Protein 6WBQ (pdb70)

Sequence (634 aa):
AASGSALIFDEEMSRYKLLWTDPECEIEVPERLTVSYEALRTHGLAQRCKAVPVRQATEQEILLAHSEEYLEAVKQQTPGMNVEELMAFSKKYNAVYFHQNIYHCAKLAAGATLQLVDSVMKREVRNGMALVRPPGHHSQRRSAANGFCVFNNVAFAALYAKKNYNLNRILIVDWDVHHGQGIQYCFEEDPSVLYFSWHRYEHQSFWPNLPESDYSSVGKGKGSGFNINLPWNKVGMTNSDYLAAFFHVLLPVAYEFDPELVIVSAGFDSAIGDPEGEMCALPEIFAHLTHLLMPLAAGKMCVVLEGGYNLTSLGQSVCQTVHSLLGDPTPRISGLGTACDSALESIQQNVRNVVQSSSYWSSFKHLAQDIVWPEPLKRMPASVRTVVVVPPPGVELTLPKNCQHSGDISESTAKEVQRIRDKHFLTDQNILRSLGNIISVLDRMMRSDEVCNGCVVVSDLSVSVQCALQHALTEPAERVLVVYVGDGELPVKTNDGKVFLVQICTKETEDKCVNRLTLCLREGESLTAGFMQALLGLILPVAYEFNPALVLGIVEETLMRVWGHMTCCLIQGLARGRMLTLLQGYDKDLLELTVSALSGASISPLGPRAPKPEDVEMMEKQRQRLQERWGLLRCTVSESW

B-factor: mean 42.14, std 14.77, range [18.13, 98.53]

Secondary structure (DSSP, 8-state):
----EEEE--GGGGS----S--TTGGG--THHHHHHHHHHHHTT-GGGSEE----PPPHHHHTTTS-HHHHHHHHTGGG--HHHHHHHHTTSBS----TTHHHHHHHHHHHHHHHHHHHHTTSSSEEEE--SS--TT-BTTB-BTTBSS-HHHHHHHHHHHHH--S-EEEEE-SSS--HHHHHHHTT-TTEEEEEEEE-TTTTSTT--GGGSTT---SGGGTTSEEEEEE-SS---HHHHHHHIIIIIHHHHHHH--SEEEEEE--TTBTT-TTT---B-TTHHHHHHHHHTTGGGG-EEEEE-----HHHHHHHHHHHHHHHTTPPPPP--S--PPPHHHHHHHHHHHHHHTTT-GGG---------PPPPP----SEEEEEEPSTT------TTEEE-----HHHHHHHHHHHHHH----HHHHHHHHHHHHHHHHHHS-SSEEEEEEEES-HHHHHHHHHHHHHTTT-S-EEEEEESSS--S---SSSSEEEEEEESS-----STTEEEEE--SSTTHHHHHHHHIIIIIHHHHHHH--SEEEEEE-----SSHHHHHHHHTTSGGG-EEEEEES--HHHHHHHHHHHTT---------PPPHHHHHHHHHHHHHHTTT-GGG--SPPPP-

Nearest PDB structures (foldseek):
  6wbq-assembly1_A  TM=1.002E+00  e=0.000E+00  Danio rerio
  6vnq-assembly1_A  TM=9.965E-01  e=0.000E+00  Danio rerio
  5g0i-assembly1_A  TM=8.706E-01  e=2.314E-61  Danio rerio
  5g0i-assembly2_B  TM=8.635E-01  e=1.373E-60  Danio rerio
  5g0j-assembly1_A  TM=8.833E-01  e=3.190E-58  Danio rerio

GO terms:
  GO:0047609 acetylputrescine deacetylase activity (F, EXP)
  GO:0008270 zinc ion binding (F, IDA)
  GO:0106047 polyamine deacetylation (P, IDA)
  GO:0106048 spermidine deacetylation (P, IDA)
  GO:0047611 acetylspermidine deacetylase activity (F, IDA)
  GO:0036269 swimming behavior (P, IGI)
  GO:0090043 regulation of tubulin deacetylation (P, IGI)

Structure (mmCIF, N/CA/C/O backbone):
data_6WBQ
#
_entry.id   6WBQ
#
_cell.length_a   80.630
_cell.length_b   80.630
_cell.length_c   246.811
_cell.angle_alpha   90.000
_cell.angle_beta   90.000
_cell.angle_gamma   120.000
#
_symmetry.space_group_name_H-M   'P 31 2 1'
#
loop_
_entity.id
_entity.type
_entity.pdbx_description
1 polymer 'Polyamine deacetylase HDAC10'
2 non-polymer 4-[(2-methyl-3,4-dihydro-1~{H}-pyrido[4,3-b]indol-5-yl)methyl]-~{N}-oxidanyl-benzamide
3 non-polymer 1,2-ETHANEDIOL
4 non-polymer 'POTASSIUM ION'
5 non-polymer 'PHOSPHATE ION'
6 non-polymer 'ZINC ION'
7 water water
#
loop_
_atom_site.group_PDB
_atom_site.id
_atom_site.type_symbol
_atom_site.label_atom_id
_atom_site.label_alt_id
_atom_site.label_comp_id
_atom_site.label_asym_id
_atom_site.label_entity_id
_atom_site.label_seq_id
_atom_site.pdbx_PDB_ins_code
_atom_site.Cartn_x
_atom_site.Cartn_y
_atom_site.Cartn_z
_atom_site.occupancy
_atom_site.B_iso_or_equiv
_atom_site.auth_seq_id
_atom_site.auth_comp_id
_atom_site.auth_asym_id
_atom_site.auth_atom_id
_atom_site.pdbx_PDB_model_num
ATOM 1 N N . ALA A 1 1 ? 16.27870 -40.42108 29.77696 1.000 61.74188 1 ALA A N 1
ATOM 2 C CA . ALA A 1 1 ? 14.91867 -39.90486 29.64618 1.000 60.53810 1 ALA A CA 1
ATOM 3 C C . ALA A 1 1 ? 13.96393 -41.05780 29.35838 1.000 54.87542 1 ALA A C 1
ATOM 4 O O . ALA A 1 1 ? 14.26387 -41.92439 28.53657 1.000 55.99478 1 ALA A O 1
ATOM 6 N N . ALA A 1 2 ? 12.81818 -41.06697 30.03778 1.000 51.16454 2 ALA A N 1
ATOM 7 C CA . ALA A 1 2 ? 11.92367 -42.21356 29.97613 1.000 48.14858 2 ALA A CA 1
ATOM 8 C C . ALA A 1 2 ? 11.36744 -42.41214 28.57090 1.000 46.16978 2 ALA A C 1
ATOM 9 O O . ALA A 1 2 ? 11.29925 -41.48735 27.75526 1.000 48.51316 2 ALA A O 1
ATOM 11 N N . SER A 1 3 ? 10.94975 -43.64602 28.30305 1.000 39.07976 3 SER A N 1
ATOM 12 C CA . SER A 1 3 ? 10.29229 -43.98440 27.05302 1.000 45.32030 3 SER A CA 1
ATOM 13 C C . SER A 1 3 ? 9.25666 -45.05869 27.34609 1.000 38.73010 3 SER A C 1
ATOM 14 O O . SER A 1 3 ? 9.25303 -45.66053 28.42272 1.000 41.41183 3 SER A O 1
ATOM 17 N N . GLY A 1 4 ? 8.36804 -45.28364 26.38526 1.000 36.80383 4 GLY A N 1
ATOM 18 C CA . GLY A 1 4 ? 7.30568 -46.25808 26.53062 1.000 33.48398 4 GLY A CA 1
ATOM 19 C C . GLY A 1 4 ? 6.03537 -45.66574 27.13607 1.000 31.13721 4 GLY A C 1
ATOM 20 O O . GLY A 1 4 ? 6.02957 -44.59119 27.72745 1.000 32.39116 4 GLY A O 1
ATOM 21 N N . SER A 1 5 ? 4.93849 -46.39898 26.96737 1.000 31.61521 5 SER A N 1
ATOM 22 C CA . SER A 1 5 ? 3.63801 -46.04716 27.52057 1.000 34.77630 5 SER A CA 1
ATOM 23 C C . SER A 1 5 ? 3.10152 -47.22408 28.31550 1.000 31.51378 5 SER A C 1
ATOM 24 O O . SER A 1 5 ? 3.07892 -48.35536 27.82242 1.000 34.96608 5 SER A O 1
ATOM 27 N N . ALA A 1 6 ? 2.66650 -46.95579 29.54118 1.000 28.16118 6 ALA A N 1
ATOM 28 C CA . ALA A 1 6 ? 2.08209 -47.99322 30.37073 1.000 30.76010 6 ALA A CA 1
ATOM 29 C C . ALA A 1 6 ? 0.62034 -48.20100 30.00853 1.000 37.83087 6 ALA A C 1
ATOM 30 O O . ALA A 1 6 ? -0.10032 -47.25500 29.66748 1.000 33.88203 6 ALA A O 1
ATOM 32 N N . LEU A 1 7 ? 0.18212 -49.44949 30.06462 1.000 30.23140 7 LEU A N 1
ATOM 33 C CA . LEU A 1 7 ? -1.22778 -49.77075 29.90947 1.000 30.60361 7 LEU A CA 1
ATOM 34 C C . LEU A 1 7 ? -1.61980 -50.64925 31.08051 1.000 39.62422 7 LEU A C 1
ATOM 35 O O . LEU A 1 7 ? -1.04056 -51.72322 31.28278 1.000 31.94204 7 LEU A O 1
ATOM 40 N N . ILE A 1 8 ? -2.55568 -50.17512 31.89104 1.000 31.96463 8 ILE A N 1
ATOM 41 C CA . ILE A 1 8 ? -2.89357 -50.86209 33.12136 1.000 28.77408 8 ILE A CA 1
ATOM 42 C C . ILE A 1 8 ? -4.33947 -51.29769 33.01722 1.000 33.78478 8 ILE A C 1
ATOM 43 O O . ILE A 1 8 ? -5.22251 -50.47977 32.72631 1.000 35.96318 8 ILE A O 1
ATOM 48 N N . PHE A 1 9 ? -4.56921 -52.59143 33.21710 1.000 29.04832 9 PHE A N 1
ATOM 49 C CA . PHE A 1 9 ? -5.86108 -53.20868 32.98336 1.000 32.08916 9 PHE A CA 1
ATOM 50 C C . PHE A 1 9 ? -5.88193 -54.55798 33.68770 1.000 35.36904 9 PHE A C 1
ATOM 51 O O . PHE A 1 9 ? -4.85454 -55.23299 33.78029 1.000 40.92229 9 PHE A O 1
ATOM 59 N N . ASP A 1 10 ? -7.05210 -54.93750 34.19329 1.000 30.09062 10 ASP A N 1
ATOM 60 C CA . ASP A 1 10 ? -7.23622 -56.27206 34.74736 1.000 33.07368 10 ASP A CA 1
ATOM 61 C C . ASP A 1 10 ? -8.68042 -56.68335 34.56053 1.000 35.22194 10 ASP A C 1
ATOM 62 O O . ASP A 1 10 ? -9.59554 -55.90378 34.84743 1.000 32.33549 10 ASP A O 1
ATOM 67 N N . GLU A 1 11 ? -8.87579 -57.91298 34.08398 1.000 28.97069 11 GLU A N 1
ATOM 68 C CA . GLU A 1 11 ? -10.21919 -58.41280 33.84185 1.000 26.47746 11 GLU A CA 1
ATOM 69 C C . GLU A 1 11 ? -11.04853 -58.45235 35.11502 1.000 25.45558 11 GLU A C 1
ATOM 70 O O . GLU A 1 11 ? -12.28041 -58.52585 35.03551 1.000 30.16071 11 GLU A O 1
ATOM 73 N N . GLU A 1 12 ? -10.40889 -58.42163 36.28740 1.000 27.34192 12 GLU A N 1
ATOM 74 C CA . GLU A 1 12 ? -11.18652 -58.49821 37.52045 1.000 30.11792 12 GLU A CA 1
ATOM 75 C C . GLU A 1 12 ? -12.16823 -57.32765 37.64254 1.000 29.59468 12 GLU A C 1
ATOM 76 O O . GLU A 1 12 ? -13.26501 -57.49880 38.18549 1.000 29.77977 12 GLU A O 1
ATOM 82 N N . MET A 1 13 ? -11.81863 -56.15875 37.09978 1.000 25.33229 13 MET A N 1
ATOM 83 C CA . MET A 1 13 ? -12.68511 -54.98431 37.21639 1.000 31.88298 13 MET A CA 1
ATOM 84 C C . MET A 1 13 ? -13.93064 -55.08574 36.34536 1.000 32.36160 13 MET A C 1
ATOM 85 O O . MET A 1 13 ? -14.82553 -54.24409 36.47769 1.000 32.22764 13 MET A O 1
ATOM 90 N N . SER A 1 14 ? -14.01710 -56.08517 35.46653 1.000 29.23813 14 SER A N 1
ATOM 91 C CA . SER A 1 14 ? -15.25575 -56.36420 34.75667 1.000 29.67826 14 SER A CA 1
ATOM 92 C C . SER A 1 14 ? -16.17162 -57.30466 35.53347 1.000 28.80110 14 SER A C 1
ATOM 93 O O . SER A 1 14 ? -17.25556 -57.63125 35.05014 1.000 34.37958 14 SER A O 1
ATOM 96 N N . ARG A 1 15 ? -15.79758 -57.69212 36.74641 1.000 25.30559 15 ARG A N 1
ATOM 97 C CA . ARG A 1 15 ? -16.51985 -58.71739 37.50045 1.000 30.57815 15 ARG A CA 1
ATOM 98 C C . ARG A 1 15 ? -17.39438 -58.10965 38.59923 1.000 31.87023 15 ARG A C 1
ATOM 99 O O . ARG A 1 15 ? -17.38851 -58.51591 39.76438 1.000 31.63834 15 ARG A O 1
ATOM 107 N N . TYR A 1 16 ? -18.16288 -57.09219 38.21742 1.000 29.70923 16 TYR A N 1
ATOM 108 C CA . TYR A 1 16 ? -19.29863 -56.60690 38.99319 1.000 28.90360 16 TYR A CA 1
ATOM 109 C C . TYR A 1 16 ? -20.20567 -55.91817 37.99824 1.000 29.61046 16 TYR A C 1
ATOM 110 O O . TYR A 1 16 ? -19.73882 -55.42722 36.96351 1.000 31.57687 16 TYR A O 1
ATOM 119 N N . LYS A 1 17 ? -21.49971 -55.89308 38.30843 1.000 31.08308 17 LYS A N 1
ATOM 120 C CA . LYS A 1 17 ? -22.48247 -55.35921 37.37655 1.000 33.67623 17 LYS A CA 1
ATOM 121 C C . LYS A 1 17 ? -23.74639 -55.00410 38.14590 1.000 36.52698 17 LYS A C 1
ATOM 122 O O . LYS A 1 17 ? -23.88620 -55.31714 39.32952 1.000 35.99078 17 LYS A O 1
ATOM 128 N N . LEU A 1 18 ? -24.67417 -54.35571 37.44481 1.000 36.85866 18 LEU A N 1
ATOM 129 C CA . LEU A 1 18 ? -25.97317 -54.01698 38.01884 1.000 36.46462 18 LEU A CA 1
ATOM 130 C C . LEU A 1 18 ? -26.81402 -55.27713 38.22156 1.000 38.96641 18 LEU A C 1
ATOM 131 O O . LEU A 1 18 ? -26.97223 -56.08178 37.30119 1.000 38.50648 18 LEU A O 1
ATOM 136 N N . LEU A 1 19 ? -27.36359 -55.44463 39.42623 1.000 34.10268 19 LEU A N 1
ATOM 137 C CA . LEU A 1 19 ? -28.07947 -56.65948 39.80365 1.000 34.49321 19 LEU A CA 1
ATOM 138 C C . LEU A 1 19 ? -29.59624 -56.50055 39.87539 1.000 41.27968 19 LEU A C 1
ATOM 139 O O . LEU A 1 19 ? -30.28221 -57.46102 40.24383 1.000 41.21536 19 LEU A O 1
ATOM 144 N N . TRP A 1 20 ? -30.14046 -55.32537 39.56748 1.000 36.67615 20 TRP A N 1
ATOM 145 C CA . TRP A 1 20 ? -31.58666 -55.11650 39.55888 1.000 36.89864 20 TRP A CA 1
ATOM 146 C C . TRP A 1 20 ? -31.93239 -54.18913 38.40453 1.000 38.84068 20 TRP A C 1
ATOM 147 O O . TRP A 1 20 ? -31.05847 -53.54240 37.82067 1.000 38.99431 20 TRP A O 1
ATOM 158 N N . THR A 1 21 ? -33.22300 -54.12326 38.08142 1.000 36.18013 21 THR A N 1
ATOM 159 C CA . THR A 1 21 ? -33.66814 -53.29814 36.97113 1.000 45.71152 21 THR A CA 1
ATOM 160 C C . THR A 1 21 ? -33.59999 -51.82703 37.35438 1.000 43.75750 21 THR A C 1
ATOM 161 O O . THR A 1 21 ? -34.06126 -51.42590 38.42643 1.000 45.38679 21 THR A O 1
ATOM 165 N N . ASP A 1 22 ? -33.01512 -51.03879 36.47685 1.000 41.86942 22 ASP A N 1
ATOM 166 C CA . ASP A 1 22 ? -32.86391 -49.60283 36.62114 1.000 41.59907 22 ASP A CA 1
ATOM 167 C C . ASP A 1 22 ? -32.36604 -49.09104 35.27840 1.000 45.02831 22 ASP A C 1
ATOM 168 O O . ASP A 1 22 ? -31.16489 -49.17959 34.98651 1.000 45.28157 22 ASP A O 1
ATOM 173 N N . PRO A 1 23 ? -33.26095 -48.58453 34.42709 1.000 44.99302 23 PRO A N 1
ATOM 174 C CA . PRO A 1 23 ? -32.82989 -48.12017 33.09924 1.000 47.58375 23 PRO A CA 1
ATOM 175 C C . PRO A 1 23 ? -31.75078 -47.05254 33.14104 1.000 45.90993 23 PRO A C 1
ATOM 176 O O . PRO A 1 23 ? -30.95374 -46.95848 32.20189 1.000 49.95418 23 PRO A O 1
ATOM 180 N N . GLU A 1 24 ? -31.68965 -46.25151 34.20375 1.000 49.55995 24 GLU A N 1
ATOM 181 C CA . GLU A 1 24 ? -30.69062 -45.19073 34.27049 1.000 48.91065 24 GLU A CA 1
ATOM 182 C C . GLU A 1 24 ? -29.27947 -45.76319 34.35695 1.000 50.85862 24 GLU A C 1
ATOM 183 O O . GLU A 1 24 ? -28.38520 -45.36144 33.59504 1.000 49.58659 24 GLU A O 1
ATOM 189 N N . CYS A 1 25 ? -29.05642 -46.69595 35.29371 1.000 43.48796 25 CYS A N 1
ATOM 190 C CA . CYS A 1 25 ? -27.72030 -47.22442 35.54307 1.000 42.83509 25 CYS A CA 1
ATOM 191 C C . CYS A 1 25 ? -27.31750 -48.35267 34.61224 1.000 43.71218 25 CYS A C 1
ATOM 192 O O . CYS A 1 25 ? -26.14832 -48.75019 34.63358 1.000 46.85170 25 CYS A O 1
ATOM 195 N N . GLU A 1 26 ? -28.23529 -48.88915 33.81090 1.000 42.75726 26 GLU A N 1
ATOM 196 C CA . GLU A 1 26 ? -27.88922 -50.10878 33.09127 1.000 42.29494 26 GLU A CA 1
ATOM 197 C C . GLU A 1 26 ? -26.89126 -49.88037 31.96617 1.000 43.90036 26 GLU A C 1
ATOM 198 O O . GLU A 1 26 ? -26.50556 -50.85204 31.31172 1.000 49.16838 26 GLU A O 1
ATOM 204 N N . ILE A 1 27 ? -26.45230 -48.64327 31.72495 1.000 44.45816 27 ILE A N 1
ATOM 205 C CA . ILE A 1 27 ? -25.44246 -48.40990 30.69731 1.000 38.45370 27 ILE A CA 1
ATOM 206 C C . ILE A 1 27 ? -24.03597 -48.67695 31.20634 1.000 35.29650 27 ILE A C 1
ATOM 207 O O . ILE A 1 27 ? -23.10574 -48.78198 30.39838 1.000 34.35464 27 IL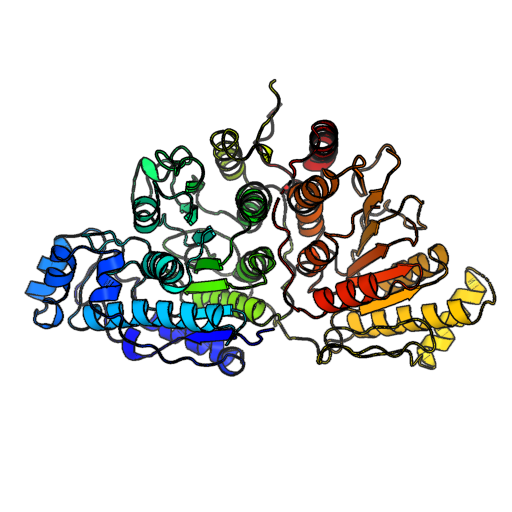E A O 1
ATOM 212 N N . GLU A 1 28 ? -23.84175 -48.76980 32.51921 1.000 33.53827 28 GLU A N 1
ATOM 213 C CA . GLU A 1 28 ? -22.50676 -48.97222 33.07464 1.000 36.83292 28 GLU A CA 1
ATOM 214 C C . GLU A 1 28 ? -22.28231 -50.47952 33.18108 1.000 39.52980 28 GLU A C 1
ATOM 215 O O . GLU A 1 28 ? -22.70723 -51.11428 34.15041 1.000 39.73095 28 GLU A O 1
ATOM 221 N N . VAL A 1 29 ? -21.60291 -51.05047 32.18609 1.000 35.49716 29 VAL A N 1
ATOM 222 C CA . VAL A 1 29 ? -21.53046 -52.50562 32.02429 1.000 34.25778 29 VAL A CA 1
ATOM 223 C C . VAL A 1 29 ? -20.08630 -52.99667 32.04716 1.000 32.80396 29 VAL A C 1
ATOM 224 O O . VAL A 1 29 ? -19.16695 -52.24772 31.67403 1.000 33.61743 29 VAL A O 1
ATOM 228 N N . PRO A 1 30 ? -19.84431 -54.24611 32.48183 1.000 29.58289 30 PRO A N 1
ATOM 229 C CA . PRO A 1 30 ? -18.49682 -54.82485 32.36078 1.000 33.74917 30 PRO A CA 1
ATOM 230 C C . PRO A 1 30 ? -17.92359 -54.71066 30.95963 1.000 34.99707 30 PRO A C 1
ATOM 231 O O . PRO A 1 30 ? -16.71867 -54.49323 30.80833 1.000 32.53218 30 PRO A O 1
ATOM 235 N N . GLU A 1 31 ? -18.76087 -54.84082 29.92380 1.000 33.65497 31 GLU A N 1
ATOM 236 C CA . GLU A 1 31 ? -18.24807 -54.88208 28.55797 1.000 34.61464 31 GLU A CA 1
ATOM 237 C C . GLU A 1 31 ? -17.53594 -53.59956 28.15768 1.000 33.55809 31 GLU A C 1
ATOM 238 O O . GLU A 1 31 ? -16.77946 -53.61819 27.18283 1.000 32.72742 31 GLU A O 1
ATOM 244 N N . ARG A 1 32 ? -17.75481 -52.48488 28.87395 1.000 33.06862 32 ARG A N 1
ATOM 245 C CA . ARG A 1 32 ? -17.00073 -51.26349 28.57395 1.000 30.13412 32 ARG A CA 1
ATOM 246 C C . ARG A 1 32 ? -15.50029 -51.51559 28.64788 1.000 32.72633 32 ARG A C 1
ATOM 247 O O . ARG A 1 32 ? -14.73027 -51.03921 27.80127 1.000 28.89156 32 ARG A O 1
ATOM 255 N N . LEU A 1 33 ? -15.06649 -52.25461 29.66653 1.000 31.83929 33 LEU A N 1
ATOM 256 C CA . LEU A 1 33 ? -13.64610 -52.53429 29.83191 1.000 34.26662 33 LEU A CA 1
ATOM 257 C C . LEU A 1 33 ? -13.17676 -53.56959 28.81372 1.000 33.06461 33 LEU A C 1
ATOM 258 O O . LEU A 1 33 ? -12.12766 -53.40964 28.17691 1.000 37.58786 33 LEU A O 1
ATOM 263 N N . THR A 1 34 ? -13.95451 -54.63611 28.63801 1.000 33.94434 34 THR A N 1
ATOM 264 C CA . THR A 1 34 ? -13.54423 -55.70419 27.72975 1.000 36.97559 34 THR A CA 1
ATOM 265 C C . THR A 1 34 ? -13.46324 -55.20462 26.28837 1.000 39.31175 34 THR A C 1
ATOM 266 O O . THR A 1 34 ? -12.48668 -55.48648 25.58275 1.000 32.91126 34 THR A O 1
ATOM 270 N N . VAL A 1 35 ? -14.44563 -54.40522 25.85112 1.000 33.95558 35 VAL A N 1
ATOM 271 C CA . VAL A 1 35 ? -14.42083 -53.87168 24.48843 1.000 31.40630 35 VAL A CA 1
ATOM 272 C C . VAL A 1 35 ? -13.22973 -52.93455 24.28580 1.000 35.52354 35 VAL A C 1
ATOM 273 O O . VAL A 1 35 ? -12.62269 -52.90587 23.20749 1.000 36.16635 35 VAL A O 1
ATOM 277 N N . SER A 1 36 ? -12.86505 -52.15249 25.31014 1.000 30.08150 36 SER A N 1
ATOM 278 C CA . SER A 1 36 ? -11.76781 -51.20177 25.12151 1.000 34.26756 36 SER A CA 1
ATOM 279 C C . SER A 1 36 ? -10.41778 -51.90850 25.03175 1.000 33.00660 36 SER A C 1
ATOM 280 O O . SER A 1 36 ? -9.56206 -51.54024 24.20924 1.000 28.16682 36 SER A O 1
ATOM 283 N N . TYR A 1 37 ? -10.19085 -52.89406 25.89470 1.000 33.56473 37 TYR A N 1
ATOM 284 C CA . TYR A 1 37 ? -8.92923 -53.61871 25.83602 1.000 34.96474 37 TYR A CA 1
ATOM 285 C C . TYR A 1 37 ? -8.83237 -54.42201 24.54396 1.000 31.87144 37 TYR A C 1
ATOM 286 O O . TYR A 1 37 ? -7.79402 -54.41148 23.87716 1.000 39.33315 37 TYR A O 1
ATOM 295 N N . GLU A 1 38 ? -9.91878 -55.10128 24.16688 1.000 33.18352 38 GLU A N 1
ATOM 296 C CA . GLU A 1 38 ? -9.93348 -55.86807 22.92703 1.000 34.82596 38 GLU A CA 1
ATOM 297 C C . GLU A 1 38 ? -9.73150 -54.97177 21.70593 1.000 41.66889 38 GLU A C 1
ATOM 298 O O . GLU A 1 38 ? -9.05773 -55.36729 20.74935 1.000 40.52376 38 GLU A O 1
ATOM 304 N N . ALA A 1 39 ? -10.27642 -53.74713 21.72255 1.000 37.11935 39 ALA A N 1
ATOM 305 C CA . ALA A 1 39 ? -10.00360 -52.82647 20.61950 1.000 32.94287 39 ALA A CA 1
ATOM 306 C C . ALA A 1 39 ? -8.53152 -52.45944 20.56795 1.000 32.57436 39 ALA A C 1
ATOM 307 O O . ALA A 1 39 ? -7.94746 -52.36754 19.48242 1.000 37.70574 39 ALA A O 1
ATOM 309 N N . LEU A 1 40 ? -7.92006 -52.21930 21.72951 1.000 29.06022 40 LEU A N 1
ATOM 310 C CA . LEU A 1 40 ? -6.48150 -51.96861 21.77353 1.000 33.01662 40 LEU A CA 1
ATOM 311 C C . LEU A 1 40 ? -5.68991 -53.17803 21.26965 1.000 33.38365 40 LEU A C 1
ATOM 312 O O . LEU A 1 40 ? -4.68395 -53.02136 20.56753 1.000 37.90432 40 LEU A O 1
ATOM 317 N N . ARG A 1 41 ? -6.11618 -54.38828 21.63634 1.000 35.50518 41 ARG A N 1
ATOM 318 C CA . ARG A 1 41 ? -5.42140 -55.58557 21.16470 1.000 44.00356 41 ARG A CA 1
ATOM 319 C C . ARG A 1 41 ? -5.58500 -55.75193 19.65641 1.000 42.64682 41 ARG A C 1
ATOM 320 O O . ARG A 1 41 ? -4.59907 -55.92287 18.93445 1.000 43.76864 41 ARG A O 1
ATOM 323 N N . THR A 1 42 ? -6.82468 -55.65997 19.16406 1.000 40.87156 42 THR A N 1
ATOM 324 C CA . THR A 1 42 ? -7.09335 -55.75625 17.73032 1.000 40.74521 42 THR A CA 1
ATOM 325 C C . THR A 1 42 ? -6.19539 -54.83570 16.91121 1.000 46.80685 42 THR A C 1
ATOM 326 O O . THR A 1 42 ? -5.70908 -55.22085 15.84123 1.000 49.45811 42 THR A O 1
ATOM 330 N N . HIS A 1 43 ? -5.94200 -53.62378 17.39759 1.000 39.41335 43 HIS A N 1
ATOM 331 C CA . HIS A 1 43 ? -5.15111 -52.66955 16.63546 1.000 41.20508 43 HIS A CA 1
ATOM 332 C C . HIS A 1 43 ? -3.66448 -52.71980 16.97057 1.000 36.91927 43 HIS A C 1
ATOM 333 O O . HIS A 1 43 ? -2.91431 -51.83868 16.54138 1.000 35.52540 43 HIS A O 1
ATOM 340 N N . GLY A 1 44 ? -3.22079 -53.72147 17.72225 1.000 36.41356 44 GLY A N 1
ATOM 341 C CA . GLY A 1 44 ? -1.80459 -53.85708 18.00933 1.000 35.26462 44 GLY A CA 1
ATOM 342 C C . GLY A 1 44 ? -1.25499 -52.87290 19.00882 1.000 38.79511 44 GLY A C 1
ATOM 343 O O . GLY A 1 44 ? -0.02666 -52.77543 19.14950 1.000 35.38037 44 GLY A O 1
ATOM 344 N N . LEU A 1 45 ? -2.12397 -52.12420 19.70021 1.000 36.08084 45 LEU A N 1
ATOM 345 C CA . LEU A 1 45 ? -1.66805 -51.06424 20.59526 1.000 31.25544 45 LEU A CA 1
ATOM 346 C C . LEU A 1 45 ? -1.30322 -51.61274 21.96528 1.000 26.34741 45 LEU A C 1
ATOM 347 O O . LEU A 1 45 ? -0.29431 -51.21057 22.54693 1.000 31.73838 45 LEU A O 1
ATOM 352 N N . ALA A 1 46 ? -2.13694 -52.50149 22.50656 1.000 30.68548 46 ALA A N 1
ATOM 353 C CA . ALA A 1 46 ? -1.85270 -53.08276 23.81401 1.000 36.27321 46 ALA A CA 1
ATOM 354 C C . ALA A 1 46 ? -0.49108 -53.76472 23.81530 1.000 34.78097 46 ALA A C 1
ATOM 355 O O . ALA A 1 46 ? 0.27032 -53.65300 24.78281 1.000 33.53359 46 ALA A O 1
ATOM 357 N N . GLN A 1 47 ? -0.15380 -54.43636 22.70966 1.000 37.04116 47 GLN A N 1
ATOM 358 C CA . GLN A 1 47 ? 1.12471 -55.12928 22.57199 1.000 37.22899 47 GLN A CA 1
ATOM 359 C C . GLN A 1 47 ? 2.32361 -54.18816 22.59466 1.000 39.02642 47 GLN A C 1
ATOM 360 O O . GLN A 1 47 ? 3.41741 -54.61937 22.96416 1.000 38.68669 47 GLN A O 1
ATOM 366 N N . ARG A 1 48 ? 2.15914 -52.92271 22.20205 1.000 37.34196 48 ARG A N 1
ATOM 367 C CA . ARG A 1 48 ? 3.26677 -51.97127 22.22009 1.000 32.73882 48 ARG A CA 1
ATOM 368 C C . ARG A 1 48 ? 3.36995 -51.21242 23.53624 1.000 33.32812 48 ARG A C 1
ATOM 369 O O . ARG A 1 48 ? 4.28898 -50.39776 23.69923 1.000 32.04719 48 ARG A O 1
ATOM 377 N N . CYS A 1 49 ? 2.47454 -51.48747 24.48296 1.000 33.67051 49 CYS A N 1
ATOM 378 C CA . CYS A 1 49 ? 2.47492 -50.84794 25.78807 1.000 37.15491 49 CYS A CA 1
ATOM 379 C C . CYS A 1 49 ? 3.13559 -51.74607 26.83167 1.000 38.52555 49 CYS A C 1
ATOM 380 O O . CYS A 1 49 ? 3.03631 -52.97547 26.77165 1.000 38.56497 49 CYS A O 1
ATOM 383 N N . LYS A 1 50 ? 3.79185 -51.12281 27.80478 1.000 33.46567 50 LYS A N 1
ATOM 384 C CA . LYS A 1 50 ? 4.26048 -51.85478 28.97646 1.000 35.52329 50 LYS A CA 1
ATOM 385 C C . LYS A 1 50 ? 3.07902 -52.19455 29.88028 1.000 37.85261 50 LYS A C 1
ATOM 386 O O . LYS A 1 50 ? 2.42689 -51.29898 30.43176 1.000 32.59845 50 LYS A O 1
ATOM 392 N N . ALA A 1 51 ? 2.79358 -53.48475 30.04871 1.000 31.59048 51 ALA A N 1
ATOM 393 C CA . ALA A 1 51 ? 1.73327 -53.88100 30.96183 1.000 35.97741 51 ALA A CA 1
ATOM 394 C C . ALA A 1 51 ? 2.26789 -53.75278 32.38295 1.000 42.56584 51 ALA A C 1
ATOM 395 O O . ALA A 1 51 ? 3.32444 -54.29800 32.71128 1.000 47.11924 51 ALA A O 1
ATOM 397 N N . VAL A 1 52 ? 1.57862 -52.97360 33.19666 1.000 35.02581 52 VAL A N 1
ATOM 398 C CA . VAL A 1 52 ? 1.88730 -52.81001 34.61178 1.000 36.22364 52 VAL A CA 1
ATOM 399 C C . VAL A 1 52 ? 0.72906 -53.41278 35.39185 1.000 33.26087 52 VAL A C 1
ATOM 400 O O . VAL A 1 52 ? -0.43049 -53.13795 35.06020 1.000 34.50204 52 VAL A O 1
ATOM 404 N N . PRO A 1 53 ? 0.98151 -54.27996 36.37079 1.000 33.02239 53 PRO A N 1
ATOM 405 C CA . PRO A 1 53 ? -0.13284 -54.93727 37.06470 1.000 33.77814 53 PRO A CA 1
ATOM 406 C C . PRO A 1 53 ? -0.90275 -53.94901 37.92320 1.000 34.39759 53 PRO A C 1
ATOM 407 O O . PRO A 1 53 ? -0.34262 -52.99701 38.46820 1.000 36.35436 53 PRO A O 1
ATOM 411 N N . VAL A 1 54 ? -2.20517 -54.20308 38.05019 1.000 28.83419 54 VAL A N 1
ATOM 412 C CA . VAL A 1 54 ? -3.00391 -53.49040 39.03689 1.000 31.38658 54 VAL A CA 1
ATOM 413 C C . VAL A 1 54 ? -2.63191 -53.96520 40.43377 1.000 39.59999 54 VAL A C 1
ATOM 414 O O . VAL A 1 54 ? -2.04335 -55.03404 40.62745 1.000 36.42376 54 VAL A O 1
ATOM 418 N N . ARG A 1 55 ? -3.01200 -53.16580 41.42332 1.000 33.00947 55 ARG A N 1
ATOM 419 C CA . ARG A 1 55 ? -2.87769 -53.53453 42.82195 1.000 30.75209 55 ARG A CA 1
ATOM 420 C C . ARG A 1 55 ? -4.05914 -52.92776 43.55793 1.000 33.58843 55 ARG A C 1
ATOM 421 O O . ARG A 1 55 ? -4.81499 -52.13322 42.99634 1.000 33.46608 55 ARG A O 1
ATOM 429 N N . GLN A 1 56 ? -4.23035 -53.31168 44.81752 1.000 29.21124 56 GLN A N 1
ATOM 430 C CA . GLN A 1 56 ? -5.25837 -52.67914 45.62874 1.000 28.10683 56 GLN A CA 1
ATOM 431 C C . GLN A 1 56 ? -4.69755 -51.38779 46.18961 1.000 32.89182 56 GLN A C 1
ATOM 432 O O . GLN A 1 56 ? -3.53749 -51.32893 46.60596 1.000 27.87102 56 GLN A O 1
ATOM 438 N N . ALA A 1 57 ? -5.50965 -50.33916 46.16136 1.000 30.30277 57 ALA A N 1
ATOM 439 C CA . ALA A 1 57 ? -5.23847 -49.20000 47.01626 1.000 28.76819 57 ALA A CA 1
ATOM 440 C C . ALA A 1 57 ? -5.31093 -49.64519 48.47032 1.000 29.08559 57 ALA A C 1
ATOM 441 O O . ALA A 1 57 ? -6.23066 -50.36312 48.86106 1.000 27.57340 57 ALA A O 1
ATOM 443 N N . THR A 1 58 ? -4.34232 -49.21190 49.27481 1.000 29.68528 58 THR A N 1
ATOM 444 C CA . THR A 1 58 ? -4.35436 -49.52669 50.69712 1.000 29.43648 58 THR A CA 1
ATOM 445 C C . THR A 1 58 ? -5.36675 -48.63917 51.42322 1.000 42.55495 58 THR A C 1
ATOM 446 O O . THR A 1 58 ? -5.83072 -47.62167 50.89399 1.000 31.68808 58 THR A O 1
ATOM 450 N N . GLU A 1 59 ? -5.72721 -49.05295 52.64313 1.000 32.08641 59 GLU A N 1
ATOM 451 C CA . GLU A 1 59 ? -6.59873 -48.23258 53.47941 1.000 34.31425 59 GLU A CA 1
ATOM 452 C C . GLU A 1 59 ? -6.02699 -46.83187 53.64673 1.000 34.68143 59 GLU A C 1
ATOM 453 O O . GLU A 1 59 ? -6.73727 -45.83186 53.48947 1.000 36.22727 59 GLU A O 1
ATOM 459 N N . GLN A 1 60 ? -4.73726 -46.74707 53.95946 1.000 34.47536 60 GLN A N 1
ATOM 460 C CA . GLN A 1 60 ? -4.09101 -45.45392 54.14191 1.000 40.73168 60 GLN A CA 1
ATOM 461 C C . GLN A 1 60 ? -4.23188 -44.58696 52.89627 1.000 44.79468 60 GLN A C 1
ATOM 462 O O . GLN A 1 60 ? -4.53295 -43.39023 52.99348 1.000 38.56537 60 GLN A O 1
ATOM 465 N N . GLU A 1 61 ? -4.05406 -45.18500 51.71377 1.000 38.61166 61 GLU A N 1
ATOM 466 C CA . GLU A 1 61 ? -4.17442 -44.43442 50.46771 1.000 37.86167 61 GLU A CA 1
ATOM 467 C C . GLU A 1 61 ? -5.60365 -43.95568 50.24357 1.000 41.57863 61 GLU A C 1
ATOM 468 O O . 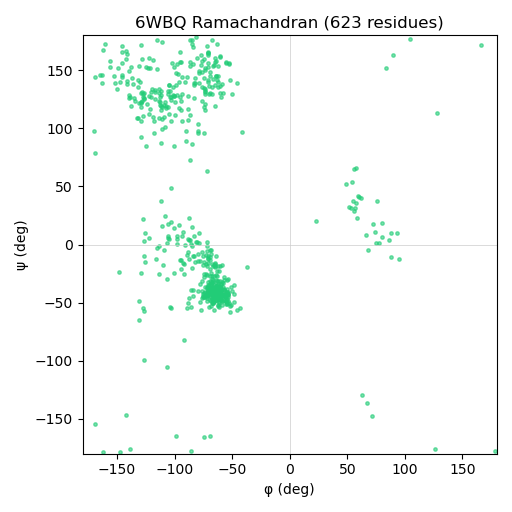GLU A 1 61 ? -5.82137 -42.81735 49.81476 1.000 40.70021 61 GLU A O 1
ATOM 474 N N . ILE A 1 62 ? -6.59003 -44.80420 50.53218 1.000 32.78392 62 ILE A N 1
ATOM 475 C CA . ILE A 1 62 ? -7.98058 -44.40268 50.37855 1.000 35.29507 62 ILE A CA 1
ATOM 476 C C . ILE A 1 62 ? -8.29366 -43.20581 51.27676 1.000 40.31532 62 ILE A C 1
ATOM 477 O O . ILE A 1 62 ? -8.99362 -42.27443 50.86417 1.000 36.08695 62 ILE A O 1
ATOM 482 N N . LEU A 1 63 ? -7.75181 -43.19236 52.50019 1.000 33.67179 63 LEU A N 1
ATOM 483 C CA . LEU A 1 63 ? -7.99504 -42.10614 53.44816 1.000 37.62825 63 LEU A CA 1
ATOM 484 C C . LEU A 1 63 ? -7.35925 -40.77865 53.03744 1.000 39.40954 63 LEU A C 1
ATOM 485 O O . LEU A 1 63 ? -7.56861 -39.78118 53.73400 1.000 40.71400 63 LEU A O 1
ATOM 490 N N . LEU A 1 64 ? -6.58742 -40.73013 51.95100 1.000 36.41183 64 LEU A N 1
ATOM 491 C CA . LEU A 1 64 ? -6.11046 -39.44507 51.45860 1.000 36.94742 64 LEU A CA 1
ATOM 492 C C . LEU A 1 64 ? -7.25750 -38.60920 50.91770 1.000 38.99893 64 LEU A C 1
ATOM 493 O O . LEU A 1 64 ? -7.18370 -37.37477 50.91374 1.000 35.58940 64 LEU A O 1
ATOM 498 N N . ALA A 1 65 ? -8.31900 -39.25765 50.45401 1.000 35.81711 65 ALA A N 1
ATOM 499 C CA . ALA A 1 65 ? -9.41227 -38.54542 49.82933 1.000 35.42979 65 ALA A CA 1
ATOM 500 C C . ALA A 1 65 ? -10.76064 -38.83441 50.44126 1.000 37.09603 65 ALA A C 1
ATOM 501 O O . ALA A 1 65 ? -11.70625 -38.09574 50.15066 1.000 37.17860 65 ALA A O 1
ATOM 503 N N . HIS A 1 66 ? -10.89877 -39.88295 51.25177 1.000 30.95070 66 HIS A N 1
ATOM 504 C CA . HIS A 1 66 ? -12.20781 -40.28376 51.73435 1.000 34.42485 66 HIS A CA 1
ATOM 505 C C . HIS A 1 66 ? -12.17383 -40.42451 53.25050 1.000 31.34825 66 HIS A C 1
ATOM 506 O O . HIS A 1 66 ? -11.10793 -40.54626 53.85300 1.000 33.59216 66 HIS A O 1
ATOM 513 N N . SER A 1 67 ? -13.35275 -40.37015 53.86125 1.000 33.32386 67 SER A N 1
ATOM 514 C CA . SER A 1 67 ? -13.44076 -40.36748 55.31377 1.000 36.60975 67 SER A CA 1
ATOM 515 C C . SER A 1 67 ? -13.45904 -41.79995 55.82370 1.000 38.26677 67 SER A C 1
ATOM 516 O O . SER A 1 67 ? -13.86122 -42.72700 55.11297 1.000 29.52635 67 SER A O 1
ATOM 519 N N . GLU A 1 68 ? -13.05470 -41.96613 57.08788 1.000 34.16401 68 GLU A N 1
ATOM 520 C CA . GLU A 1 68 ? -13.09841 -43.29303 57.69605 1.000 39.92262 68 GLU A CA 1
ATOM 521 C C . GLU A 1 68 ? -14.51292 -43.83490 57.71957 1.000 38.77353 68 GLU A C 1
ATOM 522 O O . GLU A 1 68 ? -14.73189 -45.02517 57.48197 1.000 34.58630 68 GLU A O 1
ATOM 528 N N . GLU A 1 69 ? -15.49461 -42.96758 57.96888 1.000 31.99428 69 GLU A N 1
ATOM 529 C CA . GLU A 1 69 ? -16.87970 -43.42053 58.05554 1.000 31.55535 69 GLU A CA 1
ATOM 530 C C . GLU A 1 69 ? -17.37223 -43.96180 56.72127 1.000 33.28510 69 GLU A C 1
ATOM 531 O O . GLU A 1 69 ? -18.08162 -44.97598 56.67061 1.000 31.01213 69 GLU A O 1
ATOM 537 N N . TYR A 1 70 ? -17.02843 -43.28294 55.62695 1.000 31.99735 70 TYR A N 1
ATOM 538 C CA . TYR A 1 70 ? -17.48857 -43.73244 54.31535 1.000 30.32513 70 TYR A CA 1
ATOM 539 C C . TYR A 1 70 ? -16.76750 -45.01477 53.89877 1.000 31.92447 70 TYR A C 1
ATOM 540 O O . TYR A 1 70 ? -17.38820 -45.94504 53.37823 1.000 31.32190 70 TYR A O 1
ATOM 549 N N . LEU A 1 71 ? -15.45760 -45.07569 54.12572 1.000 28.81377 71 LEU A N 1
ATOM 550 C CA . LEU A 1 71 ? -14.70702 -46.28892 53.80438 1.000 36.37578 71 LEU A CA 1
ATOM 551 C C . LEU A 1 71 ? -15.24965 -47.48380 54.57903 1.000 32.21484 71 LEU A C 1
ATOM 552 O O . LEU A 1 71 ? -15.51249 -48.54449 54.00134 1.000 33.98692 71 LEU A O 1
ATOM 557 N N . GLU A 1 72 ? -15.45931 -47.31386 55.88941 1.000 30.47828 72 GLU A N 1
ATOM 558 C CA . GLU A 1 72 ? -16.01463 -48.39201 56.70065 1.000 32.93012 72 GLU A CA 1
ATOM 559 C C . GLU A 1 72 ? -17.36670 -48.85632 56.17007 1.000 33.27319 72 GLU A C 1
ATOM 560 O O . GLU A 1 72 ? -17.66337 -50.05597 56.17639 1.000 36.00929 72 GLU A O 1
ATOM 563 N N . ALA A 1 73 ? -18.20999 -47.92819 55.70909 1.000 34.14968 73 ALA A N 1
ATOM 564 C CA . ALA A 1 73 ? -19.50990 -48.33127 55.17985 1.000 27.80219 73 ALA A CA 1
ATOM 565 C C . ALA A 1 73 ? -19.37150 -49.11864 53.87447 1.000 29.82098 73 ALA A C 1
ATOM 566 O O . ALA A 1 73 ? -20.09350 -50.09830 53.64863 1.000 30.41454 73 ALA A O 1
ATOM 568 N N . VAL A 1 74 ? -18.48946 -48.67772 52.98123 1.000 28.66054 74 VAL A N 1
ATOM 569 C CA . VAL A 1 74 ? -18.31101 -49.39181 51.71729 1.000 32.53207 74 VAL A CA 1
ATOM 570 C C . VAL A 1 74 ? -17.69701 -50.77089 51.96692 1.000 31.11700 74 VAL A C 1
ATOM 571 O O . VAL A 1 74 ? -18.07931 -51.76339 51.32959 1.000 32.26548 74 VAL A O 1
ATOM 575 N N . LYS A 1 75 ? -16.76890 -50.85517 52.92774 1.000 33.82895 75 LYS A N 1
ATOM 576 C CA . LYS A 1 75 ? -16.10421 -52.11166 53.28036 1.000 33.52012 75 LYS A CA 1
ATOM 577 C C . LYS A 1 75 ? -17.07948 -53.20201 53.71754 1.000 34.78920 75 LYS A C 1
ATOM 578 O O . LYS A 1 75 ? -16.71952 -54.39067 53.71149 1.000 34.36232 75 LYS A O 1
ATOM 584 N N . GLN A 1 76 ? -18.30826 -52.84100 54.07990 1.000 30.79505 76 GLN A N 1
ATOM 585 C CA A GLN A 1 76 ? -19.28664 -53.84569 54.45918 0.543 28.95935 76 GLN A CA 1
ATOM 586 C CA B GLN A 1 76 ? -19.33957 -53.79183 54.46795 0.457 29.00724 76 GLN A CA 1
ATOM 587 C C . GLN A 1 76 ? -20.10923 -54.35043 53.28345 1.000 29.29713 76 GLN A C 1
ATOM 588 O O . GLN A 1 76 ? -20.85409 -55.33027 53.44780 1.000 27.01615 76 GLN A O 1
ATOM 599 N N . THR A 1 77 ? -19.97933 -53.73692 52.10529 1.000 24.96780 77 THR A N 1
ATOM 600 C CA . THR A 1 77 ? -20.83545 -54.15025 51.00738 1.000 27.16087 77 THR A CA 1
ATOM 601 C C . THR A 1 77 ? -20.50025 -55.54993 50.48224 1.000 27.60655 77 THR A C 1
ATOM 602 O O . THR A 1 77 ? -21.40514 -56.21438 49.95943 1.000 26.39927 77 THR A O 1
ATOM 606 N N . PRO A 1 78 ? -19.26537 -56.06084 50.58591 1.000 26.71106 78 PRO A N 1
ATOM 607 C CA . PRO A 1 78 ? -19.05651 -57.42999 50.06575 1.000 31.09797 78 PRO A CA 1
ATOM 608 C C . PRO A 1 78 ? -19.87188 -58.47217 50.81184 1.000 31.74785 78 PRO A C 1
ATOM 609 O O . PRO A 1 78 ? -20.24675 -59.49028 50.21496 1.000 32.80573 78 PRO A O 1
ATOM 613 N N . GLY A 1 79 ? -20.20684 -58.22553 52.08455 1.000 27.17874 79 GLY A N 1
ATOM 614 C CA . GLY A 1 79 ? -21.05962 -59.12293 52.84144 1.000 26.40848 79 GLY A CA 1
ATOM 615 C C . GLY A 1 79 ? -22.55357 -58.98835 52.61193 1.000 34.70337 79 GLY A C 1
ATOM 616 O O . GLY A 1 79 ? -23.32835 -59.71557 53.24076 1.000 32.55962 79 GLY A O 1
ATOM 617 N N . MET A 1 80 ? -22.98769 -58.09748 51.71673 1.000 31.42231 80 MET A N 1
ATOM 618 C CA . MET A 1 80 ? -24.40200 -57.78213 51.55209 1.000 34.37995 80 MET A CA 1
ATOM 619 C C . MET A 1 80 ? -25.04597 -58.63468 50.46655 1.000 32.84505 80 MET A C 1
ATOM 620 O O . MET A 1 80 ? -24.42001 -58.94894 49.45282 1.000 34.69020 80 MET A O 1
ATOM 625 N N . ASN A 1 81 ? -26.30444 -59.00711 50.68209 1.000 36.44612 81 ASN A N 1
ATOM 626 C CA . ASN A 1 81 ? -27.07402 -59.65727 49.63453 1.000 39.19386 81 ASN A CA 1
ATOM 627 C C . ASN A 1 81 ? -27.71021 -58.59182 48.73865 1.000 38.52419 81 ASN A C 1
ATOM 628 O O . ASN A 1 81 ? -27.51798 -57.39132 48.92843 1.000 34.04918 81 ASN A O 1
ATOM 633 N N . VAL A 1 82 ? -28.49339 -59.03465 47.75769 1.000 37.38300 82 VAL A N 1
ATOM 634 C CA . VAL A 1 82 ? -29.00157 -58.10927 46.74980 1.000 40.90509 82 VAL A CA 1
ATOM 635 C C . VAL A 1 82 ? -29.94149 -57.08263 47.38130 1.000 42.29478 82 VAL A C 1
ATOM 636 O O . VAL A 1 82 ? -29.84421 -55.88179 47.10245 1.000 42.49397 82 VAL A O 1
ATOM 640 N N . GLU A 1 83 ? -30.85652 -57.54106 48.24175 1.000 36.98705 83 GLU A N 1
ATOM 641 C CA . GLU A 1 83 ? -31.73985 -56.63303 48.96902 1.000 40.58921 83 GLU A CA 1
ATOM 642 C C . GLU A 1 83 ? -30.93651 -55.59241 49.73551 1.000 42.64279 83 GLU A C 1
ATOM 643 O O . GLU A 1 83 ? -31.19690 -54.38869 49.63402 1.000 37.39197 83 GLU A O 1
ATOM 649 N N . GLU A 1 84 ? -29.92585 -56.03738 50.48550 1.000 35.19322 84 GLU A N 1
ATOM 650 C CA . GLU A 1 84 ? -29.12393 -55.09769 51.25343 1.000 34.43296 84 GLU A CA 1
ATOM 651 C C . GLU A 1 84 ? -28.29456 -54.19657 50.35007 1.000 37.41677 84 GLU A C 1
ATOM 652 O O . GLU A 1 84 ? -28.07556 -53.03398 50.68710 1.000 36.77962 84 GLU A O 1
ATOM 658 N N . LEU A 1 85 ? -27.84294 -54.70513 49.19884 1.000 36.12751 85 LEU A N 1
ATOM 659 C CA . LEU A 1 85 ? -27.05517 -53.89111 48.27807 1.000 34.92083 85 LEU A CA 1
ATOM 660 C C . LEU A 1 85 ? -27.91053 -52.79342 47.63885 1.000 36.58822 85 LEU A C 1
ATOM 661 O O . LEU A 1 85 ? -27.43772 -51.66967 47.42354 1.000 30.00501 85 LEU A O 1
ATOM 666 N N . MET A 1 86 ? -29.15913 -53.11146 47.30032 1.000 31.26265 86 MET A N 1
ATOM 667 C CA . MET A 1 86 ? -30.04589 -52.09737 46.74197 1.000 37.95420 86 MET A CA 1
ATOM 668 C C . MET A 1 86 ? -30.34780 -51.01202 47.76773 1.000 39.46174 86 MET A C 1
ATOM 669 O O . MET A 1 86 ? -30.27030 -49.81911 47.45402 1.000 38.54261 86 MET A O 1
ATOM 674 N N . ALA A 1 87 ? -30.67731 -51.40572 49.00709 1.000 37.59701 87 ALA A N 1
ATOM 675 C CA . ALA A 1 87 ? -30.91815 -50.41267 50.05593 1.000 39.49805 87 ALA A CA 1
ATOM 676 C C . ALA A 1 87 ? -29.68876 -49.53983 50.29207 1.000 42.10595 87 ALA A C 1
ATOM 677 O O . ALA A 1 87 ? -29.81311 -48.32671 50.49567 1.000 34.13348 87 ALA A O 1
ATOM 679 N N . PHE A 1 88 ? -28.48565 -50.13221 50.26632 1.000 34.53190 88 PHE A N 1
ATOM 680 C CA . PHE A 1 88 ? -27.28333 -49.31873 50.43781 1.000 32.45529 88 PHE A CA 1
ATOM 681 C C . PHE A 1 88 ? -27.07122 -48.38896 49.24991 1.000 33.94662 88 PHE A C 1
ATOM 682 O O . PHE A 1 88 ? -26.59230 -47.26265 49.41700 1.000 36.18038 88 PHE A O 1
ATOM 690 N N . SER A 1 89 ? -27.39710 -48.84958 48.04162 1.000 28.38430 89 SER A N 1
ATOM 691 C CA . SER A 1 89 ? -27.20626 -48.01130 46.86047 1.000 34.06567 89 SER A CA 1
ATOM 692 C C . SER A 1 89 ? -28.09977 -46.77089 46.91671 1.000 37.73431 89 SER A C 1
ATOM 693 O O . SER A 1 89 ? -27.66563 -45.66479 46.57611 1.000 30.49383 89 SER A O 1
ATOM 696 N N . LYS A 1 90 ? -29.34639 -46.94419 47.35848 1.000 36.82500 90 LYS A N 1
ATOM 697 C CA . LYS A 1 90 ? -30.33395 -45.87088 47.40785 1.000 38.31618 90 LYS A CA 1
ATOM 698 C C . LYS A 1 90 ? -30.02136 -44.79871 48.44588 1.000 38.13725 90 LYS A C 1
ATOM 699 O O . LYS A 1 90 ? -30.70807 -43.77109 48.45531 1.000 43.74795 90 LYS A O 1
ATOM 705 N N . LYS A 1 91 ? -29.01591 -44.99682 49.30730 1.000 36.49028 91 LYS A N 1
ATOM 706 C CA . LYS A 1 91 ? -28.50282 -43.90774 50.13324 1.000 35.71576 91 LYS A CA 1
ATOM 707 C C . LYS A 1 91 ? -27.73518 -42.87583 49.32473 1.000 37.47652 91 LYS A C 1
ATOM 708 O O . LYS A 1 91 ? -27.38257 -41.81551 49.85462 1.000 34.55533 91 LYS A O 1
ATOM 714 N N . TYR A 1 92 ? -27.44176 -43.16449 48.06833 1.000 34.84103 92 TYR A N 1
ATOM 715 C CA . TYR A 1 92 ? -26.62284 -42.28401 47.26122 1.000 34.36510 92 TYR A CA 1
ATOM 716 C C . TYR A 1 92 ? -27.34350 -42.02671 45.95229 1.000 26.77717 92 TYR A C 1
ATOM 717 O O . TYR A 1 92 ? -28.36054 -42.64954 45.64999 1.000 32.52196 92 TYR A O 1
ATOM 726 N N . ASN A 1 93 ? -26.79938 -41.10730 45.16731 1.000 29.08970 93 ASN A N 1
ATOM 727 C CA . ASN A 1 93 ? -27.39348 -40.72918 43.89399 1.000 31.63415 93 ASN A CA 1
ATOM 728 C C . ASN A 1 93 ? -26.65676 -41.38740 42.72564 1.000 26.45362 93 ASN A C 1
ATOM 729 O O . ASN A 1 93 ? -25.42723 -41.30835 42.63905 1.000 30.18578 93 ASN A O 1
ATOM 734 N N . ALA A 1 94 ? -27.41802 -42.04511 41.84436 1.000 23.90655 94 ALA A N 1
ATOM 735 C CA . ALA A 1 94 ? -26.94093 -42.52193 40.53930 1.000 37.78938 94 ALA A CA 1
ATOM 736 C C . ALA A 1 94 ? -25.76691 -43.50228 40.66595 1.000 31.45091 94 ALA A C 1
ATOM 737 O O . ALA A 1 94 ? -24.79643 -43.44936 39.90881 1.000 31.22534 94 ALA A O 1
ATOM 739 N N . VAL A 1 95 ? -25.84379 -44.40380 41.63365 1.000 35.89906 95 VAL A N 1
ATOM 740 C CA . VAL A 1 95 ? -24.76935 -45.37168 41.82997 1.000 30.28213 95 VAL A CA 1
ATOM 741 C C . VAL A 1 95 ? -25.38835 -46.67619 42.31104 1.000 35.48998 95 VAL A C 1
ATOM 742 O O . VAL A 1 95 ? -26.38274 -46.67253 43.04174 1.000 28.30837 95 VAL A O 1
ATOM 746 N N . TYR A 1 96 ? -24.81767 -47.79945 41.86684 1.000 29.72071 96 TYR A N 1
ATOM 747 C CA . TYR A 1 96 ? -25.25905 -49.11369 42.30158 1.000 30.39901 96 TYR A CA 1
ATOM 748 C C . TYR A 1 96 ? -24.07389 -49.88342 42.87970 1.000 34.37303 96 TYR A C 1
ATOM 749 O O . TYR A 1 96 ? -22.91417 -49.64506 42.51737 1.000 30.45903 96 TYR A O 1
ATOM 758 N N . PHE A 1 97 ? -24.37479 -50.80601 43.78213 1.000 33.84051 97 PHE A N 1
ATOM 759 C CA . PHE A 1 97 ? -23.34625 -51.57052 44.46499 1.000 31.38249 97 PHE A CA 1
ATOM 760 C C . PHE A 1 97 ? -23.51850 -53.05097 44.14816 1.000 29.33811 97 PHE A C 1
ATOM 761 O O . PHE A 1 97 ? -24.58810 -53.50324 43.73106 1.000 30.78561 97 PHE A O 1
ATOM 769 N N . HIS A 1 98 ? -22.42510 -53.78857 44.32199 1.000 33.07125 98 HIS A N 1
ATOM 770 C CA . HIS A 1 98 ? -22.34296 -55.20185 43.98139 1.000 29.65887 98 HIS A CA 1
ATOM 771 C C . HIS A 1 98 ? -21.35811 -55.83156 44.96401 1.000 29.15860 98 HIS A C 1
ATOM 772 O O . HIS A 1 98 ? -20.47890 -55.14333 45.48821 1.000 27.20195 98 HIS A O 1
ATOM 779 N N . GLN A 1 99 ? -21.53385 -57.13621 45.23798 1.000 29.43782 99 GLN A N 1
ATOM 780 C CA . GLN A 1 99 ? -20.65340 -57.85463 46.17623 1.000 30.11538 99 GLN A CA 1
ATOM 781 C C . GLN A 1 99 ? -19.17685 -57.61798 45.88923 1.000 23.86264 99 GLN A C 1
ATOM 782 O O . GLN A 1 99 ? -18.35228 -57.56590 46.81172 1.000 29.24768 99 GLN A O 1
ATOM 788 N N . ASN A 1 100 ? -18.82010 -57.48323 44.61890 1.000 23.04690 100 ASN A N 1
ATOM 789 C CA . ASN A 1 100 ? -17.44028 -57.33755 44.20241 1.000 27.94686 100 ASN A CA 1
ATOM 790 C C . ASN A 1 100 ? -17.01025 -55.88892 43.95427 1.000 29.72416 100 ASN A C 1
ATOM 791 O O . ASN A 1 100 ? -15.84814 -55.65933 43.60733 1.000 27.37595 100 ASN A O 1
ATOM 796 N N . ILE A 1 101 ? -17.89022 -54.89736 44.14211 1.000 28.86064 101 ILE A N 1
ATOM 797 C CA . ILE A 1 101 ? -17.52379 -53.56420 43.66028 1.000 24.09406 101 ILE A CA 1
ATOM 798 C C . ILE A 1 101 ? -16.51336 -52.88485 44.58633 1.000 19.96406 101 ILE A C 1
ATOM 799 O O . ILE A 1 101 ? -15.67098 -52.11265 44.11719 1.000 25.00834 101 ILE A O 1
ATOM 804 N N . TYR A 1 102 ? -16.54874 -53.16323 45.89571 1.000 25.48599 102 TYR A N 1
ATOM 805 C CA . TYR A 1 102 ? -15.53842 -52.60750 46.79432 1.000 23.53207 102 TYR A CA 1
ATOM 806 C C . TYR A 1 102 ? -14.14148 -53.07520 46.38914 1.000 28.47635 102 TYR A C 1
ATOM 807 O O . TYR A 1 102 ? -13.18674 -52.27986 46.30940 1.000 24.13209 102 TYR A O 1
ATOM 816 N N . HIS A 1 103 ? -14.01533 -54.37957 46.12436 1.000 28.03014 103 HIS A N 1
ATOM 817 C CA . HIS A 1 103 ? -12.77841 -54.95695 45.60159 1.000 28.59195 103 HIS A CA 1
ATOM 818 C C . HIS A 1 103 ? -12.34507 -54.24555 44.32188 1.000 21.60498 103 HIS A C 1
ATOM 819 O O . HIS A 1 103 ? -11.20596 -53.78239 44.19993 1.000 25.25841 103 HIS A O 1
ATOM 826 N N . CYS A 1 104 ? -13.26161 -54.11649 43.36449 1.000 24.22643 104 CYS A N 1
ATOM 827 C CA . CYS A 1 104 ? -12.90194 -53.49314 42.09264 1.000 23.59519 104 CYS A CA 1
ATOM 828 C C . CYS A 1 104 ? -12.55060 -52.02221 42.24996 1.000 28.01721 104 CYS A C 1
ATOM 829 O O . CYS A 1 104 ? -11.61777 -51.53635 41.58542 1.000 26.09812 104 CYS A O 1
ATOM 832 N N . ALA A 1 105 ? -13.21363 -51.31839 43.18693 1.000 27.85850 105 ALA A N 1
ATOM 833 C CA . ALA A 1 105 ? -12.87951 -49.91222 43.42068 1.000 29.14302 105 ALA A CA 1
ATOM 834 C C . ALA A 1 105 ? -11.46418 -49.76574 43.97221 1.000 25.81903 105 ALA A C 1
ATOM 835 O O . ALA A 1 105 ? -10.72768 -48.82890 43.61794 1.000 25.06556 105 ALA A O 1
ATOM 837 N N . LYS A 1 106 ? -11.05333 -50.68003 44.84816 1.000 27.67048 106 LYS A N 1
ATOM 838 C CA . LYS A 1 106 ? -9.67077 -50.63271 45.30165 1.000 23.28744 106 LYS A CA 1
ATOM 839 C C . LYS A 1 106 ? -8.71303 -50.95296 44.16712 1.000 18.12675 106 LYS A C 1
ATOM 840 O O . LYS A 1 106 ? -7.58622 -50.46009 44.15982 1.000 24.93044 106 LYS A O 1
ATOM 846 N N . LEU A 1 107 ? -9.14004 -51.78334 43.20555 1.000 24.03129 107 LEU A N 1
ATOM 847 C CA . LEU A 1 107 ? -8.28527 -52.08475 42.05493 1.000 27.20444 107 LEU A CA 1
ATOM 848 C C . LEU A 1 107 ? -8.18230 -50.89218 41.11631 1.000 29.70518 107 LEU A C 1
ATOM 849 O O . LEU A 1 107 ? -7.08369 -50.55188 40.64853 1.000 24.14406 107 LEU A O 1
ATOM 854 N N . ALA A 1 108 ? -9.33034 -50.26319 40.81888 1.000 29.35133 108 ALA A N 1
ATOM 855 C CA . ALA A 1 108 ? -9.35701 -49.06799 39.97944 1.000 28.28850 108 ALA A CA 1
ATOM 856 C C . ALA A 1 108 ? -8.45987 -47.99044 40.55561 1.000 26.58935 108 ALA A C 1
ATOM 857 O O . ALA A 1 108 ? -7.65362 -47.38555 39.84313 1.000 27.30885 108 ALA A O 1
ATOM 859 N N . ALA A 1 109 ? -8.55507 -47.76927 41.86859 1.000 30.86850 109 ALA A N 1
ATOM 860 C CA . ALA A 1 109 ? -7.70985 -46.77002 42.50781 1.000 26.05935 109 ALA A CA 1
ATOM 861 C C . ALA A 1 109 ? -6.25281 -47.21758 42.55181 1.000 28.30261 109 ALA A C 1
ATOM 862 O O . ALA A 1 109 ? -5.34169 -46.41625 42.31207 1.000 24.13569 109 ALA A O 1
ATOM 864 N N . GLY A 1 110 ? -5.99490 -48.48983 42.85867 1.000 30.48950 110 GLY A N 1
ATOM 865 C CA . GLY A 1 110 ? -4.61184 -48.94350 42.85621 1.000 25.84455 110 GLY A CA 1
ATOM 866 C C . GLY A 1 110 ? -3.99645 -48.90096 41.47143 1.000 21.49414 110 GLY A C 1
ATOM 867 O O . GLY A 1 110 ? -2.83117 -48.52564 41.30642 1.000 26.72074 110 GLY A O 1
ATOM 868 N N . ALA A 1 111 ? -4.77041 -49.29696 40.45638 1.000 26.97855 111 ALA A N 1
ATOM 869 C CA . ALA A 1 111 ? -4.30368 -49.17994 39.07733 1.000 26.68226 111 ALA A CA 1
ATOM 870 C C . ALA A 1 111 ? -3.85738 -47.76198 38.77482 1.000 32.30786 111 ALA A C 1
ATOM 871 O O . ALA A 1 111 ? -2.79151 -47.54184 38.17353 1.000 24.89278 111 ALA A O 1
ATOM 873 N N . THR A 1 112 ? -4.65825 -46.77552 39.19869 1.000 25.47928 112 THR A N 1
ATOM 874 C CA . THR A 1 112 ? -4.26949 -45.38916 38.96411 1.000 26.74842 112 THR A CA 1
ATOM 875 C C . THR A 1 112 ? -2.95914 -45.07225 39.66712 1.000 25.53016 112 THR A C 1
ATOM 876 O O . THR A 1 112 ? -2.07051 -44.42419 39.09731 1.000 27.89522 112 THR A O 1
ATOM 880 N N . LEU A 1 113 ? -2.83518 -45.50226 40.92974 1.000 24.47532 113 LEU A N 1
ATOM 881 C CA . LEU A 1 113 ? -1.61140 -45.24321 41.67781 1.000 29.31236 113 LEU A CA 1
ATOM 882 C C . LEU A 1 113 ? -0.39967 -45.90122 41.00948 1.000 28.80416 113 LEU A C 1
ATOM 883 O O . LEU A 1 113 ? 0.70145 -45.32768 40.99125 1.000 28.13778 113 LEU A O 1
ATOM 888 N N . GLN A 1 114 ? -0.58386 -47.10883 40.46075 1.000 30.26861 114 GLN A N 1
ATOM 889 C CA . GLN A 1 114 ? 0.49434 -47.76037 39.70982 1.000 32.84186 114 GLN A CA 1
ATOM 890 C C . GLN A 1 114 ? 0.90300 -46.92750 38.50385 1.000 34.01065 114 GLN A C 1
ATOM 891 O O . GLN A 1 114 ? 2.09017 -46.84471 38.16280 1.000 30.01616 114 GLN A O 1
ATOM 897 N N . LEU A 1 115 ? -0.07957 -46.33622 37.81534 1.000 33.76830 115 LEU A N 1
ATOM 898 C CA . LEU A 1 115 ? 0.22741 -45.48193 36.67117 1.000 28.20118 115 LEU A CA 1
ATOM 899 C C . LEU A 1 115 ? 1.02793 -44.26585 37.11324 1.000 29.77263 115 LEU A C 1
ATOM 900 O O . LEU A 1 115 ? 2.03488 -43.90841 36.49009 1.000 31.37333 115 LEU A O 1
ATOM 905 N N . VAL A 1 116 ? 0.60894 -43.63196 38.21314 1.000 32.40205 116 VAL A N 1
ATOM 906 C CA . VAL A 1 116 ? 1.34531 -42.47943 38.73125 1.000 30.22040 116 VAL A CA 1
ATOM 907 C C . VAL A 1 116 ? 2.78593 -42.86313 39.05744 1.000 31.66153 116 VAL A C 1
ATOM 908 O O . VAL A 1 116 ? 3.73252 -42.13753 38.71950 1.000 32.78341 116 VAL A O 1
ATOM 912 N N . ASP A 1 117 ? 2.97871 -44.01124 39.71667 1.000 32.79550 117 ASP A N 1
ATOM 913 C CA . ASP A 1 117 ? 4.34639 -44.40718 40.06918 1.000 30.30032 117 ASP A CA 1
ATOM 914 C C . ASP A 1 117 ? 5.17979 -44.71200 38.82539 1.000 24.71803 117 ASP A C 1
ATOM 915 O O . ASP A 1 117 ? 6.33175 -44.28752 38.73090 1.000 33.99006 117 ASP A O 1
ATOM 920 N N . SER A 1 118 ? 4.60785 -45.40788 37.84259 1.000 32.30980 118 SER A N 1
ATOM 921 C CA . SER A 1 118 ? 5.37451 -45.72622 36.63932 1.000 31.55726 118 SER A CA 1
ATOM 922 C C . SER A 1 118 ? 5.84754 -44.46466 35.93130 1.000 36.93419 118 SER A C 1
ATOM 923 O O . SER A 1 118 ? 6.97393 -44.41519 35.41264 1.000 34.87341 118 SER A O 1
ATOM 926 N N . VAL A 1 119 ? 4.99690 -43.43425 35.88335 1.000 33.68687 119 VAL A N 1
ATOM 927 C CA . VAL A 1 119 ? 5.36399 -42.21202 35.17286 1.000 27.15712 119 VAL A CA 1
ATOM 928 C C . VAL A 1 119 ? 6.34758 -41.37807 35.98723 1.000 30.39192 119 VAL A C 1
ATOM 929 O O . VAL A 1 119 ? 7.35983 -40.89219 35.46236 1.000 31.18601 119 VAL A O 1
ATOM 933 N N . MET A 1 120 ? 6.07105 -41.19360 37.28150 1.000 29.32103 120 MET A N 1
ATOM 934 C CA . MET A 1 120 ? 6.92468 -40.33685 38.10396 1.000 29.13444 120 MET A CA 1
ATOM 935 C C . MET A 1 120 ? 8.28753 -40.97772 38.38786 1.000 34.73649 120 MET A C 1
ATOM 936 O O . MET A 1 120 ? 9.26879 -40.26282 38.63404 1.000 34.45275 120 MET A O 1
ATOM 941 N N . LYS A 1 121 ? 8.37313 -42.30637 38.36899 1.000 34.61550 121 LYS A N 1
ATOM 942 C CA . LYS A 1 121 ? 9.66545 -42.97877 38.49143 1.000 38.43217 121 LYS A CA 1
ATOM 943 C C . LYS A 1 121 ? 10.41134 -43.06476 37.16195 1.000 41.15511 121 LYS A C 1
ATOM 944 O O . LYS A 1 121 ? 11.44590 -43.73262 37.09831 1.000 39.04082 121 LYS A O 1
ATOM 950 N N . ARG A 1 122 ? 9.90280 -42.40911 36.11180 1.000 37.67908 122 ARG A N 1
ATOM 951 C CA . ARG A 1 122 ? 10.49560 -42.41106 34.76903 1.000 37.61430 122 ARG A CA 1
ATOM 952 C C . ARG A 1 122 ? 10.61652 -43.82078 34.19436 1.000 37.16987 122 ARG A C 1
ATOM 953 O O . ARG A 1 122 ? 11.45456 -44.06695 33.32071 1.000 34.32412 122 ARG A O 1
ATOM 961 N N . GLU A 1 123 ? 9.81073 -44.76451 34.68377 1.000 34.84983 123 GLU A N 1
ATOM 962 C CA . GLU A 1 123 ? 9.81065 -46.09392 34.08551 1.000 37.46250 123 GLU A CA 1
ATOM 963 C C . GLU A 1 123 ? 9.09815 -46.09668 32.74274 1.000 43.40774 123 GLU A C 1
ATOM 964 O O . GLU A 1 123 ? 9.40002 -46.94317 31.89545 1.000 33.66017 123 GLU A O 1
ATOM 970 N N . VAL A 1 124 ? 8.17137 -45.15424 32.53076 1.000 38.52249 124 VAL A N 1
ATOM 971 C CA . VAL A 1 124 ? 7.54465 -44.92194 31.23716 1.000 34.31318 124 VAL A CA 1
ATOM 972 C C . VAL A 1 124 ? 7.38063 -43.41908 31.05883 1.000 34.65334 124 VAL A C 1
ATOM 973 O O . VAL A 1 124 ? 7.46751 -42.64162 32.01064 1.000 34.40991 124 VAL A O 1
ATOM 977 N N . ARG A 1 125 ? 7.13724 -43.00870 29.81667 1.000 30.46013 125 ARG A N 1
ATOM 978 C CA . ARG A 1 125 ? 6.85536 -41.59385 29.58143 1.000 35.64267 125 ARG A CA 1
ATOM 979 C C . ARG A 1 125 ? 5.46026 -41.22132 30.07599 1.000 23.77470 125 ARG A C 1
ATOM 980 O O . ARG A 1 125 ? 5.27574 -40.17201 30.70027 1.000 37.83948 125 ARG A O 1
ATOM 988 N N . ASN A 1 126 ? 4.48042 -42.08223 29.84431 1.000 27.42926 126 ASN A N 1
ATOM 989 C CA . ASN A 1 126 ? 3.07517 -41.74472 30.03295 1.000 29.85429 126 ASN A CA 1
ATOM 990 C C . ASN A 1 126 ? 2.31641 -43.05934 30.10534 1.000 32.21874 126 ASN A C 1
ATOM 991 O O . ASN A 1 126 ? 2.91736 -44.13355 30.02776 1.000 31.19227 126 ASN A O 1
ATOM 996 N N . GLY A 1 127 ? 0.99470 -42.98737 30.23840 1.000 28.83739 127 GLY A N 1
ATOM 997 C CA . GLY A 1 127 ? 0.24058 -44.22514 30.15284 1.000 28.26497 127 GLY A CA 1
ATOM 998 C C . GLY A 1 127 ? -1.24359 -44.02961 30.35186 1.000 30.36231 127 GLY A C 1
ATOM 999 O O . GLY A 1 127 ? -1.73650 -42.91011 30.53873 1.000 29.00246 127 GLY A O 1
ATOM 1000 N N . MET A 1 128 ? -1.95133 -45.15697 30.31772 1.000 24.76454 128 MET A N 1
ATOM 1001 C CA . MET A 1 128 ? -3.40169 -45.18798 30.45482 1.000 27.80750 128 MET A CA 1
ATOM 1002 C C . MET A 1 128 ? -3.82096 -46.31870 31.38193 1.000 33.07103 128 MET A C 1
ATOM 1003 O O . MET A 1 128 ? -3.29218 -47.43502 31.29979 1.000 32.05012 128 MET A O 1
ATOM 1008 N N . ALA A 1 129 ? -4.78358 -46.03946 32.25296 1.000 30.32798 129 ALA A N 1
ATOM 1009 C CA . ALA A 1 129 ? -5.40737 -47.06202 33.08192 1.000 25.06688 129 ALA A CA 1
ATOM 1010 C C . ALA A 1 129 ? -6.85760 -47.23833 32.66260 1.000 32.18912 129 ALA A C 1
ATOM 1011 O O . ALA A 1 129 ? -7.64189 -46.27700 32.70765 1.000 31.42565 129 ALA A O 1
ATOM 1013 N N . LEU A 1 130 ? -7.21382 -48.45952 32.23638 1.000 21.57083 130 LEU A N 1
ATOM 1014 C CA . LEU A 1 130 ? -8.59295 -48.80422 31.90384 1.000 28.51375 130 LEU A CA 1
ATOM 1015 C C . LEU A 1 130 ? -9.18459 -49.40534 33.16256 1.000 36.17061 130 LEU A C 1
ATOM 1016 O O . LEU A 1 130 ? -8.85303 -50.53513 33.53506 1.000 31.37665 130 LEU A O 1
ATOM 1021 N N . VAL A 1 131 ? -10.04503 -48.64638 33.83680 1.000 28.50663 131 VAL A N 1
ATOM 1022 C CA . VAL A 1 131 ? -10.52445 -49.02373 35.15606 1.000 27.74069 131 VAL A CA 1
ATOM 1023 C C . VAL A 1 131 ? -12.03783 -48.90045 35.19588 1.000 34.13462 131 VAL A C 1
ATOM 1024 O O . VAL A 1 131 ? -12.64107 -48.11732 34.44891 1.000 31.56697 131 VAL A O 1
ATOM 1028 N N . ARG A 1 132 ? -12.64334 -49.69705 36.08311 1.000 30.61743 132 ARG A N 1
ATOM 1029 C CA . ARG A 1 132 ? -14.04373 -49.65414 36.54408 1.000 26.95641 132 ARG A CA 1
ATOM 1030 C C . ARG A 1 132 ? -13.94835 -49.96962 38.02932 1.000 32.88783 132 ARG A C 1
ATOM 1031 O O . ARG A 1 132 ? -13.21150 -50.89698 38.41119 1.000 32.76826 132 ARG A O 1
ATOM 1039 N N . PRO A 1 133 ? -14.70200 -49.27185 38.88914 1.000 32.32324 133 PRO A N 1
ATOM 1040 C CA . PRO A 1 133 ? -15.65355 -48.20366 38.54517 1.000 32.00920 133 PRO A CA 1
ATOM 1041 C C . PRO A 1 133 ? -14.94351 -46.87617 38.30391 1.000 31.56474 133 PRO A C 1
ATOM 1042 O O . PRO A 1 133 ? -13.78996 -46.71970 38.72107 1.000 28.90466 133 PRO A O 1
ATOM 1046 N N . PRO A 1 134 ? -15.61991 -45.93375 37.60866 1.000 26.34425 134 PRO A N 1
ATOM 1047 C CA . PRO A 1 134 ? -15.02786 -44.61167 37.39363 1.000 26.27633 134 PRO A CA 1
ATOM 1048 C C . PRO A 1 134 ? -14.91872 -43.85150 38.71104 1.000 27.32502 134 PRO A C 1
ATOM 1049 O O . PRO A 1 134 ? -15.35028 -44.35196 39.75138 1.000 26.99718 134 PRO A O 1
ATOM 1053 N N . GLY A 1 135 ? -14.32775 -42.66097 38.70226 1.000 26.37387 135 GLY A N 1
ATOM 1054 C CA . GLY A 1 135 ? -14.04590 -42.03589 39.97417 1.000 28.05455 135 GLY A CA 1
ATOM 1055 C C . GLY A 1 135 ? -14.50083 -40.59719 40.17818 1.000 33.05432 135 GLY A C 1
ATOM 1056 O O . GLY A 1 135 ? -14.70067 -40.20022 41.32882 1.000 27.67050 135 GLY A O 1
ATOM 1057 N N . HIS A 1 136 ? -14.68087 -39.80792 39.10446 1.000 25.70583 136 HIS A N 1
ATOM 1058 C CA . HIS A 1 136 ? -14.59803 -38.35820 39.29638 1.000 27.93707 136 HIS A CA 1
ATOM 1059 C C . HIS A 1 136 ? -15.81953 -37.75025 39.99592 1.000 24.06944 136 HIS A C 1
ATOM 1060 O O . HIS A 1 136 ? -15.70543 -36.62886 40.51810 1.000 26.62070 136 HIS A O 1
ATOM 1067 N N . HIS A 1 137 ? -16.93426 -38.46992 40.09750 1.000 23.40370 137 HIS A N 1
ATOM 1068 C CA . HIS A 1 137 ? -18.08292 -38.00741 40.88003 1.000 27.16644 137 HIS A CA 1
ATOM 1069 C C . HIS A 1 137 ? -18.01144 -38.34282 42.36617 1.000 30.29437 137 HIS A C 1
ATOM 1070 O O . HIS A 1 137 ? -18.73382 -37.71735 43.15055 1.000 27.59413 137 HIS A O 1
ATOM 1077 N N . SER A 1 138 ? -17.19766 -39.31940 42.78837 1.000 28.67510 138 SER A N 1
ATOM 1078 C CA . SER A 1 138 ? -17.22318 -39.68890 44.20047 1.000 25.75772 138 SER A CA 1
ATOM 1079 C C . SER A 1 138 ? -16.60429 -38.58770 45.05963 1.000 24.73537 138 SER A C 1
ATOM 1080 O O . SER A 1 138 ? -15.74895 -37.81079 44.61658 1.000 29.64123 138 SER A O 1
ATOM 1083 N N . GLN A 1 139 ? -17.05413 -38.52654 46.30768 1.000 27.81827 139 GLN A N 1
ATOM 1084 C CA . GLN A 1 139 ? -16.72305 -37.44014 47.21283 1.000 31.73939 139 GLN A CA 1
ATOM 1085 C C . GLN A 1 139 ? -16.18561 -38.01393 48.51310 1.000 31.20382 139 GLN A C 1
ATOM 1086 O O . GLN A 1 139 ? -16.17986 -39.23642 48.70877 1.000 28.90521 139 GLN A O 1
ATOM 1092 N N A ARG A 1 140 ? -15.74620 -37.11922 49.40974 0.445 29.82737 140 ARG A N 1
ATOM 1093 N N B ARG A 1 140 ? -15.71598 -37.11402 49.39200 0.555 29.81328 140 ARG A N 1
ATOM 1094 C CA A ARG A 1 140 ? -15.09103 -37.55207 50.64436 0.445 31.16929 140 ARG A CA 1
ATOM 1095 C CA B ARG A 1 140 ? -15.11786 -37.51141 50.66754 0.555 31.15612 140 ARG A CA 1
ATOM 1096 C C A ARG A 1 140 ? -15.91574 -38.59785 51.39432 0.445 33.00849 140 ARG A C 1
ATOM 1097 C C B ARG A 1 140 ? -15.92329 -38.60538 51.36093 0.555 33.01612 140 ARG A C 1
ATOM 1098 O O A ARG A 1 140 ? -15.36157 -39.57899 51.90650 0.445 31.94911 140 ARG A O 1
ATOM 1099 O O B ARG A 1 140 ? -15.36795 -39.62207 51.79365 0.555 31.91468 140 ARG A O 1
ATOM 1114 N N . SER A 1 141 ? -17.24624 -38.43414 51.43581 1.000 28.12912 141 SER A N 1
ATOM 1115 C CA . SER A 1 141 ? -18.10460 -39.37669 52.14402 1.000 29.58177 141 SER A CA 1
ATOM 1116 C C . SER A 1 141 ? -19.31778 -39.79268 51.33060 1.000 32.77046 141 SER A C 1
ATOM 1117 O O . SER A 1 141 ? -20.36771 -40.09271 51.90755 1.000 36.33726 141 SER A O 1
ATOM 1120 N N . ALA A 1 142 ? -19.19934 -39.87393 49.99979 1.000 33.10607 142 ALA A N 1
ATOM 1121 C CA . ALA A 1 142 ? -20.33879 -40.35695 49.22757 1.000 30.93383 142 ALA A CA 1
ATOM 1122 C C . ALA A 1 142 ? -19.90688 -41.02901 47.92710 1.000 30.77189 142 ALA A C 1
ATOM 1123 O O . ALA A 1 142 ? -19.01329 -40.54799 47.22353 1.000 32.21259 142 ALA A O 1
ATOM 1125 N N . ALA A 1 143 ? -20.57477 -42.13220 47.60325 1.000 31.85389 143 ALA A N 1
ATOM 1126 C CA . ALA A 1 143 ? -20.55977 -42.63941 46.24109 1.000 28.42138 143 ALA A CA 1
ATOM 1127 C C . ALA A 1 143 ? -21.52305 -41.81760 45.40028 1.000 33.13619 143 ALA A C 1
ATOM 1128 O O . ALA A 1 143 ? -22.54640 -41.33942 45.89477 1.000 29.63726 143 ALA A O 1
ATOM 1130 N N . ASN A 1 144 ? -21.21076 -41.67793 44.11705 1.000 25.37433 144 ASN A N 1
ATOM 1131 C CA . ASN A 1 144 ? -22.04280 -40.83735 43.26543 1.000 32.06444 144 ASN A CA 1
ATOM 1132 C C . ASN A 1 144 ? -21.75755 -41.16736 41.80979 1.000 27.47277 144 ASN A C 1
ATOM 1133 O O . ASN A 1 144 ? -20.59363 -41.32856 41.42568 1.000 28.62569 144 ASN A O 1
ATOM 1138 N N . GLY A 1 145 ? -22.81508 -41.22640 41.00349 1.000 28.00242 145 GLY A N 1
ATOM 1139 C CA . GLY A 1 145 ? -22.66166 -41.31194 39.55917 1.000 28.76409 145 GLY A CA 1
ATOM 1140 C C . GLY A 1 145 ? -21.76306 -42.45953 39.10079 1.000 30.34658 145 GLY A C 1
ATOM 1141 O O . GLY A 1 145 ? -20.78910 -42.22306 38.38169 1.000 30.00249 145 GLY A O 1
ATOM 1142 N N . PHE A 1 146 ? -22.06299 -43.68989 39.53220 1.000 26.64619 146 PHE A N 1
ATOM 1143 C CA . PHE A 1 146 ? -21.28842 -44.90970 39.26230 1.000 29.13324 146 PHE A CA 1
ATOM 1144 C C . PHE A 1 146 ? -19.92070 -44.93292 39.93881 1.000 32.87618 146 PHE A C 1
ATOM 1145 O O . PHE A 1 146 ? -19.22534 -45.95273 39.83076 1.000 32.53314 146 PHE A O 1
ATOM 1153 N N . CYS A 1 147 ? -19.49812 -43.86043 40.61897 1.000 27.79466 147 CYS A N 1
ATOM 1154 C CA . CYS A 1 147 ? -18.18050 -43.79699 41.23715 1.000 27.26432 147 CYS A CA 1
ATOM 1155 C C . CYS A 1 147 ? -18.22692 -44.11519 42.73082 1.000 31.97079 147 CYS A C 1
ATOM 1156 O O . CYS A 1 147 ? -19.09014 -43.61331 43.46515 1.000 25.87526 147 CYS A O 1
ATOM 1159 N N . VAL A 1 148 ? -17.25509 -44.91644 43.17768 1.000 29.88797 148 VAL A N 1
ATOM 1160 C CA . VAL A 1 148 ? -17.09661 -45.28329 44.59079 1.000 26.88427 148 VAL A CA 1
ATOM 1161 C C . VAL A 1 148 ? -15.95678 -44.52053 45.25218 1.000 25.29453 148 VAL A C 1
ATOM 1162 O O . VAL A 1 148 ? -16.13118 -43.91806 46.31111 1.000 27.45817 148 VAL A O 1
ATOM 1166 N N . PHE A 1 149 ? -14.76117 -44.57476 44.68218 1.000 26.20340 149 PHE A N 1
ATOM 1167 C CA . PHE A 1 149 ? -13.62640 -43.80585 45.17197 1.000 24.52081 149 PHE A CA 1
ATOM 1168 C C . PHE A 1 149 ? -13.11150 -42.93866 44.03968 1.000 26.80432 149 PHE A C 1
ATOM 1169 O O . PHE A 1 149 ? -13.25792 -43.29050 42.86685 1.000 29.77652 149 PHE A O 1
ATOM 1177 N N . ASN A 1 150 ? -12.50475 -41.79872 44.38308 1.000 26.12830 150 ASN A N 1
ATOM 1178 C CA . ASN A 1 150 ? -12.12457 -40.82375 43.35486 1.000 29.20508 150 ASN A CA 1
ATOM 1179 C C . ASN A 1 150 ? -10.71618 -41.10536 42.85373 1.000 27.24400 150 ASN A C 1
ATOM 1180 O O . ASN A 1 150 ? -9.73277 -40.53178 43.32507 1.000 30.18418 150 ASN A O 1
ATOM 1185 N N . ASN A 1 151 ? -10.64680 -41.95612 41.82584 1.000 31.98517 151 ASN A N 1
ATOM 1186 C CA . ASN A 1 151 ? -9.37596 -42.43276 41.28852 1.000 29.57477 151 ASN A CA 1
ATOM 1187 C C . ASN A 1 151 ? -8.44384 -41.28429 40.94599 1.000 28.41138 151 ASN A C 1
ATOM 1188 O O . ASN A 1 151 ? -7.27678 -41.27553 41.34751 1.000 27.48459 151 ASN A O 1
ATOM 1193 N N . VAL A 1 152 ? -8.94319 -40.29523 40.20053 1.000 27.05264 152 VAL A N 1
ATOM 1194 C CA . VAL A 1 152 ? -8.06786 -39.21699 39.75685 1.000 25.25905 152 VAL A CA 1
ATOM 1195 C C . VAL A 1 152 ? -7.68705 -38.31246 40.92201 1.000 26.74242 152 VAL A C 1
ATOM 1196 O O . VAL A 1 152 ? -6.54548 -37.84618 41.00608 1.000 24.97347 152 VAL A O 1
ATOM 1200 N N . ALA A 1 153 ? -8.61542 -38.05501 41.84842 1.000 28.91298 153 ALA A N 1
ATOM 1201 C CA . ALA A 1 153 ? -8.25235 -37.23792 43.01002 1.000 31.03143 153 ALA A CA 1
ATOM 1202 C C . ALA A 1 153 ? -7.19347 -37.93557 43.85603 1.000 31.24746 153 ALA A C 1
ATOM 1203 O O . ALA A 1 153 ? -6.22159 -37.29834 44.28839 1.000 29.42659 153 ALA A O 1
ATOM 1205 N N . PHE A 1 154 ? -7.34987 -39.25120 44.07351 1.000 31.71150 154 PHE A N 1
ATOM 1206 C CA . PHE A 1 154 ? -6.28146 -40.07093 44.65409 1.000 33.99886 154 PHE A CA 1
ATOM 1207 C C . PHE A 1 154 ? -4.95143 -39.78689 43.99475 1.000 31.66164 154 PHE A C 1
ATOM 1208 O O . PHE A 1 154 ? -3.95510 -39.47998 44.66314 1.000 33.44159 154 PHE A O 1
ATOM 1216 N N . ALA A 1 155 ? -4.91835 -39.93902 42.66777 1.000 33.25802 155 ALA A N 1
ATOM 1217 C CA . ALA A 1 155 ? -3.67383 -39.80863 41.91825 1.000 30.12930 155 ALA A CA 1
ATOM 1218 C C . ALA A 1 155 ? -2.97625 -38.49071 42.20373 1.000 38.08470 155 ALA A C 1
ATOM 1219 O O . ALA A 1 155 ? -1.74940 -38.45037 42.33742 1.000 32.57202 155 ALA A O 1
ATOM 1221 N N . ALA A 1 156 ? -3.73521 -37.39070 42.29461 1.000 29.67377 156 ALA A N 1
ATOM 1222 C CA . ALA A 1 156 ? -3.07355 -36.10397 42.51161 1.000 27.10571 156 ALA A CA 1
ATOM 1223 C C . ALA A 1 156 ? -2.62029 -35.95159 43.96324 1.000 23.31332 156 ALA A C 1
ATOM 1224 O O . ALA A 1 156 ? -1.52520 -35.45467 44.22097 1.000 30.99820 156 ALA A O 1
ATOM 1226 N N . LEU A 1 157 ? -3.43619 -36.38763 44.91955 1.000 25.22439 157 LEU A N 1
ATOM 1227 C CA . LEU A 1 157 ? -3.01970 -36.33693 46.31753 1.000 32.58902 157 LEU A CA 1
ATOM 1228 C C . LEU A 1 157 ? -1.79453 -37.21551 46.55940 1.000 34.10647 157 LEU A C 1
ATOM 1229 O O . LEU A 1 157 ? -0.84989 -36.80467 47.24623 1.000 36.45051 157 LEU A O 1
ATOM 1234 N N . TYR A 1 158 ? -1.78581 -38.41318 45.96128 1.000 32.83621 158 TYR A N 1
ATOM 1235 C CA . TYR A 1 158 ? -0.66141 -39.35117 46.06417 1.000 33.24095 158 TYR A CA 1
ATOM 1236 C C . TYR A 1 158 ? 0.60343 -38.79646 45.41582 1.000 35.50204 158 TYR A C 1
ATOM 1237 O O . TYR A 1 158 ? 1.69327 -38.88025 45.99940 1.000 34.85140 158 TYR A O 1
ATOM 1246 N N . ALA A 1 159 ? 0.48419 -38.21064 44.21687 1.000 31.13426 159 ALA A N 1
ATOM 1247 C CA . ALA A 1 159 ? 1.64097 -37.58093 43.58287 1.000 33.64524 159 ALA A CA 1
ATOM 1248 C C . ALA A 1 159 ? 2.17190 -36.41937 44.41374 1.000 33.28326 159 ALA A C 1
ATOM 1249 O O . ALA A 1 159 ? 3.38810 -36.24245 44.52524 1.000 35.07579 159 ALA A O 1
ATOM 1251 N N . LYS A 1 160 ? 1.27689 -35.60879 44.99248 1.000 33.11733 160 LYS A N 1
ATOM 1252 C CA . LYS A 1 160 ? 1.70585 -34.53409 45.88837 1.000 37.58364 160 LYS A CA 1
ATOM 1253 C C . LYS A 1 160 ? 2.49571 -35.09071 47.06375 1.000 38.50090 160 LYS A C 1
ATOM 1254 O O . LYS A 1 160 ? 3.59520 -34.62034 47.37661 1.000 42.57901 160 LYS A O 1
ATOM 1260 N N . LYS A 1 161 ? 1.92708 -36.08174 47.74339 1.000 37.32849 161 LYS A N 1
ATOM 1261 C CA . LYS A 1 161 ? 2.51786 -36.56675 48.97835 1.000 37.05453 161 LYS A CA 1
ATOM 1262 C C . LYS A 1 161 ? 3.84647 -37.26112 48.71626 1.000 41.05400 161 LYS A C 1
ATOM 1263 O O . LYS A 1 161 ? 4.84346 -36.98052 49.38590 1.000 42.07530 161 LYS A O 1
ATOM 1269 N N . ASN A 1 162 ? 3.89221 -38.14079 47.72062 1.000 37.44768 162 ASN A N 1
ATOM 1270 C CA . ASN A 1 162 ? 5.04924 -39.00670 47.54849 1.000 38.11048 162 ASN A CA 1
ATOM 1271 C C . ASN A 1 162 ? 6.12017 -38.44450 46.62978 1.000 39.11474 162 ASN A C 1
ATOM 1272 O O . ASN A 1 162 ? 7.24979 -38.94083 46.65607 1.000 37.35017 162 ASN A O 1
ATOM 1277 N N . TYR A 1 163 ? 5.80842 -37.44013 45.81568 1.000 38.75811 163 TYR A N 1
ATOM 1278 C CA . TYR A 1 163 ? 6.80497 -36.83962 44.94265 1.000 33.69274 163 TYR A CA 1
ATOM 1279 C C . TYR A 1 163 ? 6.96125 -35.35057 45.18658 1.000 36.01834 163 TYR A C 1
ATOM 1280 O O . TYR A 1 163 ? 7.74386 -34.69712 44.48292 1.000 39.00219 163 TYR A O 1
ATOM 1289 N N . ASN A 1 164 ? 6.28113 -34.81336 46.19770 1.000 39.05355 164 ASN A N 1
ATOM 1290 C CA . ASN A 1 164 ? 6.41029 -33.41372 46.59575 1.000 46.05035 164 ASN A CA 1
ATOM 1291 C C . ASN A 1 164 ? 6.15812 -32.47188 45.42387 1.000 40.19437 164 ASN A C 1
ATOM 1292 O O . ASN A 1 164 ? 6.81979 -31.44061 45.28219 1.000 41.69773 164 ASN A O 1
ATOM 1297 N N . LEU A 1 165 ? 5.19702 -32.83589 44.57541 1.000 38.07929 165 LEU A N 1
ATOM 1298 C CA . LEU A 1 165 ? 4.84899 -31.99277 43.43715 1.000 43.60250 165 LEU A CA 1
ATOM 1299 C C . LEU A 1 165 ? 4.13957 -30.73409 43.91809 1.000 39.35835 165 LEU A C 1
ATOM 1300 O O . LEU A 1 165 ? 3.34342 -30.76859 44.85953 1.000 39.51846 165 LEU A O 1
ATOM 1305 N N . ASN A 1 166 ? 4.43934 -29.61851 43.26813 1.000 35.86281 166 ASN A N 1
ATOM 1306 C CA . ASN A 1 166 ? 3.80205 -28.34799 43.57833 1.000 38.52907 166 ASN A CA 1
ATOM 1307 C C . ASN A 1 166 ? 2.68857 -27.97835 42.60737 1.000 37.80423 166 ASN A C 1
ATOM 1308 O O . ASN A 1 166 ? 1.80191 -27.20560 42.97334 1.000 38.38341 166 ASN A O 1
ATOM 1313 N N . ARG A 1 167 ? 2.71668 -28.48900 41.37921 1.000 36.68280 167 ARG A N 1
ATOM 1314 C CA . ARG A 1 167 ? 1.73031 -28.11253 40.36770 1.000 35.14856 167 ARG A CA 1
ATOM 1315 C C . ARG A 1 167 ? 1.29541 -29.35257 39.60419 1.000 29.60426 167 ARG A C 1
ATOM 1316 O O . ARG A 1 167 ? 2.11546 -30.02371 38.96296 1.000 30.14061 167 ARG A O 1
ATOM 1324 N N . ILE A 1 168 ? 0.00673 -29.65631 39.68475 1.000 29.04656 168 ILE A N 1
ATOM 1325 C CA . ILE A 1 168 ? -0.59774 -30.78151 38.98834 1.000 29.36654 168 ILE A CA 1
ATOM 1326 C C . ILE A 1 168 ? -1.80100 -30.26861 38.19851 1.000 31.69023 168 ILE A C 1
ATOM 1327 O O . ILE A 1 168 ? -2.67373 -29.60540 38.76477 1.000 31.85576 168 ILE A O 1
ATOM 1332 N N . LEU A 1 169 ? -1.86530 -30.60431 36.90709 1.000 29.59967 169 LEU A N 1
ATOM 1333 C CA . LEU A 1 169 ? -3.02165 -30.29193 36.07015 1.000 27.81594 169 LEU A CA 1
ATOM 1334 C C . LEU A 1 169 ? -3.90824 -31.51823 35.91733 1.000 29.90027 169 LEU A C 1
ATOM 1335 O O . LEU A 1 169 ? -3.42765 -32.59695 35.54883 1.000 28.82674 169 LEU A O 1
ATOM 1340 N N . ILE A 1 170 ? -5.19685 -31.35827 36.19940 1.000 25.01051 170 ILE A N 1
ATOM 1341 C CA . ILE A 1 170 ? -6.19532 -32.39478 35.94428 1.000 24.72452 170 ILE A CA 1
ATOM 1342 C C . ILE A 1 170 ? -7.11706 -31.91380 34.83114 1.000 31.19753 170 ILE A C 1
ATOM 1343 O O . ILE A 1 170 ? -7.80706 -30.90029 34.99143 1.000 26.64208 170 ILE A O 1
ATOM 1348 N N . VAL A 1 171 ? -7.14888 -32.64841 33.71698 1.000 27.48796 171 VAL A N 1
ATOM 1349 C CA . VAL A 1 171 ? -8.01053 -32.34299 32.57184 1.000 27.29954 171 VAL A CA 1
ATOM 1350 C C . VAL A 1 171 ? -9.12461 -33.37713 32.54331 1.000 29.02002 171 VAL A C 1
ATOM 1351 O O . VAL A 1 171 ? -8.85868 -34.57788 32.37553 1.000 26.05248 171 VAL A O 1
ATOM 1355 N N . ASP A 1 172 ? -10.37866 -32.92132 32.69964 1.000 23.54838 172 ASP A N 1
ATOM 1356 C CA . ASP A 1 172 ? -11.55373 -33.80112 32.78141 1.000 22.09643 172 ASP A CA 1
ATOM 1357 C C . ASP A 1 172 ? -12.37038 -33.58352 31.51582 1.000 33.79267 172 ASP A C 1
ATOM 1358 O O . ASP A 1 172 ? -13.11971 -32.60361 31.40348 1.000 27.21335 172 ASP A O 1
ATOM 1363 N N . TRP A 1 173 ? -12.21504 -34.48419 30.54749 1.000 29.47057 173 TRP A N 1
ATOM 1364 C CA . TRP A 1 173 ? -12.90511 -34.31038 29.28136 1.000 26.06170 173 TRP A CA 1
ATOM 1365 C C . TRP A 1 173 ? -14.07214 -35.26886 29.15877 1.000 24.49722 173 TRP A C 1
ATOM 1366 O O . TRP A 1 173 ? -14.71152 -35.33830 28.10377 1.000 27.77385 173 TRP A O 1
ATOM 1377 N N . ASP A 1 174 ? -14.38840 -35.98751 30.23978 1.000 23.27205 174 ASP A N 1
ATOM 1378 C CA . ASP A 1 174 ? -15.64831 -36.70167 30.36934 1.000 30.03254 174 ASP A CA 1
ATOM 1379 C C . ASP A 1 174 ? -16.75523 -35.69443 30.09632 1.000 27.72579 174 ASP A C 1
ATOM 1380 O O . ASP A 1 174 ? -16.53583 -34.48332 30.25027 1.000 24.08832 174 ASP A O 1
ATOM 1385 N N . VAL A 1 175 ? -17.93650 -36.16869 29.68675 1.000 27.85043 175 VAL A N 1
ATOM 1386 C CA . VAL A 1 175 ? -19.01112 -35.23231 29.35589 1.000 29.48808 175 VAL A CA 1
ATOM 1387 C C . VAL A 1 175 ? -19.78280 -34.77922 30.58590 1.000 30.47520 175 VAL A C 1
ATOM 1388 O O . VAL A 1 175 ? -20.59712 -33.84897 30.49016 1.000 30.50873 175 VAL A O 1
ATOM 1392 N N . HIS A 1 176 ? -19.54865 -35.40460 31.73539 1.000 27.17609 176 HIS A N 1
ATOM 1393 C CA . HIS A 1 176 ? -20.15615 -35.01123 33.00214 1.000 28.39689 176 HIS A CA 1
ATOM 1394 C C . HIS A 1 176 ? -19.17105 -34.19810 33.82432 1.000 26.49597 176 HIS A C 1
ATOM 1395 O O . HIS A 1 176 ? -17.95110 -34.34821 33.68581 1.000 27.00415 176 HIS A O 1
ATOM 1402 N N . HIS A 1 177 ? -19.70848 -33.32163 34.68095 1.000 26.81538 177 HIS A N 1
ATOM 1403 C CA . HIS A 1 177 ? -18.86784 -32.53880 35.58246 1.000 26.75259 177 HIS A CA 1
ATOM 1404 C C . HIS A 1 177 ? -18.32518 -33.41887 36.70566 1.000 28.21303 177 HIS A C 1
ATOM 1405 O O . HIS A 1 177 ? -19.09642 -34.07521 37.40911 1.000 26.64148 177 HIS A O 1
ATOM 1412 N N . GLY A 1 178 ? -17.01654 -33.37364 36.92739 1.000 27.21886 178 GLY A N 1
ATOM 1413 C CA . GLY A 1 178 ? -16.44928 -34.13813 38.02224 1.000 28.83483 178 GLY A CA 1
ATOM 1414 C C . GLY A 1 178 ? -16.47434 -33.38153 39.32936 1.000 20.71065 178 GLY A C 1
ATOM 1415 O O . GLY A 1 178 ? -15.42707 -32.90707 39.77936 1.000 26.40818 178 GLY A O 1
ATOM 1416 N N . GLN A 1 179 ? -17.66978 -33.23732 39.92318 1.000 27.12252 179 GLN A N 1
ATOM 1417 C CA . GLN A 1 179 ? -17.81320 -32.38441 41.09742 1.000 30.01368 179 GLN A CA 1
ATOM 1418 C C . GLN A 1 179 ? -16.96377 -32.90013 42.25058 1.000 29.84625 179 GLN A C 1
ATOM 1419 O O . GLN A 1 179 ? -16.41557 -32.10481 43.02624 1.000 27.29800 179 GLN A O 1
ATOM 1425 N N . GLY A 1 180 ? -16.77355 -34.22154 42.33388 1.000 30.23514 180 GLY A N 1
ATOM 1426 C CA . GLY A 1 180 ? -15.93462 -34.76133 43.39515 1.000 26.23616 180 GLY A CA 1
ATOM 1427 C C . GLY A 1 180 ? -14.50402 -34.26991 43.32166 1.000 23.65821 180 GLY A C 1
ATOM 1428 O O . GLY A 1 180 ? -13.86611 -34.02856 44.34771 1.000 30.24965 180 GLY A O 1
ATOM 1429 N N . ILE A 1 181 ? -13.97099 -34.12246 42.10753 1.000 23.53279 181 ILE A N 1
ATOM 1430 C CA . ILE A 1 181 ? -12.62797 -33.57423 41.96954 1.000 24.94186 181 ILE A CA 1
ATOM 1431 C C . ILE A 1 181 ? -12.62664 -32.08596 42.30222 1.000 29.44031 181 ILE A C 1
ATOM 1432 O O . ILE A 1 181 ? -11.72747 -31.58643 42.99083 1.000 26.88744 181 ILE A O 1
ATOM 1437 N N . GLN A 1 182 ? -13.61785 -31.34885 41.79366 1.000 27.77863 182 GLN A N 1
ATOM 1438 C CA . GLN A 1 182 ? -13.70647 -29.92287 42.09813 1.000 29.96423 182 GLN A CA 1
ATOM 1439 C C . GLN A 1 182 ? -13.70757 -29.68528 43.60889 1.000 21.99074 182 GLN A C 1
ATOM 1440 O O . GLN A 1 182 ? -12.92250 -28.88067 44.12038 1.000 27.16158 182 GLN A O 1
ATOM 1446 N N . TYR A 1 183 ? -14.58483 -30.38175 44.33414 1.000 27.13269 183 TYR A N 1
ATOM 1447 C CA . TYR A 1 183 ? -14.66552 -30.18967 45.78216 1.000 31.24254 183 TYR A CA 1
ATOM 1448 C C . TYR A 1 183 ? -13.35081 -30.54141 46.45024 1.000 35.23887 183 TYR A C 1
ATOM 1449 O O . TYR A 1 183 ? -12.93559 -29.88717 47.41673 1.000 30.26854 183 TYR A O 1
ATOM 1458 N N . CYS A 1 184 ? -12.67187 -31.57487 45.94387 1.000 33.01996 184 CYS A N 1
ATOM 1459 C CA . CYS A 1 184 ? -11.45435 -32.02275 46.60735 1.000 27.68573 184 CYS A CA 1
ATOM 1460 C C . CYS A 1 184 ? -10.39770 -30.92880 46.57552 1.000 28.45181 184 CYS A C 1
ATOM 1461 O O . CYS A 1 184 ? -9.75014 -30.64509 47.58577 1.000 30.80155 184 CYS A O 1
ATOM 1464 N N . PHE A 1 185 ? -10.26241 -30.24043 45.44464 1.000 30.58308 185 PHE A N 1
ATOM 1465 C CA . PHE A 1 185 ? -9.16570 -29.29826 45.27484 1.000 26.72314 185 PHE A CA 1
ATOM 1466 C C . PHE A 1 185 ? -9.60990 -27.83540 45.22913 1.000 28.53684 185 PHE A C 1
ATOM 1467 O O . PHE A 1 185 ? -8.80988 -26.97682 44.86568 1.000 27.45101 185 PHE A O 1
ATOM 1475 N N . GLU A 1 186 ? -10.83560 -27.51584 45.65387 1.000 27.95248 186 GLU A N 1
ATOM 1476 C CA . GLU A 1 186 ? -11.33597 -26.17059 45.35703 1.000 33.74785 186 GLU A CA 1
ATOM 1477 C C . GLU A 1 186 ? -10.54511 -25.08074 46.07525 1.000 37.21990 186 GLU A C 1
ATOM 1478 O O . GLU A 1 186 ? -10.43426 -23.96186 45.55532 1.000 34.21102 186 GLU A O 1
ATOM 1484 N N . GLU A 1 187 ? -9.93496 -25.38871 47.22304 1.000 31.40227 187 GLU A N 1
ATOM 1485 C CA . GLU A 1 187 ? -9.10589 -24.42128 47.93333 1.000 35.18361 187 GLU A CA 1
ATOM 1486 C C . GLU A 1 187 ? -7.62709 -24.59432 47.65794 1.000 38.20201 187 GLU A C 1
ATOM 1487 O O . GLU A 1 187 ? -6.80719 -23.93050 48.29861 1.000 37.97853 187 GLU A O 1
ATOM 1493 N N . ASP A 1 188 ? -7.26552 -25.46473 46.72965 1.000 34.78393 188 ASP A N 1
ATOM 1494 C CA . ASP A 1 188 ? -5.88167 -25.88431 46.57683 1.000 33.86859 188 ASP A CA 1
ATOM 1495 C C . ASP A 1 188 ? -5.29603 -25.30244 45.29813 1.000 32.22237 188 ASP A C 1
ATOM 1496 O O . ASP A 1 188 ? -5.68050 -25.72814 44.19589 1.000 35.76785 188 ASP A O 1
ATOM 1501 N N . PRO A 1 189 ? -4.36976 -24.34385 45.38321 1.000 32.57230 189 PRO A N 1
ATOM 1502 C CA . PRO A 1 189 ? -3.74429 -23.80995 44.16878 1.000 32.45309 189 PRO A CA 1
ATOM 1503 C C . PRO A 1 189 ? -2.70916 -24.73772 43.54795 1.000 35.46750 189 PRO A C 1
ATOM 1504 O O . PRO A 1 189 ? -2.23518 -24.45363 42.43959 1.000 33.22663 189 PRO A O 1
ATOM 1508 N N . SER A 1 190 ? -2.31796 -25.81632 44.22389 1.000 34.41695 190 SER A N 1
ATOM 1509 C CA . SER A 1 190 ? -1.33689 -26.72185 43.63729 1.000 32.84237 190 SER A CA 1
ATOM 1510 C C . SER A 1 190 ? -1.95239 -27.67266 42.61572 1.000 33.50238 190 SER A C 1
ATOM 1511 O O . SER A 1 190 ? -1.21437 -28.30175 41.84999 1.000 33.22273 190 SER A O 1
ATOM 1514 N N . VAL A 1 191 ? -3.27580 -27.79330 42.56852 1.000 29.91629 191 VAL A N 1
ATOM 1515 C CA . VAL A 1 191 ? -3.93682 -28.66814 41.60663 1.000 31.59085 191 VAL A CA 1
ATOM 1516 C C . VAL A 1 191 ? -4.88394 -27.81493 40.76484 1.000 34.60118 191 VAL A C 1
ATOM 1517 O O . VAL A 1 191 ? -5.83135 -27.23875 41.29317 1.000 34.20207 191 VAL A O 1
ATOM 1521 N N . LEU A 1 192 ? -4.63092 -27.72259 39.46990 1.000 32.94436 192 LEU A N 1
ATOM 1522 C CA . LEU A 1 192 ? -5.51660 -26.98780 38.57336 1.000 30.79954 192 LEU A CA 1
ATOM 1523 C C . LEU A 1 192 ? -6.48518 -27.97049 37.91421 1.000 31.59129 192 LEU A C 1
ATOM 1524 O O . LEU A 1 192 ? -6.05570 -28.88865 37.21083 1.000 28.67068 192 LEU A O 1
ATOM 1529 N N . TYR A 1 193 ? -7.78278 -27.79779 38.17019 1.000 25.73788 193 TYR A N 1
ATOM 1530 C CA . TYR A 1 193 ? -8.82679 -28.64118 37.59379 1.000 27.43017 193 TYR A CA 1
ATOM 1531 C C . TYR A 1 193 ? -9.54206 -27.90639 36.46080 1.000 34.25506 193 TYR A C 1
ATOM 1532 O O . TYR A 1 193 ? -10.02844 -26.78139 36.64800 1.000 32.90613 193 TYR A O 1
ATOM 1541 N N . PHE A 1 194 ? -9.61480 -28.55058 35.29459 1.000 29.96395 194 PHE A N 1
ATOM 1542 C CA . PHE A 1 194 ? -10.40994 -28.08264 34.16363 1.000 28.04687 194 PHE A CA 1
ATOM 1543 C C . PHE A 1 194 ? -11.44784 -29.14298 33.82247 1.000 28.97489 194 PHE A C 1
ATOM 1544 O O . PHE A 1 194 ? -11.11502 -30.33311 33.72673 1.000 27.18292 194 PHE A O 1
ATOM 1552 N N . SER A 1 195 ? -12.70123 -28.72213 33.62454 1.000 25.16523 195 SER A N 1
ATOM 1553 C CA . SER A 1 195 ? -13.76514 -29.64142 33.22118 1.000 21.24230 195 SER A CA 1
ATOM 1554 C C . SER A 1 195 ? -14.64569 -28.96954 32.18660 1.000 29.83216 195 SER A C 1
ATOM 1555 O O . SER A 1 195 ? -15.12911 -27.85940 32.42326 1.000 31.43853 195 SER A O 1
ATOM 1558 N N . TRP A 1 196 ? -14.88237 -29.63368 31.06402 1.000 29.11964 196 TRP A N 1
ATOM 1559 C CA . TRP A 1 196 ? -16.04733 -29.27077 30.27252 1.000 27.59420 196 TRP A CA 1
ATOM 1560 C C . TRP A 1 196 ? -17.12895 -30.30397 30.52936 1.000 29.26066 196 TRP A C 1
ATOM 1561 O O . TRP A 1 196 ? -16.85130 -31.42092 30.98796 1.000 23.64751 196 TRP A O 1
ATOM 1572 N N . HIS A 1 197 ? -18.38019 -29.90839 30.31181 1.000 21.27928 197 HIS A N 1
ATOM 1573 C CA . HIS A 1 197 ? -19.42596 -30.84788 30.67010 1.000 22.43230 197 HIS A CA 1
ATOM 1574 C C . HIS A 1 197 ? -20.75735 -30.38312 30.12694 1.000 26.60100 197 HIS A C 1
ATOM 1575 O O . HIS A 1 197 ? -21.04376 -29.18503 30.12940 1.000 28.85912 197 HIS A O 1
ATOM 1582 N N . ARG A 1 198 ? -21.58084 -31.34497 29.71947 1.000 26.32414 198 ARG A N 1
ATOM 1583 C CA . ARG A 1 198 ? -22.96917 -31.05361 29.40844 1.000 32.17202 198 ARG A CA 1
ATOM 1584 C C . ARG A 1 198 ? -23.65160 -30.49441 30.65450 1.000 35.07083 198 ARG A C 1
ATOM 1585 O O . ARG A 1 198 ? -23.59366 -31.09983 31.73209 1.000 22.62738 198 ARG A O 1
ATOM 1593 N N . TYR A 1 199 ? -24.28381 -29.32493 30.49708 1.000 29.66722 199 TYR A N 1
ATOM 1594 C CA . TYR A 1 199 ? -24.85120 -28.54407 31.59449 1.000 27.24974 199 TYR A CA 1
ATOM 1595 C C . TYR A 1 199 ? -26.28489 -28.13260 31.27704 1.000 28.75811 199 TYR A C 1
ATOM 1596 O O . TYR A 1 199 ? -27.19490 -28.36707 32.08091 1.000 28.42977 199 TYR A O 1
ATOM 1605 N N . GLU A 1 200 ? -26.49552 -27.58459 30.07784 1.000 27.43733 200 GLU A N 1
ATOM 1606 C CA . GLU A 1 200 ? -27.81079 -27.14693 29.62339 1.000 30.91551 200 GLU A CA 1
ATOM 1607 C C . GLU A 1 200 ? -28.49217 -26.29251 30.69662 1.000 28.46612 200 GLU A C 1
ATOM 1608 O O . GLU A 1 200 ? -29.61084 -26.57254 31.14640 1.000 27.64550 200 GLU A O 1
ATOM 1614 N N . HIS A 1 201 ? -27.75871 -25.27733 31.14459 1.000 24.68912 201 HIS A N 1
ATOM 1615 C CA . HIS A 1 201 ? -28.27973 -24.25999 32.06130 1.000 36.81092 201 HIS A CA 1
ATOM 1616 C C . HIS A 1 201 ? -28.73405 -24.89436 33.36799 1.000 34.83450 201 HIS A C 1
ATOM 1617 O O . HIS A 1 201 ? -29.77929 -24.54872 33.92189 1.000 32.01860 201 HIS A O 1
ATOM 1624 N N . GLN A 1 202 ? -27.93688 -25.85231 33.85064 1.000 32.98516 202 GLN A N 1
ATOM 1625 C CA . GLN A 1 202 ? -28.14765 -26.61523 35.07302 1.000 28.32457 202 GLN A CA 1
ATOM 1626 C C . GLN A 1 202 ? -29.23679 -27.66908 34.92752 1.000 24.25957 202 GLN A C 1
ATOM 1627 O O . GLN A 1 202 ? -29.48982 -28.40527 35.89049 1.000 30.78657 202 GLN A O 1
ATOM 1633 N N . SER A 1 203 ? -29.85505 -27.82555 33.76403 1.000 30.40664 203 SER A N 1
ATOM 1634 C CA . SER A 1 203 ? -30.85829 -28.87828 33.68536 1.000 27.99521 203 SER A CA 1
ATOM 1635 C C . SER A 1 203 ? -30.26025 -30.27532 33.49350 1.000 28.72531 203 SER A C 1
ATOM 1636 O O . SER A 1 203 ? -30.99940 -31.25785 33.58626 1.000 32.57583 203 SER A O 1
ATOM 1639 N N . PHE A 1 204 ? -28.96177 -30.41226 33.25378 1.000 30.76892 204 PHE A N 1
ATOM 1640 C CA . PHE A 1 204 ? -28.39848 -31.74849 33.06074 1.000 31.19038 204 PHE A CA 1
ATOM 1641 C C . PHE A 1 204 ? -27.68967 -32.21666 34.32538 1.000 25.53872 204 PHE A C 1
ATOM 1642 O O . PHE A 1 204 ? -26.97287 -31.44555 34.97363 1.000 27.07988 204 PHE A O 1
ATOM 1650 N N . TRP A 1 205 ? -27.93359 -33.47667 34.68672 1.000 31.47333 205 TRP A N 1
ATOM 1651 C CA . TRP A 1 205 ? -27.28258 -34.09609 35.83432 1.000 29.78820 205 TRP A CA 1
ATOM 1652 C C . TRP A 1 205 ? -25.78337 -33.80296 35.82055 1.000 23.72513 205 TRP A C 1
ATOM 1653 O O . TRP A 1 205 ? -25.15482 -33.83911 34.75304 1.000 29.05338 205 TRP A O 1
ATOM 1664 N N . PRO A 1 206 ? -25.16509 -33.50653 36.98085 1.000 22.30605 206 PRO A N 1
ATOM 1665 C CA . PRO A 1 206 ? -25.73685 -33.53294 38.33250 1.000 29.28888 206 PRO A CA 1
ATOM 1666 C C . PRO A 1 206 ? -26.49376 -32.25916 38.79294 1.000 29.22418 206 PRO A C 1
ATOM 1667 O O . PRO A 1 206 ? -26.71153 -32.11489 39.99222 1.000 27.90920 206 PRO A O 1
ATOM 1671 N N . ASN A 1 207 ? -26.85711 -31.35581 37.88255 1.000 29.25998 207 ASN A N 1
ATOM 1672 C CA . ASN A 1 207 ? -27.79561 -30.27146 38.20538 1.000 28.45574 207 ASN A CA 1
ATOM 1673 C C . ASN A 1 207 ? -27.26297 -29.33223 39.28964 1.000 25.44377 207 ASN A C 1
ATOM 1674 O O . ASN A 1 207 ? -28.00546 -28.91469 40.17605 1.000 28.92387 207 ASN A O 1
ATOM 1679 N N . LEU A 1 208 ? -25.97603 -29.00713 39.24959 1.000 25.24586 208 LEU A N 1
ATOM 1680 C CA . LEU A 1 208 ? -25.38159 -28.24971 40.34471 1.000 27.26213 208 LEU A CA 1
ATOM 1681 C C . LEU A 1 208 ? -25.13400 -26.81691 39.92177 1.000 31.08442 208 LEU A C 1
ATOM 1682 O O . LEU A 1 208 ? -24.51308 -26.59810 38.87347 1.000 28.70908 208 LEU A O 1
ATOM 1687 N N . PRO A 1 209 ? -25.52601 -25.82268 40.72354 1.000 27.02518 209 PRO A N 1
ATOM 1688 C CA . PRO A 1 209 ? -25.10910 -24.44411 40.39875 1.000 31.62621 209 PRO A CA 1
ATOM 1689 C C . PRO A 1 209 ? -23.59825 -24.27738 40.32595 1.000 31.93972 209 PRO A C 1
ATOM 1690 O O . PRO A 1 209 ? -23.11126 -23.47727 39.51643 1.000 27.68626 209 PRO A O 1
ATOM 1694 N N . GLU A 1 210 ? -22.82760 -25.00702 41.13806 1.000 27.33210 210 GLU A N 1
ATOM 1695 C CA . GLU A 1 210 ? -21.37958 -24.81584 41.14955 1.000 31.42279 210 GLU A CA 1
ATOM 1696 C C . GLU A 1 210 ? -20.65386 -25.53525 39.99847 1.000 26.48002 210 GLU A C 1
ATOM 1697 O O . GLU A 1 210 ? -19.42723 -25.43747 39.91548 1.000 29.05033 210 GLU A O 1
ATOM 1703 N N . SER A 1 211 ? -21.35997 -26.21807 39.09177 1.000 25.57072 211 SER A N 1
ATOM 1704 C CA . SER A 1 211 ? -20.73349 -26.64614 37.83509 1.000 26.37712 211 SER A CA 1
ATOM 1705 C C . SER A 1 211 ? -20.63073 -25.52908 36.79719 1.000 30.35165 211 SER A C 1
ATOM 1706 O O . SER A 1 211 ? -20.13282 -25.78045 35.69283 1.000 25.16897 211 SER A O 1
ATOM 1709 N N . ASP A 1 212 ? -21.07747 -24.30800 37.11182 1.000 26.73363 212 ASP A N 1
ATOM 1710 C CA . ASP A 1 212 ? -21.11375 -23.24389 36.11660 1.000 25.62200 212 ASP A CA 1
ATOM 1711 C C . ASP A 1 212 ? -19.74656 -22.57298 36.02222 1.000 32.43004 212 ASP A C 1
ATOM 1712 O O . ASP A 1 212 ? -18.85073 -22.79443 36.84828 1.000 25.62814 212 ASP A O 1
ATOM 1717 N N . TYR A 1 213 ? -19.59353 -21.71783 35.00476 1.000 28.93496 213 TYR A N 1
ATOM 1718 C CA . TYR A 1 213 ? -18.30302 -21.08211 34.77720 1.000 28.89205 213 TYR A CA 1
ATOM 1719 C C . TYR A 1 213 ? -17.91336 -20.16523 35.92664 1.000 28.16172 213 TYR A C 1
ATOM 1720 O O . TYR A 1 213 ? -16.73923 -19.80249 36.04369 1.000 26.95792 213 TYR A O 1
ATOM 1729 N N . SER A 1 214 ? -18.86698 -19.77989 36.78319 1.000 27.12931 214 SER A N 1
ATOM 1730 C CA . SER A 1 214 ? -18.54575 -18.82476 37.83792 1.000 34.80543 214 SER A CA 1
ATOM 1731 C C . SER A 1 214 ? -17.80609 -19.45420 39.01598 1.000 38.09686 214 SER A C 1
ATOM 1732 O O . SER A 1 214 ? -17.24735 -18.71368 39.83955 1.000 29.66984 214 SER A O 1
ATOM 1735 N N . SER A 1 215 ? -17.77414 -20.78658 39.11930 1.000 33.00676 215 SER A N 1
ATOM 1736 C CA . SER A 1 215 ? -16.98355 -21.45426 40.15874 1.000 30.03369 215 SER A CA 1
ATOM 1737 C C . SER A 1 215 ? -15.53130 -21.49677 39.71574 1.000 29.35873 215 SER A C 1
ATOM 1738 O O . SER A 1 215 ? -15.14961 -22.31368 38.86889 1.000 29.66101 215 SER A O 1
ATOM 1741 N N . VAL A 1 216 ? -14.71391 -20.62378 40.30360 1.000 29.63738 216 VAL A N 1
ATOM 1742 C CA . VAL A 1 216 ? -13.30931 -20.47340 39.95280 1.000 29.53878 216 VAL A CA 1
ATOM 1743 C C . VAL A 1 216 ? -12.38058 -21.06137 41.00409 1.000 31.33292 216 VAL A C 1
ATOM 1744 O O . VAL A 1 216 ? -11.15865 -20.90524 40.88983 1.000 31.55100 216 VAL A O 1
ATOM 1748 N N . GLY A 1 217 ? -12.91232 -21.71380 42.02206 1.000 29.99995 217 GLY A N 1
ATOM 1749 C CA . GLY A 1 217 ? -12.14677 -22.09114 43.19361 1.000 33.54932 217 GLY A CA 1
ATOM 1750 C C . GLY A 1 217 ? -12.48239 -21.17268 44.35683 1.000 37.72739 217 GLY A C 1
ATOM 1751 O O . GLY A 1 217 ? -13.24257 -20.21029 44.22589 1.000 39.78517 217 GLY A O 1
ATOM 1752 N N . LYS A 1 218 ? -11.88043 -21.48267 45.50788 1.000 36.95746 218 LYS A N 1
ATOM 1753 C CA . LYS A 1 218 ? -12.13440 -20.76073 46.74804 1.000 40.15464 218 LYS A CA 1
ATOM 1754 C C . LYS A 1 218 ? -10.82520 -20.37716 47.42608 1.000 41.93619 218 LYS A C 1
ATOM 1755 O O . LYS A 1 218 ? -9.86262 -21.15065 47.41651 1.000 38.21095 218 LYS A O 1
ATOM 1761 N N . GLY A 1 219 ? -10.79575 -19.17249 48.00832 1.000 38.77628 219 GLY A N 1
ATOM 1762 C CA . GLY A 1 219 ? -9.68319 -18.78035 48.86405 1.000 34.49821 219 GLY A CA 1
ATOM 1763 C C . GLY A 1 219 ? -8.37727 -18.74717 48.09647 1.000 42.04149 219 GLY A C 1
ATOM 1764 O O . GLY A 1 219 ? -8.27928 -18.16051 47.01126 1.000 40.07291 219 GLY A O 1
ATOM 1765 N N . LYS A 1 220 ? -7.35358 -19.40758 48.64182 1.000 41.39423 220 LYS A N 1
ATOM 1766 C CA . LYS A 1 220 ? -6.08720 -19.49501 47.91904 1.000 40.87532 220 LYS A CA 1
ATOM 1767 C C . LYS A 1 220 ? -6.22302 -20.28787 46.62447 1.000 34.24715 220 LYS A C 1
ATOM 1768 O O . LYS A 1 220 ? -5.34990 -20.18981 45.75894 1.000 38.02233 220 LYS A O 1
ATOM 1772 N N . GLY A 1 221 ? -7.29813 -21.05425 46.46123 1.000 33.21862 221 GLY A N 1
ATOM 1773 C CA . GLY A 1 221 ? -7.50294 -21.77396 45.22049 1.000 36.27843 221 GLY A CA 1
ATOM 1774 C C . GLY A 1 221 ? -8.19998 -21.01218 44.10688 1.000 37.88023 221 GLY A C 1
ATOM 1775 O O . GLY A 1 221 ? -8.41522 -21.57926 43.02860 1.000 30.18537 221 GLY A O 1
ATOM 1776 N N . SER A 1 222 ? -8.56853 -19.74401 44.32752 1.000 36.16955 222 SER A N 1
ATOM 1777 C CA . SER A 1 222 ? -9.30229 -18.98302 43.32291 1.000 35.12622 222 SER A CA 1
ATOM 1778 C C . SER A 1 222 ? -8.50824 -18.92954 42.02380 1.000 31.48131 222 SER A C 1
ATOM 1779 O O . SER A 1 222 ? -7.31245 -18.62980 42.02981 1.000 33.88313 222 SER A O 1
ATOM 1782 N N . GLY A 1 223 ? -9.16570 -19.25175 40.91393 1.000 30.45477 223 GLY A N 1
ATOM 1783 C CA . GLY A 1 223 ? -8.50210 -19.30421 39.62972 1.000 30.60265 223 GLY A CA 1
ATOM 1784 C C . GLY A 1 223 ? -8.00496 -20.68310 39.21958 1.000 34.06192 223 GLY A C 1
ATOM 1785 O O . GLY A 1 223 ? -7.67250 -20.87960 38.04463 1.000 28.84778 223 GLY A O 1
ATOM 1786 N N . PHE A 1 224 ? -7.97522 -21.65476 40.13344 1.000 28.52195 224 PHE A N 1
ATOM 1787 C CA . PHE A 1 224 ? -7.44224 -22.98065 39.81540 1.000 31.68541 224 PHE A CA 1
ATOM 1788 C C . PHE A 1 224 ? -8.54721 -24.01046 39.65312 1.000 29.66706 224 PHE A C 1
ATOM 1789 O O . PHE A 1 224 ? -8.30067 -25.22021 39.70166 1.000 31.48116 224 PHE A O 1
ATOM 1797 N N . ASN A 1 225 ? -9.76854 -23.54101 39.46027 1.000 29.04130 225 ASN A N 1
ATOM 1798 C CA . ASN A 1 225 ? -10.88323 -24.38242 39.07288 1.000 30.44660 225 ASN A CA 1
ATOM 1799 C C . ASN A 1 225 ? -11.53643 -23.72306 37.87088 1.000 34.72253 225 ASN A C 1
ATOM 1800 O O . ASN A 1 225 ? -11.91750 -22.54979 37.94854 1.000 30.59067 225 ASN A O 1
ATOM 1805 N N . ILE A 1 226 ? -11.63274 -24.45592 36.75968 1.000 32.63261 226 ILE A N 1
ATOM 1806 C CA . ILE A 1 226 ? -12.12624 -23.90648 35.49450 1.000 27.36693 226 ILE A CA 1
ATOM 1807 C C . ILE A 1 226 ? -13.24269 -24.80224 34.97679 1.000 28.81933 226 ILE A C 1
ATOM 1808 O O . ILE A 1 226 ? -12.99259 -25.94459 34.57350 1.000 27.37815 226 ILE A O 1
ATOM 1813 N N . ASN A 1 227 ? -14.47333 -24.29830 34.99272 1.000 24.82013 227 ASN A N 1
ATOM 1814 C CA . ASN A 1 227 ? -15.62162 -25.03799 34.47875 1.000 22.16949 227 ASN A CA 1
ATOM 1815 C C . ASN A 1 227 ? -16.04170 -24.43634 33.15064 1.000 31.41751 227 ASN A C 1
ATOM 1816 O O . ASN A 1 227 ? -16.24172 -23.21541 33.05984 1.000 30.99590 227 ASN A O 1
ATOM 1821 N N . LEU A 1 228 ? -16.20496 -25.28815 32.13769 1.000 26.41249 228 LEU A N 1
ATOM 1822 C CA . LEU A 1 228 ? -16.74292 -24.87056 30.83781 1.000 28.46800 228 LEU A CA 1
ATOM 1823 C C . LEU A 1 228 ? -18.04211 -25.61465 30.57336 1.000 32.03059 228 LEU A C 1
ATOM 1824 O O . LEU A 1 228 ? -18.02488 -26.76957 30.10259 1.000 30.41985 228 LEU A O 1
ATOM 1829 N N . PRO A 1 229 ? -19.18835 -25.00630 30.87208 1.000 29.11855 229 PRO A N 1
ATOM 1830 C CA . PRO A 1 229 ? -20.46682 -25.68750 30.66635 1.000 25.31820 229 PRO A CA 1
ATOM 1831 C C . PRO A 1 229 ? -20.83943 -25.69572 29.19534 1.000 26.35409 229 PRO A C 1
ATOM 1832 O O . PRO A 1 229 ? -20.69820 -24.69247 28.49957 1.000 30.20339 229 PRO A O 1
ATOM 1836 N N . TRP A 1 230 ? -21.30157 -26.84617 28.70963 1.000 25.93895 230 TRP A N 1
ATOM 1837 C CA . TRP A 1 230 ? -21.91772 -26.90347 27.38965 1.000 27.14039 230 TRP A CA 1
ATOM 1838 C C . TRP A 1 230 ? 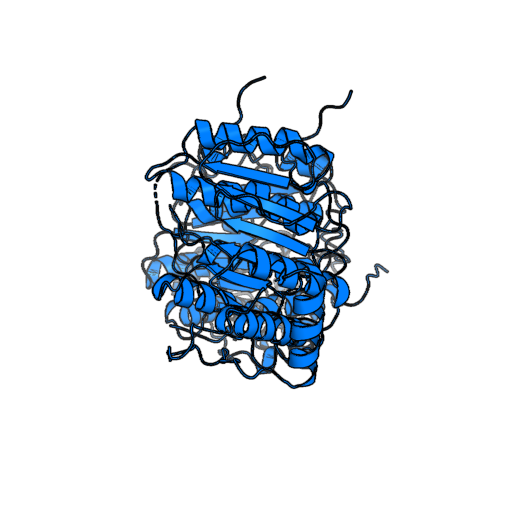-23.42396 -26.76156 27.57641 1.000 30.43015 230 TRP A C 1
ATOM 1839 O O . TRP A 1 230 ? -24.07132 -27.62378 28.19248 1.000 26.69132 230 TRP A O 1
ATOM 1850 N N . ASN A 1 231 ? -23.99169 -25.68610 27.04522 1.000 27.49374 231 ASN A N 1
ATOM 1851 C CA . ASN A 1 231 ? -25.39784 -25.42863 27.30476 1.000 28.42316 231 ASN A CA 1
ATOM 1852 C C . ASN A 1 231 ? -26.30151 -25.88718 26.18187 1.000 27.32337 231 ASN A C 1
ATOM 1853 O O . ASN A 1 231 ? -27.50951 -25.66997 26.25624 1.000 30.59476 231 ASN A O 1
ATOM 1858 N N . LYS A 1 232 ? -25.74217 -26.54512 25.16620 1.000 27.87617 232 LYS A N 1
ATOM 1859 C CA . LYS A 1 232 ? -26.48630 -27.28966 24.16430 1.000 29.50397 232 LYS A CA 1
ATOM 1860 C C . LYS A 1 232 ? -25.76701 -28.60849 23.89520 1.000 32.03795 232 LYS A C 1
ATOM 1861 O O . LYS A 1 232 ? -24.55410 -28.70598 24.07356 1.000 28.43284 232 LYS A O 1
ATOM 1867 N N . VAL A 1 233 ? -26.51838 -29.61984 23.46935 1.000 30.89519 233 VAL A N 1
ATOM 1868 C CA . VAL A 1 233 ? -25.89825 -30.87108 23.02679 1.000 32.00342 233 VAL A CA 1
ATOM 1869 C C . VAL A 1 233 ? -25.43066 -30.67286 21.59397 1.000 34.45215 233 VAL A C 1
ATOM 1870 O O . VAL A 1 233 ? -25.59870 -29.58632 21.02415 1.000 26.90211 233 VAL A O 1
ATOM 1874 N N . GLY A 1 234 ? -24.80807 -31.70211 21.01934 1.000 31.06811 234 GLY A N 1
ATOM 1875 C CA . GLY A 1 234 ? -24.31585 -31.63257 19.65348 1.000 28.73827 234 GLY A CA 1
ATOM 1876 C C . GLY A 1 234 ? -22.99370 -30.92316 19.45905 1.000 32.69646 234 GLY A C 1
ATOM 1877 O O . GLY A 1 234 ? -22.68797 -30.52426 18.33331 1.000 31.74294 234 GLY A O 1
ATOM 1878 N N . MET A 1 235 ? -22.19120 -30.74634 20.50901 1.000 27.71945 235 MET A N 1
ATOM 1879 C CA . MET A 1 235 ? -20.91190 -30.05885 20.33956 1.000 27.46986 235 MET A CA 1
ATOM 1880 C C . MET A 1 235 ? -19.97590 -30.85974 19.42305 1.000 29.06920 235 MET A C 1
ATOM 1881 O O . MET A 1 235 ? -19.98992 -32.09213 19.41032 1.000 28.48488 235 MET A O 1
ATOM 1886 N N . THR A 1 236 ? -19.17030 -30.15012 18.63203 1.000 29.03833 236 THR A N 1
ATOM 1887 C CA . THR A 1 236 ? -18.39717 -30.76040 17.54661 1.000 34.22715 236 THR A CA 1
ATOM 1888 C C . THR A 1 236 ? -16.90222 -30.64856 17.82353 1.000 30.33863 236 THR A C 1
ATOM 1889 O O . THR A 1 236 ? -16.47623 -30.01476 18.78643 1.000 30.38972 236 THR A O 1
ATOM 1893 N N . ASN A 1 237 ? -16.10442 -31.24921 16.93040 1.000 30.23091 237 ASN A N 1
ATOM 1894 C CA . ASN A 1 237 ? -14.65389 -31.09089 17.01225 1.000 28.87232 237 ASN A CA 1
ATOM 1895 C C . ASN A 1 237 ? -14.26348 -29.63547 17.17644 1.000 29.00777 237 ASN A C 1
ATOM 1896 O O . ASN A 1 237 ? -13.36939 -29.31012 17.96962 1.000 29.71825 237 ASN A O 1
ATOM 1901 N N . SER A 1 238 ? -14.91137 -28.73725 16.42499 1.000 28.24963 238 SER A N 1
ATOM 1902 C CA . SER A 1 238 ? -14.54369 -27.32215 16.48226 1.000 24.87392 238 SER A CA 1
ATOM 1903 C C . SER A 1 238 ? -14.78726 -26.72742 17.87209 1.000 23.11180 238 SER A C 1
ATOM 1904 O O . SER A 1 238 ? -13.94822 -25.98304 18.39627 1.000 31.32758 238 SER A O 1
ATOM 1907 N N . ASP A 1 239 ? -15.94774 -27.00807 18.46641 1.000 25.30980 239 ASP A N 1
ATOM 1908 C CA . ASP A 1 239 ? -16.20453 -26.57880 19.84145 1.000 27.85128 239 ASP A CA 1
ATOM 1909 C C . ASP A 1 239 ? -15.11486 -27.06534 20.79469 1.000 23.49917 239 ASP A C 1
ATOM 1910 O O . ASP A 1 239 ? -14.57729 -26.28787 21.59639 1.000 26.53252 239 ASP A O 1
ATOM 1915 N N . TYR A 1 240 ? -14.79930 -28.36725 20.73550 1.000 30.18845 240 TYR A N 1
ATOM 1916 C CA . TYR A 1 240 ? -13.78357 -28.93224 21.62688 1.000 26.35767 240 TYR A CA 1
ATOM 1917 C C . TYR A 1 240 ? -12.43875 -28.26829 21.41032 1.000 23.06287 240 TYR A C 1
ATOM 1918 O O . TYR A 1 240 ? -11.75987 -27.90526 22.37220 1.000 27.26867 240 TYR A O 1
ATOM 1927 N N . LEU A 1 241 ? -12.02962 -28.08270 20.15194 1.000 23.66199 241 LEU A N 1
ATOM 1928 C CA . LEU A 1 241 ? -10.73235 -27.45682 19.91555 1.000 27.14035 241 LEU A CA 1
ATOM 1929 C C . LEU A 1 241 ? -10.75552 -25.97150 20.28421 1.000 30.66647 241 LEU A C 1
ATOM 1930 O O . LEU A 1 241 ? -9.75858 -25.43912 20.79261 1.000 27.71775 241 LEU A O 1
ATOM 1935 N N . ALA A 1 242 ? -11.88876 -25.28822 20.07111 1.000 25.67067 242 ALA A N 1
ATOM 1936 C CA . ALA A 1 242 ? -12.00104 -23.90840 20.55592 1.000 25.31307 242 ALA A CA 1
ATOM 1937 C C . ALA A 1 242 ? -11.79858 -23.84155 22.07001 1.000 22.89368 242 ALA A C 1
ATOM 1938 O O . ALA A 1 242 ? -11.08102 -22.96614 22.56799 1.000 27.03007 242 ALA A O 1
ATOM 1940 N N . ALA A 1 243 ? -12.40184 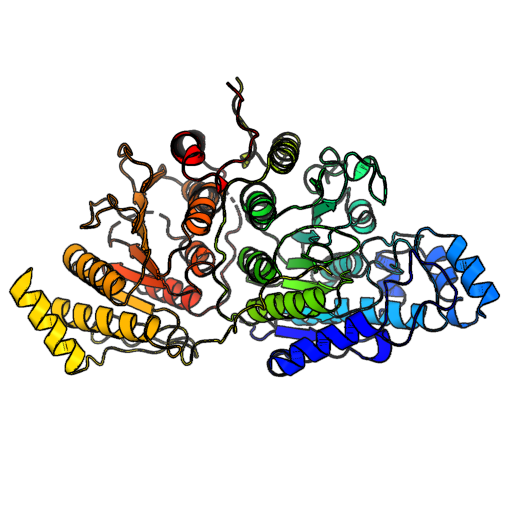-24.77727 22.81194 1.000 22.32981 243 ALA A N 1
ATOM 1941 C CA . ALA A 1 243 ? -12.17923 -24.86401 24.25754 1.000 27.34707 243 ALA A CA 1
ATOM 1942 C C . ALA A 1 243 ? -10.69479 -25.00231 24.60144 1.000 32.33400 243 ALA A C 1
ATOM 1943 O O . ALA A 1 243 ? -10.19566 -24.34767 25.52397 1.000 28.58438 243 ALA A O 1
ATOM 1945 N N . PHE A 1 244 ? -9.97495 -25.87284 23.88441 1.000 28.06079 244 PHE A N 1
ATOM 1946 C CA . PHE A 1 244 ? -8.55679 -26.07321 24.17591 1.000 26.25698 244 PHE A CA 1
ATOM 1947 C C . PHE A 1 244 ? -7.71070 -24.85210 23.81241 1.000 28.41130 244 PHE A C 1
ATOM 1948 O O . PHE A 1 244 ? -6.86969 -24.40945 24.60710 1.000 23.49959 244 PHE A O 1
ATOM 1956 N N . PHE A 1 245 ? -7.89663 -24.29930 22.60665 1.000 29.83994 245 PHE A N 1
ATOM 1957 C CA . PHE A 1 245 ? -7.03832 -23.19596 22.17442 1.000 28.48440 245 PHE A CA 1
ATOM 1958 C C . PHE A 1 245 ? -7.29310 -21.92616 22.97763 1.000 28.61879 245 PHE A C 1
ATOM 1959 O O . PHE A 1 245 ? -6.37091 -21.13456 23.20646 1.000 28.69098 245 PHE A O 1
ATOM 1967 N N . HIS A 1 246 ? -8.54495 -21.68232 23.37293 1.000 25.48487 246 HIS A N 1
ATOM 1968 C CA . HIS A 1 246 ? -8.89540 -20.38883 23.93346 1.000 24.73935 246 HIS A CA 1
ATOM 1969 C C . HIS A 1 246 ? -9.17917 -20.42494 25.42571 1.000 28.37360 246 HIS A C 1
ATOM 1970 O O . HIS A 1 246 ? -9.36817 -19.35975 26.02668 1.000 34.29015 246 HIS A O 1
ATOM 1977 N N . VAL A 1 247 ? -9.18397 -21.60365 26.05294 1.000 27.91712 247 VAL A N 1
ATOM 1978 C CA . VAL A 1 247 ? -9.35460 -21.66678 27.50025 1.000 28.29912 247 VAL A CA 1
ATOM 1979 C C . VAL A 1 247 ? -8.27630 -22.55510 28.12615 1.000 29.11057 247 VAL A C 1
ATOM 1980 O O . VAL A 1 247 ? -7.43930 -22.05694 28.87896 1.000 29.69306 247 VAL A O 1
ATOM 1984 N N . LEU A 1 248 ? -8.27590 -23.86113 27.81206 1.000 27.22892 248 LEU A N 1
ATOM 1985 C CA . LEU A 1 248 ? -7.47246 -24.81143 28.59258 1.000 29.35344 248 LEU A CA 1
ATOM 1986 C C . LEU A 1 248 ? -5.97223 -24.62520 28.34665 1.000 26.41392 248 LEU A C 1
ATOM 1987 O O . LEU A 1 248 ? -5.20231 -24.42971 29.29421 1.000 31.24230 248 LEU A O 1
ATOM 1992 N N . LEU A 1 249 ? -5.53470 -24.65646 27.08614 1.000 26.71651 249 LEU A N 1
ATOM 1993 C CA . LEU A 1 249 ? -4.09650 -24.58549 26.81656 1.000 25.91694 249 LEU A CA 1
ATOM 1994 C C . LEU A 1 249 ? -3.42914 -23.29111 27.26577 1.000 31.22526 249 LEU A C 1
ATOM 1995 O O . LEU A 1 249 ? -2.32585 -23.37085 27.83320 1.000 30.41812 249 LEU A O 1
ATOM 2000 N N . PRO A 1 250 ? -3.99025 -22.09244 27.03503 1.000 33.53537 250 PRO A N 1
ATOM 2001 C CA . PRO A 1 250 ? -3.33928 -20.88195 27.56326 1.000 30.98816 250 PRO A CA 1
ATOM 2002 C C . PRO A 1 250 ? -3.09392 -20.94889 29.05501 1.000 33.50389 250 PRO A C 1
ATOM 2003 O O . PRO A 1 250 ? -2.04746 -20.50152 29.53638 1.000 37.46804 250 PRO A O 1
ATOM 2007 N N . VAL A 1 251 ? -4.06420 -21.46545 29.80685 1.000 28.46518 251 VAL A N 1
ATOM 2008 C CA . VAL A 1 251 ? -3.91194 -21.57777 31.25212 1.000 29.80889 251 VAL A CA 1
ATOM 2009 C C . VAL A 1 251 ? -2.91928 -22.69281 31.59170 1.000 34.80034 251 VAL A C 1
ATOM 2010 O O . VAL A 1 251 ? -2.04438 -22.53197 32.45303 1.000 29.85394 251 VAL A O 1
ATOM 2014 N N . ALA A 1 252 ? -3.03171 -23.83172 30.90869 1.000 28.96418 252 ALA A N 1
ATOM 2015 C CA . ALA A 1 252 ? -2.16362 -24.96854 31.21103 1.000 33.82722 252 ALA A CA 1
ATOM 2016 C C . ALA A 1 252 ? -0.69474 -24.63615 30.97220 1.000 33.28037 252 ALA A C 1
ATOM 2017 O O . ALA A 1 252 ? 0.16287 -25.00732 31.78161 1.000 35.87745 252 ALA A O 1
ATOM 2019 N N . TYR A 1 253 ? -0.37245 -23.92765 29.87739 1.000 30.85629 253 TYR A N 1
ATOM 2020 C CA . TYR A 1 253 ? 1.04204 -23.64409 29.62277 1.000 26.38044 253 TYR A CA 1
ATOM 2021 C C . TYR A 1 253 ? 1.58139 -22.57484 30.56072 1.000 36.23383 253 TYR A C 1
ATOM 2022 O O . TYR A 1 253 ? 2.77158 -22.59835 30.88860 1.000 32.06611 253 TYR A O 1
ATOM 2031 N N . GLU A 1 254 ? 0.73066 -21.66518 31.05064 1.000 32.34927 254 GLU A N 1
ATOM 2032 C CA . GLU A 1 254 ? 1.21093 -20.71465 32.05136 1.000 34.02065 254 GLU A CA 1
ATOM 2033 C C . GLU A 1 254 ? 1.37302 -21.37285 33.41575 1.000 31.22217 254 GLU A C 1
ATOM 2034 O O . GLU A 1 254 ? 2.34980 -21.10332 34.12660 1.000 35.12619 254 GLU A O 1
ATOM 2040 N N . PHE A 1 255 ? 0.40402 -22.19874 33.81033 1.000 28.23460 255 PHE A N 1
ATOM 2041 C CA . PHE A 1 255 ? 0.51661 -22.99377 35.03321 1.000 28.87686 255 PHE A CA 1
ATOM 2042 C C . PHE A 1 255 ? 1.79753 -23.82927 35.04631 1.000 31.73473 255 PHE A C 1
ATOM 2043 O O . PHE A 1 255 ? 2.44507 -23.96939 36.08770 1.000 34.16672 255 PHE A O 1
ATOM 2051 N N . ASP A 1 256 ? 2.16171 -24.41837 33.90112 1.000 32.61608 256 ASP A N 1
ATOM 2052 C CA . ASP A 1 256 ? 3.36586 -25.24787 33.79153 1.000 35.44605 256 ASP A CA 1
ATOM 2053 C C . ASP A 1 256 ? 3.32402 -26.40718 34.78636 1.000 34.18256 256 ASP A C 1
ATOM 2054 O O . ASP A 1 256 ? 4.13646 -26.45063 35.72042 1.000 33.39990 256 ASP A O 1
ATOM 2059 N N . PRO A 1 257 ? 2.39113 -27.34987 34.63138 1.000 30.40988 257 PRO A N 1
ATOM 2060 C CA . PRO A 1 257 ? 2.27704 -28.44662 35.59940 1.000 28.72700 257 PRO A CA 1
ATOM 2061 C C . PRO A 1 257 ? 3.52877 -29.31186 35.59509 1.000 34.06841 257 PRO A C 1
ATOM 2062 O O . PRO A 1 257 ? 4.28723 -29.34434 34.62478 1.000 32.97406 257 PRO A O 1
ATOM 2066 N N . GLU A 1 258 ? 3.72835 -30.02726 36.70625 1.000 34.09234 258 GLU A N 1
ATOM 2067 C CA . GLU A 1 258 ? 4.78472 -31.03148 36.81445 1.000 33.67580 258 GLU A CA 1
ATOM 2068 C C . GLU A 1 258 ? 4.27659 -32.42866 36.50528 1.000 37.12699 258 GLU A C 1
ATOM 2069 O O . GLU A 1 258 ? 5.08139 -33.34452 36.29055 1.000 33.12637 258 GLU A O 1
ATOM 2075 N N . LEU A 1 259 ? 2.96101 -32.59833 36.46617 1.000 29.71227 259 LEU A N 1
ATOM 2076 C CA . LEU A 1 259 ? 2.31817 -33.83951 36.07607 1.000 32.40208 259 LEU A CA 1
ATOM 2077 C C . LEU A 1 259 ? 0.95276 -33.47091 35.51778 1.000 29.90550 259 LEU A C 1
ATOM 2078 O O . LEU A 1 259 ? 0.30954 -32.53896 36.00502 1.000 31.54971 259 LEU A O 1
ATOM 2083 N N . VAL A 1 260 ? 0.50562 -34.20925 34.51166 1.000 31.84119 260 VAL A N 1
ATOM 2084 C CA . VAL A 1 260 ? -0.83397 -34.04618 33.96303 1.000 29.15508 260 VAL A CA 1
ATOM 2085 C C . VAL A 1 260 ? -1.60016 -35.34186 34.17802 1.000 32.50820 260 VAL A C 1
ATOM 2086 O O . VAL A 1 260 ? -1.10636 -36.42700 33.84180 1.000 27.91668 260 VAL A O 1
ATOM 2090 N N . ILE A 1 261 ? -2.81482 -35.23277 34.71355 1.000 23.94106 261 ILE A N 1
ATOM 2091 C CA . ILE A 1 261 ? -3.70527 -36.37557 34.87115 1.000 23.88103 261 ILE A CA 1
ATOM 2092 C C . ILE A 1 261 ? -4.96935 -36.07220 34.08499 1.000 32.17576 261 ILE A C 1
ATOM 2093 O O . ILE A 1 261 ? -5.51818 -34.96875 34.20023 1.000 27.76654 261 ILE A O 1
ATOM 2098 N N . VAL A 1 262 ? -5.41377 -37.02837 33.26679 1.000 26.81385 262 VAL A N 1
ATOM 2099 C CA . VAL A 1 262 ? -6.61346 -36.87071 32.45019 1.000 26.39436 262 VAL A CA 1
ATOM 2100 C C . VAL A 1 262 ? -7.69287 -37.76658 33.03108 1.000 30.39450 262 VAL A C 1
ATOM 2101 O O . VAL A 1 262 ? -7.50500 -38.98627 33.15669 1.000 27.34662 262 VAL A O 1
ATOM 2105 N N . SER A 1 263 ? -8.79817 -37.15218 33.44258 1.000 24.07641 263 SER A N 1
ATOM 2106 C CA . SER A 1 263 ? -10.05337 -37.85637 33.65911 1.000 23.39858 263 SER A CA 1
ATOM 2107 C C . SER A 1 263 ? -10.65656 -38.02492 32.28409 1.000 28.55010 263 SER A C 1
ATOM 2108 O O . SER A 1 263 ? -11.29602 -37.10221 31.76113 1.000 28.63322 263 SER A O 1
ATOM 2111 N N . ALA A 1 264 ? -10.42752 -39.19488 31.68208 1.000 25.35401 264 ALA A N 1
ATOM 2112 C CA . ALA A 1 264 ? -10.71959 -39.43247 30.27298 1.000 26.88720 264 ALA A CA 1
ATOM 2113 C C . ALA A 1 264 ? -12.03131 -40.20073 30.17765 1.000 30.76760 264 ALA A C 1
ATOM 2114 O O . ALA A 1 264 ? -12.05053 -41.43266 30.09084 1.000 29.84900 264 ALA A O 1
ATOM 2116 N N . GLY A 1 265 ? -13.13849 -39.47161 30.19397 1.000 31.36809 265 GLY A N 1
ATOM 2117 C CA . GLY A 1 265 ? -14.42494 -40.05402 29.86738 1.000 24.17933 265 GLY A CA 1
ATOM 2118 C C . GLY A 1 265 ? -14.68247 -39.83711 28.39211 1.000 27.20367 265 GLY A C 1
ATOM 2119 O O . GLY A 1 265 ? -14.51362 -38.72580 27.88053 1.000 29.72627 265 GLY A O 1
ATOM 2120 N N . PHE A 1 266 ? -15.04575 -40.91016 27.69722 1.000 26.49895 266 PHE A N 1
ATOM 2121 C CA . PHE A 1 266 ? -15.32757 -40.81514 26.27444 1.000 28.04517 266 PHE A CA 1
ATOM 2122 C C . PHE A 1 266 ? -16.81989 -40.75420 26.00738 1.000 30.08367 266 PHE A C 1
ATOM 2123 O O . PHE A 1 266 ? -17.26057 -40.93183 24.86282 1.000 27.77846 266 PHE A O 1
ATOM 2131 N N . ASP A 1 267 ? -17.61288 -40.50922 27.04744 1.000 29.90950 267 ASP A N 1
ATOM 2132 C CA . ASP A 1 267 ? -19.00278 -40.18278 26.78943 1.000 27.84698 267 ASP A CA 1
ATOM 2133 C C . ASP A 1 267 ? -19.16274 -38.79270 26.18602 1.000 25.98891 267 ASP A C 1
ATOM 2134 O O . ASP A 1 267 ? -20.29223 -38.37246 25.93407 1.000 26.64129 267 ASP A O 1
ATOM 2139 N N . SER A 1 268 ? -18.06583 -38.08773 25.93397 1.000 26.74329 268 SER A N 1
ATOM 2140 C CA . SER A 1 268 ? -18.08424 -36.85096 25.17305 1.000 25.36701 268 SER A CA 1
ATOM 2141 C C . SER A 1 268 ? -17.97405 -37.10082 23.67671 1.000 30.26452 268 SER A C 1
ATOM 2142 O O . SER A 1 268 ? -17.87572 -36.14317 22.91130 1.000 30.37987 268 SER A O 1
ATOM 2145 N N . ALA A 1 269 ? -17.96606 -38.36609 23.25085 1.000 25.83379 269 ALA A N 1
ATOM 2146 C CA . ALA A 1 269 ? -17.80011 -38.72665 21.84889 1.000 28.68891 269 ALA A CA 1
ATOM 2147 C C . ALA A 1 269 ? -19.15311 -38.90456 21.18603 1.000 26.92366 269 ALA A C 1
ATOM 2148 O O . ALA A 1 269 ? -20.14605 -39.22301 21.83978 1.000 23.99785 269 ALA A O 1
ATOM 2150 N N . ILE A 1 270 ? -19.15124 -38.76790 19.85697 1.000 27.14801 270 ILE A N 1
ATOM 2151 C CA . ILE A 1 270 ? -20.34230 -39.00361 19.05406 1.000 27.87068 270 ILE A CA 1
ATOM 2152 C C . ILE A 1 270 ? -20.92557 -40.35912 19.38009 1.000 35.51081 270 ILE A C 1
ATOM 2153 O O . ILE A 1 270 ? -20.19846 -41.32370 19.63214 1.000 35.23594 270 ILE A O 1
ATOM 2158 N N . GLY A 1 271 ? -22.26217 -40.42765 19.40470 1.000 31.08575 271 GLY A N 1
ATOM 2159 C CA . GLY A 1 271 ? -22.97141 -41.66302 19.63892 1.000 36.69473 271 GLY A CA 1
ATOM 2160 C C . GLY A 1 271 ? -23.24169 -41.99277 21.09022 1.000 35.88798 271 GLY A C 1
ATOM 2161 O O . GLY A 1 271 ? -24.00530 -42.92593 21.36337 1.000 34.75394 271 GLY A O 1
ATOM 2162 N N . ASP A 1 272 ? -22.64688 -41.27189 22.03039 1.000 29.47500 272 ASP A N 1
ATOM 2163 C CA . ASP A 1 272 ? -22.84116 -41.64340 23.42026 1.000 30.10340 272 ASP A CA 1
ATOM 2164 C C . ASP A 1 272 ? -24.24302 -41.26217 23.87219 1.000 34.46663 272 ASP A C 1
ATOM 2165 O O . ASP A 1 272 ? -24.67298 -40.12751 23.63598 1.000 33.12319 272 ASP A O 1
ATOM 2170 N N . PRO A 1 273 ? -24.97809 -42.17159 24.51989 1.000 35.62236 273 PRO A N 1
ATOM 2171 C CA . PRO A 1 273 ? -26.35541 -41.84829 24.91622 1.000 35.27250 273 PRO A CA 1
ATOM 2172 C C . PRO A 1 273 ? -26.42996 -40.88160 26.07373 1.000 37.03954 273 PRO A C 1
ATOM 2173 O O . PRO A 1 273 ? -27.49552 -40.30138 26.29082 1.000 33.40708 273 PRO A O 1
ATOM 2177 N N . GLU A 1 274 ? -25.34475 -40.68285 26.82383 1.000 33.58155 274 GLU A N 1
ATOM 2178 C CA . GLU A 1 274 ? -25.36601 -39.67910 27.88320 1.000 33.84000 274 GLU A CA 1
ATOM 2179 C C . GLU A 1 274 ? -24.97579 -38.29171 27.37852 1.000 36.94932 274 GLU A C 1
ATOM 2180 O O . GLU A 1 274 ? -25.63771 -37.30079 27.70182 1.000 37.37861 274 GLU A O 1
ATOM 2186 N N . GLY A 1 275 ? -23.90906 -38.19764 26.59400 1.000 28.30513 275 GLY A N 1
ATOM 2187 C CA . GLY A 1 275 ? -23.40818 -36.90007 26.19849 1.000 28.95304 275 GLY A CA 1
ATOM 2188 C C . GLY A 1 275 ? -24.17945 -36.26971 25.05585 1.000 28.52724 275 GLY A C 1
ATOM 2189 O O . GLY A 1 275 ? -24.41515 -35.06107 25.05647 1.000 30.17555 275 GLY A O 1
ATOM 2190 N N . GLU A 1 276 ? -24.55720 -37.07989 24.07116 1.000 31.60152 276 GLU A N 1
ATOM 2191 C CA . GLU A 1 276 ? -25.23765 -36.61647 22.86563 1.000 35.78451 276 GLU A CA 1
ATOM 2192 C C . GLU A 1 276 ? -24.42684 -35.54151 22.15541 1.000 33.94774 276 GLU A C 1
ATOM 2193 O O . GLU A 1 276 ? -24.97686 -34.65440 21.48455 1.000 33.39489 276 GLU A O 1
ATOM 2199 N N . MET A 1 277 ? -23.10951 -35.60099 22.30682 1.000 31.01305 277 MET A N 1
ATOM 2200 C CA . MET A 1 277 ? -22.23950 -34.72380 21.55467 1.000 26.81011 277 MET A CA 1
ATOM 2201 C C . MET A 1 277 ? -21.91692 -35.36562 20.19788 1.000 28.50768 277 MET A C 1
ATOM 2202 O O . MET A 1 277 ? -22.31690 -36.49835 19.90733 1.000 34.86393 277 MET A O 1
ATOM 2207 N N . CYS A 1 278 ? -21.17949 -34.61599 19.36680 1.000 28.11594 278 CYS A N 1
ATOM 2208 C CA . CYS A 1 278 ? -20.92348 -34.94631 17.96831 1.000 34.32733 278 CYS A CA 1
ATOM 2209 C C . CYS A 1 278 ? -19.43321 -34.97577 17.63688 1.000 30.34996 278 CYS A C 1
ATOM 2210 O O . CYS A 1 278 ? -19.07004 -35.04868 16.45679 1.000 29.84534 278 CYS A O 1
ATOM 2213 N N . ALA A 1 279 ? -18.55363 -34.90644 18.62705 1.000 26.71878 279 ALA A N 1
ATOM 2214 C CA . ALA A 1 279 ? -17.12947 -34.93290 18.30663 1.000 34.64013 279 ALA A CA 1
ATOM 2215 C C . ALA A 1 279 ? -16.70030 -36.34622 17.91972 1.000 27.35567 279 ALA A C 1
ATOM 2216 O O . ALA A 1 279 ? -17.19525 -37.32917 18.46771 1.000 29.16970 279 ALA A O 1
ATOM 2218 N N . LEU A 1 280 ? -15.77843 -36.44068 16.95329 1.000 29.69627 280 LEU A N 1
ATOM 2219 C CA . LEU A 1 280 ? -15.37637 -37.73598 16.42697 1.000 32.41115 280 LEU A CA 1
ATOM 2220 C C . LEU A 1 280 ? -14.30412 -38.35710 17.31279 1.000 33.43431 280 LEU A C 1
ATOM 2221 O O . LEU A 1 280 ? -13.57028 -37.64321 17.99914 1.000 28.86351 280 LEU A O 1
ATOM 2226 N N . PRO A 1 281 ? -14.17860 -39.69223 17.30703 1.000 31.92620 281 PRO A N 1
ATOM 2227 C CA . PRO A 1 281 ? -13.12127 -40.31673 18.11292 1.000 28.86320 281 PRO A CA 1
ATOM 2228 C C . PRO A 1 281 ? -11.74444 -39.76760 17.82933 1.000 27.88578 281 PRO A C 1
ATOM 2229 O O . PRO A 1 281 ? -10.89695 -39.74538 18.73116 1.000 30.53726 281 PRO A O 1
ATOM 2233 N N . GLU A 1 282 ? -11.49716 -39.30891 16.60068 1.000 27.90462 282 GLU A N 1
ATOM 2234 C CA . GLU A 1 282 ? -10.19263 -38.76861 16.24509 1.000 32.94625 282 GLU A CA 1
ATOM 2235 C C . GLU A 1 282 ? -9.83492 -37.51750 17.03943 1.000 30.43700 282 GLU A C 1
ATOM 2236 O O . GLU A 1 282 ? -8.64745 -37.19071 17.15876 1.000 27.49600 282 GLU A O 1
ATOM 2242 N N . ILE A 1 283 ? -10.82470 -36.80343 17.57890 1.000 28.04762 283 ILE A N 1
ATOM 2243 C CA . ILE A 1 283 ? -10.51285 -35.59410 18.33196 1.000 28.56090 283 ILE A CA 1
ATOM 2244 C C . ILE A 1 283 ? -9.68472 -35.93407 19.56854 1.000 25.06537 283 ILE A C 1
ATOM 2245 O O . ILE A 1 283 ? -8.83816 -35.14166 19.99294 1.000 27.99267 283 ILE A O 1
ATOM 2250 N N . PHE A 1 284 ? -9.88232 -37.12029 20.14410 1.000 25.78614 284 PHE A N 1
ATOM 2251 C CA . PHE A 1 284 ? -9.11905 -37.46847 21.34246 1.000 25.41695 284 PHE A CA 1
ATOM 2252 C C . PHE A 1 284 ? -7.64788 -37.69332 21.04404 1.000 27.40292 284 PHE A C 1
ATOM 2253 O O . PHE A 1 284 ? -6.81473 -37.54120 21.94235 1.000 29.80727 284 PHE A O 1
ATOM 2261 N N . ALA A 1 285 ? -7.30143 -37.98757 19.79054 1.000 28.82477 285 ALA A N 1
ATOM 2262 C CA . ALA A 1 285 ? -5.89466 -38.01013 19.40568 1.000 28.97067 285 ALA A CA 1
ATOM 2263 C C . ALA A 1 285 ? -5.26172 -36.63721 19.56498 1.000 30.37657 285 ALA A C 1
ATOM 2264 O O . ALA A 1 285 ? -4.09672 -36.52249 19.96325 1.000 27.64644 285 ALA A O 1
ATOM 2266 N N . HIS A 1 286 ? -6.01770 -35.57763 19.26608 1.000 26.16615 286 HIS A N 1
ATOM 2267 C CA . HIS A 1 286 ? -5.47516 -34.23244 19.33870 1.000 28.68417 286 HIS A CA 1
ATOM 2268 C C . HIS A 1 286 ? -5.56500 -33.64071 20.73680 1.000 23.38081 286 HIS A C 1
ATOM 2269 O O . HIS A 1 286 ? -4.62698 -32.97027 21.17024 1.000 30.29619 286 HIS A O 1
ATOM 2276 N N . LEU A 1 287 ? -6.66029 -33.88627 21.45990 1.000 27.59154 287 LEU A N 1
ATOM 2277 C CA . LEU A 1 287 ? -6.69649 -33.51298 22.87571 1.000 26.39581 287 LEU A CA 1
ATOM 2278 C C . LEU A 1 287 ? -5.49966 -34.10202 23.62358 1.000 31.75326 287 LEU A C 1
ATOM 2279 O O . LEU A 1 287 ? -4.85483 -33.41667 24.42094 1.000 25.78389 287 LEU A O 1
ATOM 2284 N N . THR A 1 288 ? -5.16930 -35.36969 23.35527 1.000 30.34653 288 THR A N 1
ATOM 2285 C CA . THR A 1 288 ? -3.98519 -35.96179 23.97638 1.000 26.78809 288 THR A CA 1
ATOM 2286 C C . THR A 1 288 ? -2.71743 -35.27050 23.49186 1.000 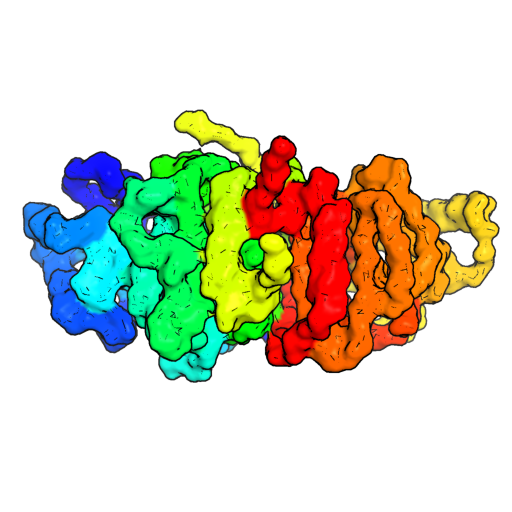28.57922 288 THR A C 1
ATOM 2287 O O . THR A 1 288 ? -1.87767 -34.84586 24.29277 1.000 28.90357 288 THR A O 1
ATOM 2291 N N . HIS A 1 289 ? -2.58316 -35.10519 22.17554 1.000 31.54060 289 HIS A N 1
ATOM 2292 C CA . HIS A 1 289 ? -1.34145 -34.57278 21.61714 1.000 29.87556 289 HIS A CA 1
ATOM 2293 C C . HIS A 1 289 ? -1.07227 -33.13676 22.06165 1.000 34.10128 289 HIS A C 1
ATOM 2294 O O . HIS A 1 289 ? 0.08599 -32.74979 22.28499 1.000 26.46351 289 HIS A O 1
ATOM 2301 N N . LEU A 1 290 ? -2.12461 -32.32062 22.16888 1.000 29.50129 290 LEU A N 1
ATOM 2302 C CA . LEU A 1 290 ? -1.94962 -30.92087 22.53875 1.000 29.29829 290 LEU A CA 1
ATOM 2303 C C . LEU A 1 290 ? -1.48988 -30.74814 23.97941 1.000 24.43721 290 LEU A C 1
ATOM 2304 O O . LEU A 1 290 ? -0.92162 -29.70520 24.31090 1.000 28.52621 290 LEU A O 1
ATOM 2309 N N . LEU A 1 291 ? -1.77217 -31.71587 24.84649 1.000 26.23031 291 LEU A N 1
ATOM 2310 C CA . LEU A 1 291 ? -1.28767 -31.70535 26.22482 1.000 30.45764 291 LEU A CA 1
ATOM 2311 C C . LEU A 1 291 ? 0.07667 -32.38318 26.40275 1.000 36.22489 291 LEU A C 1
ATOM 2312 O O . LEU A 1 291 ? 0.67999 -32.27673 27.47909 1.000 31.53269 291 LEU A O 1
ATOM 2317 N N . MET A 1 292 ? 0.58774 -33.05913 25.39193 1.000 33.75248 292 MET A N 1
ATOM 2318 C CA . MET A 1 292 ? 1.78760 -33.86460 25.63015 1.000 34.15180 292 MET A CA 1
ATOM 2319 C C . MET A 1 292 ? 3.08262 -33.06729 25.82145 1.000 37.80657 292 MET A C 1
ATOM 2320 O O . MET A 1 292 ? 3.99707 -33.55662 26.50092 1.000 36.04173 292 MET A O 1
ATOM 2325 N N . PRO A 1 293 ? 3.22269 -31.84644 25.29567 1.000 35.17537 293 PRO A N 1
ATOM 2326 C CA . PRO A 1 293 ? 4.40853 -31.04976 25.65799 1.000 36.14470 293 PRO A CA 1
ATOM 2327 C C . PRO A 1 293 ? 4.43541 -30.57393 27.10597 1.000 38.56050 293 PRO A C 1
ATOM 2328 O O . PRO A 1 293 ? 5.47750 -30.06741 27.53516 1.000 46.70048 293 PRO A O 1
ATOM 2332 N N . LEU A 1 294 ? 3.35079 -30.69677 27.87152 1.000 34.77264 294 LEU A N 1
ATOM 2333 C CA . LEU A 1 294 ? 3.38966 -30.26681 29.26512 1.000 33.04686 294 LEU A CA 1
ATOM 2334 C C . LEU A 1 294 ? 4.09014 -31.30980 30.13033 1.000 37.04303 294 LEU A C 1
ATOM 2335 O O . LEU A 1 294 ? 4.00816 -32.51472 29.86788 1.000 33.15564 294 LEU A O 1
ATOM 2340 N N . ALA A 1 295 ? 4.78123 -30.82967 31.16888 1.000 33.16615 295 ALA A N 1
ATOM 2341 C CA . ALA A 1 295 ? 5.38201 -31.69352 32.19202 1.000 33.98939 295 ALA A CA 1
ATOM 2342 C C . ALA A 1 295 ? 6.35698 -32.69962 31.58496 1.000 33.90010 295 ALA A C 1
ATOM 2343 O O . ALA A 1 295 ? 6.46099 -33.84124 32.04788 1.000 34.76805 295 ALA A O 1
ATOM 2345 N N . ALA A 1 296 ? 7.07182 -32.27266 30.54008 1.000 34.78018 296 ALA A N 1
ATOM 2346 C CA . ALA A 1 296 ? 7.98000 -33.15153 29.79308 1.000 41.40865 296 ALA A CA 1
ATOM 2347 C C . ALA A 1 296 ? 7.28567 -34.44115 29.36528 1.000 38.64178 296 ALA A C 1
ATOM 2348 O O . ALA A 1 296 ? 7.90999 -35.49869 29.28551 1.000 36.94528 296 ALA A O 1
ATOM 2350 N N . GLY A 1 297 ? 5.98082 -34.36827 29.09348 1.000 34.95859 297 GLY A N 1
ATOM 2351 C CA . GLY A 1 297 ? 5.23788 -35.51572 28.60591 1.000 30.44573 297 GLY A CA 1
ATOM 2352 C C . GLY A 1 297 ? 4.68586 -36.44299 29.66363 1.000 29.37672 297 GLY A C 1
ATOM 2353 O O . GLY A 1 297 ? 4.10421 -37.47662 29.31111 1.000 29.73566 297 GLY A O 1
ATOM 2354 N N . LYS A 1 298 ? 4.84731 -36.12208 30.94434 1.000 31.73715 298 LYS A N 1
ATOM 2355 C CA . LYS A 1 298 ? 4.34310 -36.98341 32.01358 1.000 28.39116 298 LYS A CA 1
ATOM 2356 C C . LYS A 1 298 ? 2.82236 -36.85344 32.10848 1.000 32.87864 298 LYS A C 1
ATOM 2357 O O . LYS A 1 298 ? 2.28818 -35.95857 32.77729 1.000 30.94858 298 LYS A O 1
ATOM 2363 N N . MET A 1 299 ? 2.11627 -37.77570 31.46035 1.000 28.52924 299 MET A N 1
ATOM 2364 C CA . MET A 1 299 ? 0.66428 -37.74698 31.39553 1.000 30.03943 299 MET A CA 1
ATOM 2365 C C . MET A 1 299 ? 0.09873 -39.08534 31.83178 1.000 30.99903 299 MET A C 1
ATOM 2366 O O . MET A 1 299 ? 0.44924 -40.12766 31.26927 1.000 28.81061 299 MET A O 1
ATOM 2371 N N . CYS A 1 300 ? -0.81426 -39.03636 32.79042 1.000 27.39327 300 CYS A N 1
ATOM 2372 C CA . CYS A 1 300 ? -1.51110 -40.20440 33.30428 1.000 24.38753 300 CYS A CA 1
ATOM 2373 C C . CYS A 1 300 ? -2.96343 -40.11475 32.86491 1.000 29.03942 300 CYS A C 1
ATOM 2374 O O . CYS A 1 300 ? -3.72307 -39.27549 33.37746 1.000 26.87559 300 CYS A O 1
ATOM 2377 N N . VAL A 1 301 ? -3.35306 -40.96788 31.91649 1.000 26.25080 301 VAL A N 1
ATOM 2378 C CA . VAL A 1 301 ? -4.71953 -41.00286 31.40383 1.000 26.91190 301 VAL A CA 1
ATOM 2379 C C . VAL A 1 301 ? -5.50212 -42.07449 32.15147 1.000 33.37873 301 VAL A C 1
ATOM 2380 O O . VAL A 1 301 ? -5.07640 -43.23690 32.22032 1.000 27.41022 301 VAL A O 1
ATOM 2384 N N . VAL A 1 302 ? -6.65288 -41.69926 32.71281 1.000 24.09291 302 VAL A N 1
ATOM 2385 C CA . VAL A 1 302 ? -7.44826 -42.61192 33.53111 1.000 22.81936 302 VAL A CA 1
ATOM 2386 C C . VAL A 1 302 ? -8.86716 -42.64198 32.98846 1.000 31.31543 302 VAL A C 1
ATOM 2387 O O . VAL A 1 302 ? -9.50141 -41.59175 32.86693 1.000 27.41822 302 VAL A O 1
ATOM 2391 N N . LEU A 1 303 ? -9.37370 -43.83823 32.69230 1.000 24.32278 303 LEU A N 1
ATOM 2392 C CA . LEU A 1 303 ? -10.70457 -43.96821 32.11013 1.000 32.26570 303 LEU A CA 1
ATOM 2393 C C . LEU A 1 303 ? -11.79146 -43.58975 33.11315 1.000 32.58558 303 LEU A C 1
ATOM 2394 O O . LEU A 1 303 ? -11.81314 -44.09274 34.24226 1.000 29.09569 303 LEU A O 1
ATOM 2399 N N . GLU A 1 304 ? -12.71742 -42.71588 32.68568 1.000 32.10359 304 GLU A N 1
ATOM 2400 C CA . GLU A 1 304 ? -13.91692 -42.41605 33.45979 1.000 29.78121 304 GLU A CA 1
ATOM 2401 C C . GLU A 1 304 ? -15.08840 -43.08618 32.76655 1.000 36.97931 304 GLU A C 1
ATOM 2402 O O . GLU A 1 304 ? -15.22835 -44.32599 32.84985 1.000 35.86338 304 GLU A O 1
ATOM 2408 N N . GLY A 1 305 ? -15.96240 -42.34913 32.07223 1.000 30.72469 305 GLY A N 1
ATOM 2409 C CA . GLY A 1 305 ? -17.11059 -42.92943 31.40596 1.000 29.53077 305 GLY A CA 1
ATOM 2410 C C . GLY A 1 305 ? -16.91377 -43.16192 29.91171 1.000 31.18612 305 GLY A C 1
ATOM 2411 O O . GLY A 1 305 ? -15.80271 -43.14173 29.37752 1.000 33.70045 305 GLY A O 1
ATOM 2412 N N . GLY A 1 306 ? -18.04020 -43.38072 29.22591 1.000 35.41485 306 GLY A N 1
ATOM 2413 C CA . GLY A 1 306 ? -18.05846 -43.77178 27.82131 1.000 33.38785 306 GLY A CA 1
ATOM 2414 C C . GLY A 1 306 ? -18.91726 -45.01202 27.65018 1.000 32.06633 306 GLY A C 1
ATOM 2415 O O . GLY A 1 306 ? -18.57651 -46.07967 28.17137 1.000 32.28832 306 GLY A O 1
ATOM 2416 N N . TYR A 1 307 ? -20.05075 -44.89033 26.96089 1.000 27.97109 307 TYR A N 1
ATOM 2417 C CA . TYR A 1 307 ? -21.08254 -45.91903 27.02325 1.000 30.37146 307 TYR A CA 1
ATOM 2418 C C . TYR A 1 307 ? -21.53086 -46.44162 25.67043 1.000 29.42117 307 TYR A C 1
ATOM 2419 O O . TYR A 1 307 ? -22.26014 -47.43349 25.63627 1.000 37.08172 307 TYR A O 1
ATOM 2428 N N . ASN A 1 308 ? -21.12824 -45.82168 24.56979 1.000 30.59380 308 ASN A N 1
ATOM 2429 C CA . ASN A 1 308 ? -21.34588 -46.38864 23.24445 1.000 34.49705 308 ASN A CA 1
ATOM 2430 C C . ASN A 1 308 ? -20.14525 -47.27472 22.95831 1.000 32.32969 308 ASN A C 1
ATOM 2431 O O . ASN A 1 308 ? -19.04140 -46.77368 22.71424 1.000 37.51879 308 ASN A O 1
ATOM 2436 N N . LEU A 1 309 ? -20.35825 -48.58092 23.00343 1.000 32.01467 309 LEU A N 1
ATOM 2437 C CA . LEU A 1 309 ? -19.23061 -49.49927 22.95539 1.000 40.82740 309 LEU A CA 1
ATOM 2438 C C . LEU A 1 309 ? -18.35757 -49.23907 21.73322 1.000 43.80526 309 LEU A C 1
ATOM 2439 O O . LEU A 1 309 ? -17.13141 -49.37894 21.80887 1.000 47.47647 309 LEU A O 1
ATOM 2444 N N . THR A 1 310 ? -18.95028 -48.75801 20.63608 1.000 42.41267 310 THR A N 1
ATOM 2445 C CA . THR A 1 310 ? -18.17607 -48.50600 19.42318 1.000 39.69556 310 THR A CA 1
ATOM 2446 C C . THR A 1 310 ? -17.35226 -47.22087 19.51580 1.000 39.74382 310 THR A C 1
ATOM 2447 O O . THR A 1 310 ? -16.13134 -47.24702 19.33785 1.000 40.19406 310 THR A O 1
ATOM 2451 N N . SER A 1 311 ? -17.98100 -46.07278 19.79034 1.000 44.07285 311 SER A N 1
ATOM 2452 C CA . SER A 1 311 ? -17.13894 -44.88722 19.95542 1.000 40.95460 311 SER A CA 1
ATOM 2453 C C . SER A 1 311 ? -16.16801 -45.04442 21.12115 1.000 41.05418 311 SER A C 1
ATOM 2454 O O . SER A 1 311 ? -15.12329 -44.37727 21.13795 1.000 40.53047 311 SER A O 1
ATOM 2457 N N . LEU A 1 312 ? -16.47831 -45.92151 22.08388 1.000 39.08545 312 LEU A N 1
ATOM 2458 C CA . LEU A 1 312 ? -15.57250 -46.13483 23.20752 1.000 35.44822 312 LEU A CA 1
ATOM 2459 C C . LEU A 1 312 ? -14.26369 -46.76217 22.73841 1.000 35.16525 312 LEU A C 1
ATOM 2460 O O . LEU A 1 312 ? -13.18192 -46.20753 22.96558 1.000 31.04831 312 LEU A O 1
ATOM 2465 N N . GLY A 1 313 ? -14.34395 -47.91653 22.06775 1.000 35.72503 313 GLY A N 1
ATOM 2466 C CA . GLY A 1 313 ? -13.13124 -48.55356 21.57128 1.000 33.75900 313 GLY A CA 1
ATOM 2467 C C . GLY A 1 313 ? -12.32068 -47.65491 20.66131 1.000 30.04125 313 GLY A C 1
ATOM 2468 O O . GLY A 1 313 ? -11.09374 -47.58174 20.77477 1.000 31.22243 313 GLY A O 1
ATOM 2469 N N . GLN A 1 314 ? -12.99142 -46.94857 19.74740 1.000 31.98538 314 GLN A N 1
ATOM 2470 C CA . GLN A 1 314 ? -12.25593 -46.10452 18.81322 1.000 29.50288 314 GLN A CA 1
ATOM 2471 C C . GLN A 1 314 ? -11.56992 -44.94553 19.52086 1.000 29.77687 314 GLN A C 1
ATOM 2472 O O . GLN A 1 314 ? -10.45050 -44.57597 19.15332 1.000 27.62063 314 GLN A O 1
ATOM 2478 N N . SER A 1 315 ? -12.22838 -44.34459 20.52251 1.000 30.81979 315 SER A N 1
ATOM 2479 C CA . SER A 1 315 ? -11.63962 -43.19177 21.20815 1.000 31.59935 315 SER A CA 1
ATOM 2480 C C . SER A 1 315 ? -10.49785 -43.62404 22.11616 1.000 22.18653 315 SER A C 1
ATOM 2481 O O . SER A 1 315 ? -9.50511 -42.90450 22.25179 1.000 26.57171 315 SER A O 1
ATOM 2484 N N . VAL A 1 316 ? -10.63053 -44.79075 22.75229 1.000 26.11798 316 VAL A N 1
ATOM 2485 C CA . VAL A 1 316 ? -9.51322 -45.35168 23.51827 1.000 30.42139 316 VAL A CA 1
ATOM 2486 C C . VAL A 1 316 ? -8.28926 -45.56978 22.62061 1.000 27.99811 316 VAL A C 1
ATOM 2487 O O . VAL A 1 316 ? -7.17160 -45.16410 22.96418 1.000 33.28267 316 VAL A O 1
ATOM 2491 N N . CYS A 1 317 ? -8.46944 -46.19843 21.45144 1.000 31.22816 317 CYS A N 1
ATOM 2492 C CA . CYS A 1 317 ? -7.31140 -46.37867 20.55607 1.000 30.48586 317 CYS A CA 1
ATOM 2493 C C . CYS A 1 317 ? -6.69051 -45.06730 20.09913 1.000 30.76500 317 CYS A C 1
ATOM 2494 O O . CYS A 1 317 ? -5.45881 -44.96755 20.01666 1.000 28.91997 317 CYS A O 1
ATOM 2497 N N . GLN A 1 318 ? -7.51267 -44.04640 19.79636 1.000 27.13371 318 GLN A N 1
ATOM 2498 C CA . GLN A 1 318 ? -6.93260 -42.79035 19.32556 1.000 26.58787 318 GLN A CA 1
ATOM 2499 C C . GLN A 1 318 ? -6.08447 -42.14675 20.40353 1.000 26.65987 318 GLN A C 1
ATOM 2500 O O . GLN A 1 318 ? -5.07502 -41.50047 20.09736 1.000 30.26555 318 GLN A O 1
ATOM 2506 N N . THR A 1 319 ? -6.49945 -42.28435 21.66480 1.000 29.20653 319 THR A N 1
ATOM 2507 C CA . THR A 1 319 ? -5.72035 -41.74776 22.77599 1.000 26.39791 319 THR A CA 1
ATOM 2508 C C . THR A 1 319 ? -4.39789 -42.49750 22.92800 1.000 25.86860 319 THR A C 1
ATOM 2509 O O . THR A 1 319 ? -3.32950 -41.88463 23.02705 1.000 26.53094 319 THR A O 1
ATOM 2513 N N . VAL A 1 320 ? -4.46211 -43.82726 22.96472 1.000 27.64268 320 VAL A N 1
ATOM 2514 C CA . VAL A 1 320 ? -3.24886 -44.62886 23.13882 1.000 31.81103 320 VAL A CA 1
ATOM 2515 C C . VAL A 1 320 ? -2.30427 -44.43422 21.95470 1.000 30.48625 320 VAL A C 1
ATOM 2516 O O . VAL A 1 320 ? -1.08734 -44.29395 22.13217 1.000 34.16274 320 VAL A O 1
ATOM 2520 N N . HIS A 1 321 ? -2.85630 -44.37550 20.73615 1.000 31.56902 321 HIS A N 1
ATOM 2521 C CA . HIS A 1 321 ? -2.07597 -44.02109 19.55398 1.000 32.49388 321 HIS A CA 1
ATOM 2522 C C . HIS A 1 321 ? -1.24045 -42.77285 19.79603 1.000 32.54696 321 HIS A C 1
ATOM 2523 O O . HIS A 1 321 ? -0.04161 -42.74334 19.48841 1.000 33.19016 321 HIS A O 1
ATOM 2530 N N . SER A 1 322 ? -1.86470 -41.70785 20.32639 1.000 30.06847 322 SER A N 1
ATOM 2531 C CA . SER A 1 322 ? -1.09362 -40.49523 20.57314 1.000 28.73969 322 SER A CA 1
ATOM 2532 C C . SER A 1 322 ? -0.12710 -40.65924 21.73176 1.000 24.27764 322 SER A C 1
ATOM 2533 O O . SER A 1 322 ? 0.97180 -40.10750 21.68197 1.000 30.77214 322 SER A O 1
ATOM 2536 N N . LEU A 1 323 ? -0.50142 -41.39782 22.77802 1.000 27.12004 323 LEU A N 1
ATOM 2537 C CA . LEU A 1 323 ? 0.45641 -41.62813 23.86032 1.000 32.34787 323 LEU A CA 1
ATOM 2538 C C . LEU A 1 323 ? 1.69325 -42.34550 23.32990 1.000 26.51521 323 LEU A C 1
ATOM 2539 O O . LEU A 1 323 ? 2.82266 -41.99920 23.68247 1.000 32.90905 323 LEU A O 1
ATOM 2544 N N . LEU A 1 324 ? 1.49468 -43.29659 22.42240 1.000 31.51838 324 LEU A N 1
ATOM 2545 C CA . LEU A 1 324 ? 2.59558 -44.01382 21.78918 1.000 31.49192 324 LEU A CA 1
ATOM 2546 C C . LEU A 1 324 ? 3.38387 -43.15694 20.80878 1.000 41.10902 324 LEU A C 1
ATOM 2547 O O . LEU A 1 324 ? 4.46251 -43.57777 20.37904 1.000 38.31142 324 LEU A O 1
ATOM 2552 N N . GLY A 1 325 ? 2.88833 -41.97169 20.45351 1.000 34.33052 325 GLY A N 1
ATOM 2553 C CA . GLY A 1 325 ? 3.56637 -41.12132 19.49580 1.000 30.79704 325 GLY A CA 1
ATOM 2554 C C . GLY A 1 325 ? 3.21552 -41.36577 18.03649 1.000 31.91124 325 GLY A C 1
ATOM 2555 O O . GLY A 1 325 ? 3.90479 -40.84009 17.15745 1.000 33.95764 325 GLY A O 1
ATOM 2556 N N . ASP A 1 326 ? 2.19497 -42.16182 17.74787 1.000 31.40893 326 ASP A N 1
ATOM 2557 C CA . ASP A 1 326 ? 1.80979 -42.38802 16.36347 1.000 31.93322 326 ASP A CA 1
ATOM 2558 C C . ASP A 1 326 ? 1.28416 -41.09342 15.73554 1.000 39.24327 326 ASP A C 1
ATOM 2559 O O . ASP A 1 326 ? 0.79002 -40.20987 16.44045 1.000 37.49383 326 ASP A O 1
ATOM 2564 N N . PRO A 1 327 ? 1.37249 -40.95401 14.41117 1.000 38.61560 327 PRO A N 1
ATOM 2565 C CA . PRO A 1 327 ? 0.93624 -39.69634 13.78238 1.000 38.66747 327 PRO A CA 1
ATOM 2566 C C . PRO A 1 327 ? -0.55426 -39.43592 13.98843 1.000 34.39609 327 PRO A C 1
ATOM 2567 O O . PRO A 1 327 ? -1.38047 -40.35008 13.96791 1.000 35.66655 327 PRO A O 1
ATOM 2571 N N . THR A 1 328 ? -0.89365 -38.15864 14.21151 1.000 38.87278 328 THR A N 1
ATOM 2572 C CA . THR A 1 328 ? -2.27680 -37.78723 14.48583 1.000 33.46093 328 THR A CA 1
ATOM 2573 C C . THR A 1 328 ? -3.10900 -37.79637 13.19762 1.000 35.95061 328 THR A C 1
ATOM 2574 O O . THR A 1 328 ? -2.60057 -37.48372 12.12071 1.000 38.74666 328 THR A O 1
ATOM 2578 N N . PRO A 1 329 ? -4.39927 -38.12137 13.28055 1.000 33.01541 329 PRO A N 1
ATOM 2579 C CA . PRO A 1 329 ? -5.24182 -38.06948 12.07870 1.000 32.72137 329 PRO A CA 1
ATOM 2580 C C . PRO A 1 329 ? -5.53703 -36.63269 11.69202 1.000 35.48085 329 PRO A C 1
ATOM 2581 O O . PRO A 1 329 ? -5.57685 -35.73072 12.53682 1.000 37.06533 329 PRO A O 1
ATOM 2585 N N . ARG A 1 330 ? -5.72691 -36.41706 10.39343 1.000 36.37169 330 ARG A N 1
ATOM 2586 C CA . ARG A 1 330 ? -6.14629 -35.09982 9.92401 1.000 39.56747 330 ARG A CA 1
ATOM 2587 C C . ARG A 1 330 ? -7.61650 -34.87817 10.28355 1.000 33.71771 330 ARG A C 1
ATOM 2588 O O . ARG A 1 330 ? -8.44611 -35.77682 10.11141 1.000 36.30818 330 ARG A O 1
ATOM 2596 N N . ILE A 1 331 ? -7.92984 -33.70479 10.82649 1.000 37.47951 331 ILE A N 1
ATOM 2597 C CA . ILE A 1 331 ? -9.30197 -33.34319 11.17810 1.000 35.36784 331 ILE A CA 1
ATOM 2598 C C . ILE A 1 331 ? -9.80122 -32.34950 10.13333 1.000 31.37268 331 ILE A C 1
ATOM 2599 O O . ILE A 1 331 ? -9.30955 -31.22006 10.04579 1.000 36.32755 331 ILE A O 1
ATOM 2604 N N . SER A 1 332 ? -10.76543 -32.76730 9.33435 1.000 33.54524 332 SER A N 1
ATOM 2605 C CA . SER A 1 332 ? -11.32174 -31.92773 8.28574 1.000 38.20849 332 SER A CA 1
ATOM 2606 C C . SER A 1 332 ? -12.58551 -31.22030 8.78129 1.000 31.85647 332 SER A C 1
ATOM 2607 O O . SER A 1 332 ? -13.14227 -31.55001 9.83051 1.000 33.51657 332 SER A O 1
ATOM 2610 N N . GLY A 1 333 ? -13.02020 -30.21146 8.02587 1.000 34.11545 333 GLY A N 1
ATOM 2611 C CA . GLY A 1 333 ? -14.29180 -29.55591 8.31716 1.000 29.12801 333 GLY A CA 1
ATOM 2612 C C . GLY A 1 333 ? -14.33569 -28.65369 9.54062 1.000 33.23798 333 GLY A C 1
ATOM 2613 O O . GLY A 1 333 ? -15.43035 -28.33107 10.02003 1.000 37.99427 333 GLY A O 1
ATOM 2614 N N . LEU A 1 334 ? -13.19189 -28.21834 10.05995 1.000 33.67753 334 LEU A N 1
ATOM 2615 C CA . LEU A 1 334 ? -13.19867 -27.36403 11.23934 1.000 31.66691 334 LEU A CA 1
ATOM 2616 C C . LEU A 1 334 ? -13.58038 -25.93362 10.86361 1.000 34.07279 334 LEU A C 1
ATOM 2617 O O . LEU A 1 334 ? -13.36340 -25.48794 9.73672 1.000 33.95133 334 LEU A O 1
ATOM 2622 N N . GLY A 1 335 ? -14.13060 -25.20739 11.83693 1.000 32.67079 335 GLY A N 1
ATOM 2623 C CA . GLY A 1 335 ? -14.60111 -23.84327 11.63698 1.000 29.93825 335 GLY A CA 1
ATOM 2624 C C . GLY A 1 335 ? -14.92496 -23.18892 12.96671 1.000 33.75373 335 GLY A C 1
ATOM 2625 O O . GLY A 1 335 ? -14.36695 -23.57425 14.00224 1.000 30.92505 335 GLY A O 1
ATOM 2626 N N . THR A 1 336 ? -15.82199 -22.20579 12.96908 1.000 30.35846 336 THR A N 1
ATOM 2627 C CA . THR A 1 336 ? -16.18438 -21.55337 14.22372 1.000 28.20613 336 THR A CA 1
ATOM 2628 C C . THR A 1 336 ? -16.87234 -22.52344 15.18160 1.000 26.91325 336 THR A C 1
ATOM 2629 O O . THR A 1 336 ? -17.61349 -23.41933 14.76888 1.000 29.87619 336 THR A O 1
ATOM 2633 N N . ALA A 1 337 ? -16.60975 -22.35103 16.47471 1.000 27.01557 337 ALA A N 1
ATOM 2634 C CA . ALA A 1 337 ? -17.46335 -22.95418 17.48821 1.000 29.32428 337 ALA A CA 1
ATOM 2635 C C . ALA A 1 337 ? -18.87599 -22.38135 17.35870 1.000 31.43395 337 ALA A C 1
ATOM 2636 O O . ALA A 1 337 ? -19.07458 -21.28462 16.83422 1.000 29.58889 337 ALA A O 1
ATOM 2638 N N . CYS A 1 338 ? -19.86999 -23.14661 17.78949 1.000 28.08859 338 CYS A N 1
ATOM 2639 C CA . CYS A 1 338 ? -21.23125 -22.64370 17.69983 1.000 30.28620 338 CYS A CA 1
ATOM 2640 C C . CYS A 1 338 ? -21.46235 -21.51484 18.72040 1.000 34.55662 338 CYS A C 1
ATOM 2641 O O . CYS A 1 338 ? -20.66656 -21.29052 19.64122 1.000 31.14704 338 CYS A O 1
ATOM 2644 N N . ASP A 1 339 ? -22.56808 -20.77812 18.54217 1.000 29.76936 339 ASP A N 1
ATOM 2645 C CA . ASP A 1 339 ? -22.81077 -19.59861 19.37956 1.000 29.83806 339 ASP A CA 1
ATOM 2646 C C . ASP A 1 339 ? -22.87561 -19.95635 20.86357 1.000 25.55050 339 ASP A C 1
ATOM 2647 O O . ASP A 1 339 ? -22.32550 -19.23747 21.70348 1.000 28.66518 339 ASP A O 1
ATOM 2652 N N . SER A 1 340 ? -23.54438 -21.05525 21.20895 1.000 26.79119 340 SER A N 1
ATOM 2653 C CA . SER A 1 340 ? -23.64380 -21.43497 22.62204 1.000 26.90331 340 SER A CA 1
ATOM 2654 C C . SER A 1 340 ? -22.25958 -21.70437 23.21847 1.000 33.02415 340 SER A C 1
ATOM 2655 O O . SER A 1 340 ? -21.94474 -21.24247 24.32842 1.000 28.56266 340 SER A O 1
ATOM 2658 N N . ALA A 1 341 ? -21.39644 -22.40261 22.46196 1.000 29.69600 341 ALA A N 1
ATOM 2659 C CA . ALA A 1 341 ? -20.04148 -22.67353 22.93180 1.000 30.88641 341 ALA A CA 1
ATOM 2660 C C . ALA A 1 341 ? -19.23958 -21.39152 23.04756 1.000 26.42466 341 ALA A C 1
ATOM 2661 O O . ALA A 1 341 ? -18.48847 -21.21015 24.01100 1.000 28.48404 341 ALA A O 1
ATOM 2663 N N . LEU A 1 342 ? -19.37689 -20.48738 22.07099 1.000 25.94970 342 LEU A N 1
ATOM 2664 C CA . LEU A 1 342 ? -18.67776 -19.20725 22.16179 1.000 22.45082 342 LEU A CA 1
ATOM 2665 C C . LEU A 1 342 ? -19.12930 -18.42227 23.38103 1.000 23.14163 342 LEU A C 1
ATOM 2666 O O . LEU A 1 342 ? -18.32360 -17.75189 24.03197 1.000 27.73915 342 LEU A O 1
ATOM 2671 N N . GLU A 1 343 ? -20.42167 -18.46774 23.68863 1.000 25.13875 343 GLU A N 1
ATOM 2672 C CA . GLU A 1 343 ? -20.90725 -17.80503 24.89552 1.000 27.90904 343 GLU A CA 1
ATOM 2673 C C . GLU A 1 343 ? -20.26430 -18.40724 26.14683 1.000 27.01023 343 GLU A C 1
ATOM 2674 O O . GLU A 1 343 ? -19.78781 -17.68003 27.02621 1.000 28.09064 343 GLU A O 1
ATOM 2680 N N . SER A 1 344 ? -20.22964 -19.74622 26.23477 1.000 25.00767 344 SER A N 1
ATOM 2681 C CA . SER A 1 344 ? -19.58274 -20.39378 27.37689 1.000 26.58142 344 SER A CA 1
ATOM 2682 C C . SER A 1 344 ? -18.11038 -20.01583 27.45622 1.000 22.85131 344 SER A C 1
ATOM 2683 O O . SER A 1 344 ? -17.60004 -19.70738 28.53842 1.000 27.32463 344 SER A O 1
ATOM 2686 N N . ILE A 1 345 ? -17.41587 -20.02336 26.30994 1.000 24.42043 345 ILE A N 1
ATOM 2687 C CA . ILE A 1 345 ? -15.98329 -19.72033 26.27356 1.000 26.87983 345 ILE A CA 1
ATOM 2688 C C . ILE A 1 345 ? -15.72953 -18.27899 26.69993 1.000 29.60747 345 ILE A C 1
ATOM 2689 O O . ILE A 1 345 ? -14.84975 -17.99542 27.52638 1.000 28.26315 345 ILE A O 1
ATOM 2694 N N . GLN A 1 346 ? -16.48714 -17.33802 26.12980 1.000 31.83725 346 GLN A N 1
ATOM 2695 C CA A GLN A 1 346 ? -16.32933 -15.93022 26.48781 0.546 27.81710 346 GLN A CA 1
ATOM 2696 C CA B GLN A 1 346 ? -16.28317 -15.94168 26.50139 0.454 27.82945 346 GLN A CA 1
ATOM 2697 C C . GLN A 1 346 ? -16.63756 -15.69722 27.96399 1.000 25.56970 346 GLN A C 1
ATOM 2698 O O . GLN A 1 346 ? -15.98243 -14.88671 28.62760 1.000 27.24908 346 GLN A O 1
ATOM 2709 N N . ASN A 1 347 ? -17.61561 -16.42257 28.50266 1.000 28.23559 347 ASN A N 1
ATOM 2710 C CA . ASN A 1 347 ? -17.98577 -16.21599 29.90097 1.000 26.79905 347 ASN A CA 1
ATOM 2711 C C . ASN A 1 347 ? -16.92097 -16.74567 30.84690 1.000 32.77408 347 ASN A C 1
ATOM 2712 O O . ASN A 1 347 ? -16.56663 -16.07367 31.82312 1.000 28.66970 347 ASN A O 1
ATOM 2717 N N . VAL A 1 348 ? -16.39660 -17.94632 30.58305 1.000 30.73931 348 VAL A N 1
ATOM 2718 C CA . VAL A 1 348 ? -15.35186 -18.45754 31.46429 1.000 31.79495 348 VAL A CA 1
ATOM 2719 C C . VAL A 1 348 ? -14.09126 -17.60990 31.33305 1.000 27.03619 348 VAL A C 1
ATOM 2720 O O . VAL A 1 348 ? -13.44612 -17.29075 32.33629 1.000 32.17259 348 VAL A O 1
ATOM 2724 N N . ARG A 1 349 ? -13.76154 -17.15428 30.11650 1.000 27.39004 349 ARG A N 1
ATOM 2725 C CA . ARG A 1 349 ? -12.55043 -16.34540 29.95528 1.000 28.02187 349 ARG A CA 1
ATOM 2726 C C . ARG A 1 349 ? -12.66630 -15.03822 30.73130 1.000 34.05040 349 ARG A C 1
ATOM 2727 O O . ARG A 1 349 ? -11.67672 -14.52465 31.26946 1.000 30.46633 349 ARG A O 1
ATOM 2735 N N . ASN A 1 350 ? -13.87540 -14.48242 30.79509 1.000 33.11088 350 ASN A N 1
ATOM 2736 C CA . ASN A 1 350 ? -14.04951 -13.20193 31.46441 1.000 29.09580 350 ASN A CA 1
ATOM 2737 C C . ASN A 1 350 ? -13.95506 -13.35778 32.97844 1.000 29.34923 350 ASN A C 1
ATOM 2738 O O . ASN A 1 350 ? -13.27301 -12.57205 33.64698 1.000 31.93992 350 ASN A O 1
ATOM 2743 N N . VAL A 1 351 ? -14.61489 -14.37486 33.53887 1.000 29.19894 351 VAL A N 1
ATOM 2744 C CA A VAL A 1 351 ? -14.55713 -14.54090 34.98911 0.540 31.74035 351 VAL A CA 1
ATOM 2745 C CA B VAL A 1 351 ? -14.57030 -14.58737 34.98446 0.460 31.74798 351 VAL A CA 1
ATOM 2746 C C . VAL A 1 351 ? -13.16203 -14.98014 35.42996 1.000 35.45211 351 VAL A C 1
ATOM 2747 O O . VAL A 1 351 ? -12.74630 -14.69703 36.56004 1.000 36.14989 351 VAL A O 1
ATOM 2754 N N . GLN A 1 352 ? -12.39773 -15.61872 34.55268 1.000 32.08194 352 GLN A N 1
ATOM 2755 C CA . GLN A 1 352 ? -11.05089 -16.05241 34.89503 1.000 31.92142 352 GLN A CA 1
ATOM 2756 C C . GLN A 1 352 ? -9.99088 -14.99553 34.61577 1.000 37.87456 352 GLN A C 1
ATOM 2757 O O . GLN A 1 352 ? -8.83494 -15.19066 35.00979 1.000 31.72656 352 GLN A O 1
ATOM 2763 N N . SER A 1 353 ? -10.36015 -13.86852 33.98337 1.000 35.45019 353 SER A N 1
ATOM 2764 C CA . SER A 1 353 ? -9.37026 -12.86517 33.59717 1.000 34.28013 353 SER A CA 1
ATOM 2765 C C . SER A 1 353 ? -8.69204 -12.22155 34.79582 1.000 37.09350 353 SER A C 1
ATOM 2766 O O . SER A 1 353 ? -7.62311 -11.62128 34.64111 1.000 35.51370 353 SER A O 1
ATOM 2769 N N . SER A 1 354 ? -9.28793 -12.32273 35.98009 1.000 31.90591 354 SER A N 1
ATOM 2770 C CA A SER A 1 354 ? -8.64196 -11.79826 37.17497 0.293 38.12226 354 SER A CA 1
ATOM 2771 C CA B SER A 1 354 ? -8.65155 -11.80427 37.18282 0.707 38.18484 354 SER A CA 1
ATOM 2772 C C . SER A 1 354 ? -7.48774 -12.67781 37.63982 1.000 42.42961 354 SER A C 1
ATOM 2773 O O . SER A 1 354 ? -6.64494 -12.21805 38.41948 1.000 37.92245 354 SER A O 1
ATOM 2778 N N . TYR A 1 355 ? -7.41853 -13.92043 37.16816 1.000 39.49917 355 TYR A N 1
ATOM 2779 C CA . TYR A 1 355 ? -6.40003 -14.86689 37.60089 1.000 35.90335 355 TYR A CA 1
ATOM 2780 C C . TYR A 1 355 ? -5.42109 -15.25346 36.50825 1.000 43.10817 355 TYR A C 1
ATOM 2781 O O . TYR A 1 355 ? -4.29438 -15.64366 36.81256 1.000 46.95631 355 TYR A O 1
ATOM 2790 N N . TRP A 1 356 ? -5.81853 -15.15382 35.24594 1.000 42.29573 356 TRP A N 1
ATOM 2791 C CA . TRP A 1 356 ? -4.95741 -15.48460 34.11639 1.000 38.57772 356 TRP A CA 1
ATOM 2792 C C . TRP A 1 356 ? -5.02976 -14.28042 33.18106 1.000 44.13443 356 TRP A C 1
ATOM 2793 O O . TRP A 1 356 ? -5.92561 -14.19968 32.33795 1.000 45.82427 356 TRP A O 1
ATOM 2804 N N . SER A 1 357 ? -4.09642 -13.34077 33.35599 1.000 55.21210 357 SER A N 1
ATOM 2805 C CA . SER A 1 357 ? -4.22570 -12.02249 32.73301 1.000 55.73250 357 SER A CA 1
ATOM 2806 C C . SER A 1 357 ? -4.43251 -12.12607 31.22703 1.000 56.52153 357 SER A C 1
ATOM 2807 O O . SER A 1 357 ? -5.23186 -11.37710 30.65021 1.000 49.59217 357 SER A O 1
ATOM 2810 N N . SER A 1 358 ? -3.75022 -13.08117 30.58883 1.000 50.42962 358 SER A N 1
ATOM 2811 C CA . SER A 1 358 ? -3.92918 -13.47074 29.19287 1.000 56.32667 358 SER A CA 1
ATOM 2812 C C . SER A 1 358 ? -5.38509 -13.44855 28.71402 1.000 50.73864 358 SER A C 1
ATOM 2813 O O . SER A 1 358 ? -5.64513 -13.38463 27.50582 1.000 48.77246 358 SER A O 1
ATOM 2816 N N . PHE A 1 359 ? -6.33756 -13.48153 29.64953 1.000 44.81813 359 PHE A N 1
ATOM 2817 C CA . PHE A 1 359 ? -7.76134 -13.47678 29.34910 1.000 44.05342 359 PHE A CA 1
ATOM 2818 C C . PHE A 1 359 ? -8.39646 -12.07819 29.37190 1.000 45.82567 359 PHE A C 1
ATOM 2819 O O . PHE A 1 359 ? -9.53748 -11.93152 28.91150 1.000 43.91347 359 PHE A O 1
ATOM 2827 N N . LYS A 1 360 ? -7.69937 -11.07181 29.90857 1.000 42.38761 360 LYS A N 1
ATOM 2828 C CA . LYS A 1 360 ? -8.16128 -9.67731 29.92012 1.000 54.91077 360 LYS A CA 1
ATOM 2829 C C . LYS A 1 360 ? -8.61056 -9.20197 28.54221 1.000 51.99806 360 LYS A C 1
ATOM 2830 O O . LYS A 1 360 ? -7.87095 -9.33001 27.56353 1.000 62.31316 360 LYS A O 1
ATOM 2834 N N . HIS A 1 361 ? -9.80986 -8.61725 28.46843 1.000 51.82737 361 HIS A N 1
ATOM 2835 C CA . HIS A 1 361 ? -10.25412 -7.94107 27.25148 1.000 55.05362 361 HIS A CA 1
ATOM 2836 C C . HIS A 1 361 ? -10.44293 -6.44688 27.50410 1.000 64.06518 361 HIS A C 1
ATOM 2837 O O . HIS A 1 361 ? -10.72836 -6.01692 28.62708 1.000 59.79707 361 HIS A O 1
ATOM 2844 N N . LEU A 1 362 ? -10.25610 -5.65011 26.45222 1.000 61.31878 362 LEU A N 1
ATOM 2845 C CA . LEU A 1 362 ? -10.32389 -4.20103 26.58535 1.000 65.39591 362 LEU A CA 1
ATOM 2846 C C . LEU A 1 362 ? -11.74602 -3.72010 26.32327 1.000 57.89934 362 LEU A C 1
ATOM 2847 O O . LEU A 1 362 ? -12.43563 -4.22520 25.43092 1.000 59.90486 362 LEU A O 1
ATOM 2852 N N . ALA A 1 363 ? -12.17711 -2.74743 27.12348 1.000 62.01684 363 ALA A N 1
ATOM 2853 C CA . ALA A 1 363 ? -13.58153 -2.36939 27.21116 1.000 59.16117 363 ALA A CA 1
ATOM 2854 C C . ALA A 1 363 ? -14.12543 -1.88646 25.86327 1.000 65.24377 363 ALA A C 1
ATOM 2855 O O . ALA A 1 363 ? -13.37851 -1.54027 24.94180 1.000 65.43953 363 ALA A O 1
ATOM 2857 N N . GLN A 1 364 ? -15.45500 -1.88022 25.75654 1.000 61.41575 364 GLN A N 1
ATOM 2858 C CA . GLN A 1 364 ? -16.14077 -1.39976 24.55572 1.000 69.53139 364 GLN A CA 1
ATOM 2859 C C . GLN A 1 364 ? -17.18037 -0.33389 24.89900 1.000 72.07734 364 GLN A C 1
ATOM 2860 O O . GLN A 1 364 ? -18.12766 -0.59182 25.64430 1.000 71.65229 364 GLN A O 1
ATOM 2862 N N . ASP A 1 399 ? -28.74121 -45.69106 16.96977 1.000 75.02996 399 ASP A N 1
ATOM 2863 C CA . ASP A 1 399 ? -28.65592 -45.76734 15.51337 1.000 69.74198 399 ASP A CA 1
ATOM 2864 C C . ASP A 1 399 ? -27.75120 -44.67357 14.92887 1.000 70.37882 399 ASP A C 1
ATOM 2865 O O . ASP A 1 399 ? -27.85274 -44.35074 13.74408 1.000 71.29313 399 ASP A O 1
ATOM 2867 N N . ILE A 1 400 ? -26.86866 -44.10558 15.76219 1.000 70.05544 400 ILE A N 1
ATOM 2868 C CA . ILE A 1 400 ? -25.91946 -43.08678 15.31474 1.000 65.65780 400 ILE A CA 1
ATOM 2869 C C . ILE A 1 400 ? -24.75477 -43.76315 14.59858 1.000 65.34560 400 ILE A C 1
ATOM 2870 O O . ILE A 1 400 ? -24.26923 -44.81845 15.02756 1.000 66.49787 400 ILE A O 1
ATOM 2875 N N . VAL A 1 401 ? -24.29972 -43.15903 13.49919 1.000 60.61020 401 VAL A N 1
ATOM 2876 C CA . VAL A 1 401 ? -23.26494 -43.73893 12.64470 1.000 63.05987 401 VAL A CA 1
ATOM 2877 C C . VAL A 1 401 ? -22.27708 -42.64625 12.25252 1.000 62.36113 401 VAL A C 1
ATOM 2878 O O . VAL A 1 401 ? -22.66257 -41.49103 12.04218 1.000 59.25865 401 VAL A O 1
ATOM 2882 N N . TRP A 1 402 ? -21.00003 -43.00867 12.16861 1.000 61.68694 402 TRP A N 1
ATOM 2883 C CA . TRP A 1 402 ? -19.95712 -42.10990 11.69272 1.000 63.54011 402 TRP A CA 1
ATOM 2884 C C . TRP A 1 402 ? -18.92553 -42.94024 10.94197 1.000 61.99265 402 TRP A C 1
ATOM 2885 O O . TRP A 1 402 ? -18.82123 -44.15351 11.16397 1.000 56.69341 402 TRP A O 1
ATOM 2896 N N . PRO A 1 403 ? -18.16654 -42.32735 10.02878 1.000 63.03816 403 PRO A N 1
ATOM 2897 C CA . PRO A 1 403 ? -17.15091 -43.09176 9.29074 1.000 66.27169 403 PRO A CA 1
ATOM 2898 C C . PRO A 1 403 ? -16.08370 -43.65881 10.21840 1.000 66.37853 403 PRO A C 1
ATOM 2899 O O . PRO A 1 403 ? -15.64388 -43.00797 11.16970 1.000 66.32729 403 PRO A O 1
ATOM 2903 N N . GLU A 1 404 ? -15.67215 -44.89005 9.93061 1.000 68.37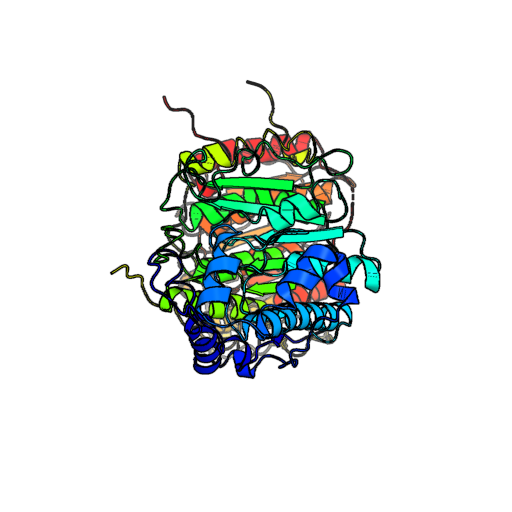367 404 GLU A N 1
ATOM 2904 C CA . GLU A 1 404 ? -14.68369 -45.55077 10.76822 1.000 68.75700 404 GLU A CA 1
ATOM 2905 C C . GLU A 1 404 ? -13.34808 -44.81029 10.69522 1.000 68.29216 404 GLU A C 1
ATOM 2906 O O . GLU A 1 404 ? -12.92838 -44.38605 9.61090 1.000 62.69007 404 GLU A O 1
ATOM 2912 N N . PRO A 1 405 ? -12.67366 -44.61649 11.83082 1.000 65.48312 405 PRO A N 1
ATOM 2913 C CA . PRO A 1 405 ? -11.37375 -43.93116 11.81026 1.000 62.55032 405 PRO A CA 1
ATOM 2914 C C . PRO A 1 405 ? -10.34567 -44.66967 10.95758 1.000 65.77264 405 PRO A C 1
ATOM 2915 O O . PRO A 1 405 ? -10.22478 -45.89626 11.01696 1.000 63.51486 405 PRO A O 1
ATOM 2919 N N . LEU A 1 406 ? -9.60054 -43.90072 10.15904 1.000 65.27019 406 LEU A N 1
ATOM 2920 C CA . LEU A 1 406 ? -8.53871 -44.45616 9.32967 1.000 66.66948 406 LEU A CA 1
ATOM 2921 C C . LEU A 1 406 ? -7.44716 -45.07683 10.20544 1.000 69.56996 406 LEU A C 1
ATOM 2922 O O . LEU A 1 406 ? -7.44924 -44.96152 11.43594 1.000 70.30638 406 LEU A O 1
ATOM 2927 N N . LYS A 1 407 ? -6.50163 -45.74554 9.55085 1.000 67.21592 407 LYS A N 1
ATOM 2928 C CA . LYS A 1 407 ? -5.41694 -46.40289 10.26493 1.000 67.88061 407 LYS A CA 1
ATOM 2929 C C . LYS A 1 407 ? -4.31461 -45.40207 10.58964 1.000 65.61326 407 LYS A C 1
ATOM 2930 O O . LYS A 1 407 ? -3.97237 -44.54508 9.77054 1.000 68.12931 407 LYS A O 1
ATOM 2932 N N . ARG A 1 408 ? -3.77144 -45.50075 11.80011 1.000 60.11570 408 ARG A N 1
ATOM 2933 C CA . ARG A 1 408 ? -2.64305 -44.67984 12.22636 1.000 59.49121 408 ARG A CA 1
ATOM 2934 C C . ARG A 1 408 ? -1.44016 -45.59457 12.41618 1.000 62.21206 408 ARG A C 1
ATOM 2935 O O . ARG A 1 408 ? -1.50376 -46.55770 13.18776 1.000 63.50708 408 ARG A O 1
ATOM 2943 N N . MET A 1 409 ? -0.35765 -45.30838 11.69649 1.000 61.73067 409 MET A N 1
ATOM 2944 C CA . MET A 1 409 ? 0.80365 -46.19072 11.65711 1.000 64.61509 409 MET A CA 1
ATOM 2945 C C . MET A 1 409 ? 2.05787 -45.34908 11.83257 1.000 59.08106 409 MET A C 1
ATOM 2946 O O . MET A 1 409 ? 2.27284 -44.39570 11.05414 1.000 55.56618 409 MET A O 1
ATOM 2951 N N . PRO A 1 410 ? 2.90203 -45.63975 12.82544 1.000 52.59858 410 PRO A N 1
ATOM 2952 C CA . PRO A 1 410 ? 4.18743 -44.94090 12.91840 1.000 58.38114 410 PRO A CA 1
ATOM 2953 C C . PRO A 1 410 ? 5.04504 -45.22585 11.69167 1.000 64.35551 410 PRO A C 1
ATOM 2954 O O . PRO A 1 410 ? 4.99998 -46.31572 11.11222 1.000 63.90777 410 PRO A O 1
ATOM 2958 N N . ALA A 1 411 ? 5.81332 -44.21709 11.28405 1.000 65.63568 411 ALA A N 1
ATOM 2959 C CA . ALA A 1 411 ? 6.67715 -44.34984 10.11892 1.000 67.49087 411 ALA A CA 1
ATOM 2960 C C . ALA A 1 411 ? 7.79189 -45.36231 10.38326 1.000 69.04716 411 ALA A C 1
ATOM 2961 O O . ALA A 1 411 ? 8.18344 -45.60268 11.53134 1.000 61.35420 411 ALA A O 1
ATOM 2963 N N . SER A 1 412 ? 8.28539 -45.97584 9.30012 1.000 68.96454 412 SER A N 1
ATOM 2964 C CA . SER A 1 412 ? 9.39744 -46.92047 9.40097 1.000 71.39638 412 SER A CA 1
ATOM 2965 C C . SER A 1 412 ? 10.56056 -46.29925 10.17004 1.000 67.90486 412 SER A C 1
ATOM 2966 O O . SER A 1 412 ? 11.00037 -46.82166 11.20127 1.000 65.00575 412 SER A O 1
ATOM 2969 N N . VAL A 1 413 ? 11.06205 -45.17025 9.67625 1.000 67.37007 413 VAL A N 1
ATOM 2970 C CA . VAL A 1 413 ? 11.88504 -44.24913 10.44920 1.000 61.73539 413 VAL A CA 1
ATOM 2971 C C . VAL A 1 413 ? 11.12547 -42.93227 10.52567 1.000 60.27522 413 VAL A C 1
ATOM 2972 O O . VAL A 1 413 ? 10.60596 -42.45215 9.51221 1.000 59.20595 413 VAL A O 1
ATOM 2976 N N . ARG A 1 414 ? 11.04242 -42.36382 11.72956 1.000 56.05251 414 ARG A N 1
ATOM 2977 C CA . ARG A 1 414 ? 10.18597 -41.20393 11.94582 1.000 50.55608 414 ARG A CA 1
ATOM 2978 C C . ARG A 1 414 ? 10.76434 -39.95269 11.29455 1.000 50.48671 414 ARG A C 1
ATOM 2979 O O . ARG A 1 414 ? 10.06073 -39.22955 10.57769 1.000 51.09900 414 ARG A O 1
ATOM 2987 N N . THR A 1 415 ? 12.04385 -39.68145 11.52858 1.000 43.36631 415 THR A N 1
ATOM 2988 C CA . THR A 1 415 ? 12.65748 -38.41171 11.17287 1.000 43.15477 415 THR A CA 1
ATOM 2989 C C . THR A 1 415 ? 13.93105 -38.65108 10.37683 1.000 52.53098 415 THR A C 1
ATOM 2990 O O . THR A 1 415 ? 14.78960 -39.43423 10.79283 1.000 53.51317 415 THR A O 1
ATOM 2994 N N . VAL A 1 416 ? 14.05290 -37.96474 9.24452 1.000 46.71666 416 VAL A N 1
ATOM 2995 C CA . VAL A 1 416 ? 15.26324 -37.95361 8.43166 1.000 46.73226 416 VAL A CA 1
ATOM 2996 C C . VAL A 1 416 ? 15.95842 -36.61684 8.65163 1.000 47.78874 416 VAL A C 1
ATOM 2997 O O . VAL A 1 416 ? 15.30454 -35.57114 8.71239 1.000 46.77534 41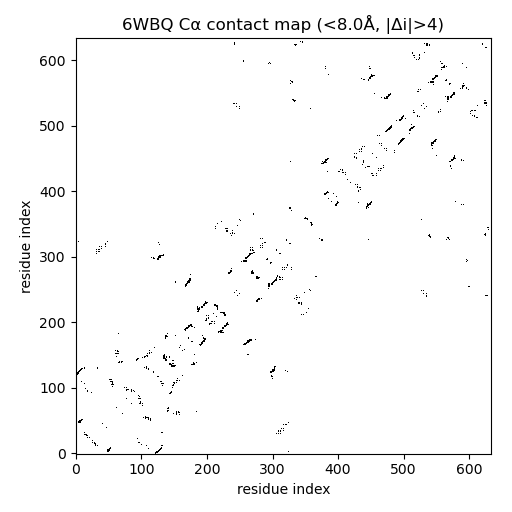6 VAL A O 1
ATOM 3001 N N . VAL A 1 417 ? 17.27918 -36.64669 8.80336 1.000 49.56433 417 VAL A N 1
ATOM 3002 C CA A VAL A 1 417 ? 18.05787 -35.44713 9.08018 0.274 48.70870 417 VAL A CA 1
ATOM 3003 C CA B VAL A 1 417 ? 18.07346 -35.45818 9.09614 0.726 48.63945 417 VAL A CA 1
ATOM 3004 C C . VAL A 1 417 ? 19.18284 -35.35548 8.05737 1.000 54.01953 417 VAL A C 1
ATOM 3005 O O . VAL A 1 417 ? 19.85314 -36.35190 7.76470 1.000 56.08799 417 VAL A O 1
ATOM 3012 N N . VAL A 1 418 ? 19.37491 -34.16299 7.50243 1.000 47.11014 418 VAL A N 1
ATOM 3013 C CA . VAL A 1 418 ? 20.41220 -33.93863 6.50296 1.000 50.76932 418 VAL A CA 1
ATOM 3014 C C . VAL A 1 418 ? 21.30144 -32.80047 6.98751 1.000 49.92841 418 VAL A C 1
ATOM 3015 O O . VAL A 1 418 ? 21.08290 -31.64058 6.60976 1.000 53.74933 418 VAL A O 1
ATOM 3019 N N . PRO A 1 419 ? 22.30561 -33.08028 7.81892 1.000 56.21926 419 PRO A N 1
ATOM 3020 C CA . PRO A 1 419 ? 23.20182 -32.01903 8.30638 1.000 52.35482 419 PRO A CA 1
ATOM 3021 C C . PRO A 1 419 ? 24.12397 -31.54701 7.19650 1.000 51.01833 419 PRO A C 1
ATOM 3022 O O . PRO A 1 419 ? 24.16372 -32.16256 6.11977 1.000 50.67404 419 PRO A O 1
ATOM 3026 N N . PRO A 1 420 ? 24.87196 -30.46257 7.40760 1.000 55.66406 420 PRO A N 1
ATOM 3027 C CA . PRO A 1 420 ? 25.83289 -30.01439 6.39314 1.000 61.21704 420 PRO A CA 1
ATOM 3028 C C . PRO A 1 420 ? 26.80301 -31.12727 6.04147 1.000 68.97042 420 PRO A C 1
ATOM 3029 O O . PRO A 1 420 ? 27.00777 -32.05641 6.83942 1.000 69.25093 420 PRO A O 1
ATOM 3033 N N . PRO A 1 421 ? 27.39963 -31.08494 4.84995 1.000 71.47654 421 PRO A N 1
ATOM 3034 C CA . PRO A 1 421 ? 28.27668 -32.18520 4.42499 1.000 74.35847 421 PRO A CA 1
ATOM 3035 C C . PRO A 1 421 ? 29.45483 -32.35034 5.37427 1.000 73.58391 421 PRO A C 1
ATOM 3036 O O . PRO A 1 421 ? 30.13078 -31.38105 5.73045 1.000 66.22551 421 PRO A O 1
ATOM 3040 N N . GLY A 1 422 ? 29.67912 -33.58897 5.80103 1.000 71.32273 422 GLY A N 1
ATOM 3041 C CA . GLY A 1 422 ? 30.76744 -33.88103 6.71540 1.000 79.69870 422 GLY A CA 1
ATOM 3042 C C . GLY A 1 422 ? 30.52127 -33.47823 8.15362 1.000 81.71971 422 GLY A C 1
ATOM 3043 O O . GLY A 1 422 ? 31.44867 -33.01616 8.83117 1.000 78.00750 422 GLY A O 1
ATOM 3044 N N . VAL A 1 423 ? 29.29060 -33.62753 8.63943 1.000 77.27447 423 VAL A N 1
ATOM 3045 C CA . VAL A 1 423 ? 28.94639 -33.37593 10.03438 1.000 74.89268 423 VAL A CA 1
ATOM 3046 C C . VAL A 1 423 ? 28.19487 -34.60550 10.52455 1.000 77.74873 423 VAL A C 1
ATOM 3047 O O . VAL A 1 423 ? 27.04037 -34.82656 10.13903 1.000 78.36552 423 VAL A O 1
ATOM 3051 N N . GLU A 1 424 ? 28.85015 -35.41791 11.34901 1.000 85.60671 424 GLU A N 1
ATOM 3052 C CA . GLU A 1 424 ? 28.25489 -36.63347 11.89083 1.000 83.27505 424 GLU A CA 1
ATOM 3053 C C . GLU A 1 424 ? 27.77617 -36.34781 13.30924 1.000 78.23806 424 GLU A C 1
ATOM 3054 O O . GLU A 1 424 ? 28.56637 -35.92265 14.15836 1.000 80.90448 424 GLU A O 1
ATOM 3056 N N . LEU A 1 425 ? 26.48680 -36.56716 13.55883 1.000 76.37804 425 LEU A N 1
ATOM 3057 C CA . LEU A 1 425 ? 25.87565 -36.29339 14.85116 1.000 79.26564 425 LEU A CA 1
ATOM 3058 C C . LEU A 1 425 ? 25.23973 -37.55682 15.41701 1.000 76.34248 425 LEU A C 1
ATOM 3059 O O . LEU A 1 425 ? 24.95257 -38.51471 14.69331 1.000 77.18168 425 LEU A O 1
ATOM 3064 N N . THR A 1 426 ? 25.02220 -37.54300 16.73182 1.000 75.14456 426 THR A N 1
ATOM 3065 C CA . THR A 1 426 ? 24.38343 -38.65238 17.43362 1.000 74.33709 426 THR A CA 1
ATOM 3066 C C . THR A 1 426 ? 22.87366 -38.45458 17.35965 1.000 68.64805 426 THR A C 1
ATOM 3067 O O . THR A 1 426 ? 22.33032 -37.52327 17.96347 1.000 73.27693 426 THR A O 1
ATOM 3069 N N . LEU A 1 427 ? 22.19517 -39.33354 16.61415 1.000 64.86744 427 LEU A N 1
ATOM 3070 C CA . LEU A 1 427 ? 20.76359 -39.22077 16.40102 1.000 66.98771 427 LEU A CA 1
ATOM 3071 C C . LEU A 1 427 ? 19.99446 -40.10598 17.37196 1.000 64.84675 427 LEU A C 1
ATOM 3072 O O . LEU A 1 427 ? 20.46835 -41.18092 17.74923 1.000 63.23168 427 LEU A O 1
ATOM 3077 N N . PRO A 1 428 ? 18.80120 -39.67113 17.79815 1.000 63.05683 428 PRO A N 1
ATOM 3078 C CA . PRO A 1 428 ? 17.87851 -40.59496 18.47226 1.000 58.67543 428 PRO A CA 1
ATOM 3079 C C . PRO A 1 428 ? 17.60368 -41.82260 17.61860 1.000 61.30050 428 PRO A C 1
ATOM 3080 O O . PRO A 1 428 ? 17.76709 -41.77377 16.39552 1.000 58.77514 428 PRO A O 1
ATOM 3084 N N . LYS A 1 429 ? 17.19326 -42.92972 18.24602 1.000 66.58724 429 LYS A N 1
ATOM 3085 C CA . LYS A 1 429 ? 17.17727 -44.21968 17.55601 1.000 61.88832 429 LYS A CA 1
ATOM 3086 C C . LYS A 1 429 ? 16.14113 -44.28720 16.44040 1.000 70.06301 429 LYS A C 1
ATOM 3087 O O . LYS A 1 429 ? 16.23264 -45.17618 15.58383 1.000 68.96191 429 LYS A O 1
ATOM 3089 N N . ASN A 1 430 ? 15.16189 -43.37951 16.42395 1.000 61.40185 430 ASN A N 1
ATOM 3090 C CA . ASN A 1 430 ? 14.16174 -43.34776 15.36526 1.000 66.20462 430 ASN A CA 1
ATOM 3091 C C . ASN A 1 430 ? 14.42453 -42.24027 14.34537 1.000 63.45619 430 ASN A C 1
ATOM 3092 O O . ASN A 1 430 ? 13.50591 -41.84044 13.62112 1.000 60.24934 430 ASN A O 1
ATOM 3097 N N . CYS A 1 431 ? 15.65302 -41.73558 14.28219 1.000 58.98998 431 CYS A N 1
ATOM 3098 C CA . CYS A 1 431 ? 16.09584 -40.83374 13.23107 1.000 57.19460 431 CYS A CA 1
ATOM 3099 C C . CYS A 1 431 ? 17.11229 -41.52478 12.33198 1.000 61.69761 431 CYS A C 1
ATOM 3100 O O . CYS A 1 431 ? 17.54748 -42.65245 12.58479 1.000 59.97508 431 CYS A O 1
ATOM 3103 N N . GLN A 1 432 ? 17.48915 -40.82182 11.26895 1.000 55.57500 432 GLN A N 1
ATOM 3104 C CA . GLN A 1 432 ? 18.36444 -41.38569 10.25529 1.000 57.90048 432 GLN A CA 1
ATOM 3105 C C . GLN A 1 432 ? 18.90975 -40.25378 9.39900 1.000 61.89090 432 GLN A C 1
ATOM 3106 O O . GLN A 1 432 ? 18.22818 -39.24766 9.17312 1.000 54.35323 432 GLN A O 1
ATOM 3112 N N . HIS A 1 433 ? 20.15597 -40.41416 8.95277 1.000 58.77781 433 HIS A N 1
ATOM 3113 C CA . HIS A 1 433 ? 20.67229 -39.56779 7.89053 1.000 60.84869 433 HIS A CA 1
ATOM 3114 C C . HIS A 1 433 ? 19.99629 -39.93702 6.57400 1.000 59.19988 433 HIS A C 1
ATOM 3115 O O . HIS A 1 433 ? 19.36248 -40.98803 6.44744 1.000 66.18155 433 HIS A O 1
ATOM 3122 N N . SER A 1 434 ? 20.13491 -39.05794 5.58251 1.000 60.54990 434 SER A N 1
ATOM 3123 C CA . SER A 1 434 ? 19.78921 -39.41370 4.20824 1.000 66.92640 434 SER A CA 1
ATOM 3124 C C . SER A 1 434 ? 20.28771 -38.35563 3.23960 1.000 77.47735 434 SER A C 1
ATOM 3125 O O . SER A 1 434 ? 19.51258 -37.50411 2.78639 1.000 71.79456 434 SER A O 1
ATOM 3128 N N . GLY A 1 435 ? 21.57988 -38.39940 2.92659 1.000 82.22952 435 GLY A N 1
ATOM 3129 C CA . GLY A 1 435 ? 22.14455 -37.59158 1.87105 1.000 74.98814 435 GLY A CA 1
ATOM 3130 C C . GLY A 1 435 ? 22.20486 -38.28424 0.52836 1.000 76.23197 435 GLY A C 1
ATOM 3131 O O . GLY A 1 435 ? 22.77296 -37.72217 -0.41441 1.000 73.64819 435 GLY A O 1
ATOM 3132 N N . ASP A 1 436 ? 21.61531 -39.47816 0.40688 1.000 76.29666 436 ASP A N 1
ATOM 3133 C CA . ASP A 1 436 ? 21.77926 -40.33652 -0.77045 1.000 81.12194 436 ASP A CA 1
ATOM 3134 C C . ASP A 1 436 ? 20.78289 -39.94280 -1.85810 1.000 82.02993 436 ASP A C 1
ATOM 3135 O O . ASP A 1 436 ? 19.69248 -40.50924 -1.97772 1.000 77.72682 436 ASP A O 1
ATOM 3140 N N . ILE A 1 437 ? 21.18252 -38.97115 -2.67986 1.000 77.94240 437 ILE A N 1
ATOM 3141 C CA . ILE A 1 437 ? 20.38415 -38.55964 -3.82820 1.000 73.84881 437 ILE A CA 1
ATOM 3142 C C . ILE A 1 437 ? 20.34714 -39.68832 -4.85111 1.000 74.02117 437 ILE A C 1
ATOM 3143 O O . ILE A 1 437 ? 21.38931 -40.23690 -5.23221 1.000 81.30228 437 ILE A O 1
ATOM 3148 N N . SER A 1 438 ? 19.14824 -40.04325 -5.30442 1.000 71.62338 438 SER A N 1
ATOM 3149 C CA . SER A 1 438 ? 19.01618 -41.08177 -6.31426 1.000 70.11805 438 SER A CA 1
ATOM 3150 C C . SER A 1 438 ? 19.18979 -40.48278 -7.71096 1.000 74.62024 438 SER A C 1
ATOM 3151 O O . SER A 1 438 ? 19.34250 -39.26882 -7.88506 1.000 76.94145 438 SER A O 1
ATOM 3154 N N . GLU A 1 439 ? 19.17897 -41.35006 -8.72756 1.000 76.62952 439 GLU A N 1
ATOM 3155 C CA . GLU A 1 439 ? 19.32798 -40.87386 -10.10080 1.000 75.10078 439 GLU A CA 1
ATOM 3156 C C . GLU A 1 439 ? 18.05144 -40.20231 -10.58923 1.000 70.33583 439 GLU A C 1
ATOM 3157 O O . GLU A 1 439 ? 18.10600 -39.16958 -11.26859 1.000 67.88138 439 GLU A O 1
ATOM 3159 N N . SER A 1 440 ? 16.89511 -40.78749 -10.26453 1.000 75.07649 440 SER A N 1
ATOM 3160 C CA . SER A 1 440 ? 15.61558 -40.13127 -10.51866 1.000 74.21688 440 SER A CA 1
ATOM 3161 C C . SER A 1 440 ? 15.61643 -38.71326 -9.96871 1.000 70.12152 440 SER A C 1
ATOM 3162 O O . SER A 1 440 ? 15.29684 -37.75129 -10.67783 1.000 67.93803 440 SER A O 1
ATOM 3165 N N . THR A 1 441 ? 15.98641 -38.57424 -8.69523 1.000 69.05844 441 THR A N 1
ATOM 3166 C CA . THR A 1 441 ? 16.04409 -37.26208 -8.06474 1.000 69.44367 441 THR A CA 1
ATOM 3167 C C . THR A 1 441 ? 17.04381 -36.35146 -8.76510 1.000 63.83039 441 THR A C 1
ATOM 3168 O O . THR A 1 441 ? 16.75487 -35.17412 -9.00938 1.000 59.17169 441 THR A O 1
ATOM 3172 N N . ALA A 1 442 ? 18.22406 -36.88346 -9.10152 1.000 69.36427 442 ALA A N 1
ATOM 3173 C CA . ALA A 1 442 ? 19.26968 -36.06262 -9.70661 1.000 67.41561 442 ALA A CA 1
ATOM 3174 C C . ALA A 1 442 ? 18.82003 -35.48326 -11.04293 1.000 59.06252 442 ALA A C 1
ATOM 3175 O O . ALA A 1 442 ? 19.13465 -34.33108 -11.36339 1.000 61.99100 442 ALA A O 1
ATOM 3177 N N . LYS A 1 443 ? 18.07626 -36.26331 -11.83328 1.000 62.80708 443 LYS A N 1
ATOM 3178 C CA . LYS A 1 443 ? 17.52505 -35.73595 -13.08013 1.000 67.86312 443 LYS A CA 1
ATOM 3179 C C . LYS A 1 443 ? 16.56128 -34.58349 -12.81706 1.000 64.80567 443 LYS A C 1
ATOM 3180 O O . LYS A 1 443 ? 16.58273 -33.57045 -13.52801 1.000 60.44830 443 LYS A O 1
ATOM 3182 N N . GLU A 1 444 ? 15.71529 -34.71484 -11.79026 1.000 66.22800 444 GLU A N 1
ATOM 3183 C CA . GLU A 1 444 ? 14.76549 -33.65168 -11.47225 1.000 60.32249 444 GLU A CA 1
ATOM 3184 C C . GLU A 1 444 ? 15.47981 -32.37178 -11.05077 1.000 62.43870 444 GLU A C 1
ATOM 3185 O O . GLU A 1 444 ? 15.04571 -31.26439 -11.39578 1.000 54.24859 444 GLU A O 1
ATOM 3191 N N . VAL A 1 445 ? 16.58654 -32.49736 -10.31533 1.000 63.39048 445 VAL A N 1
ATOM 3192 C CA . VAL A 1 445 ? 17.29971 -31.30207 -9.87215 1.000 59.58721 445 VAL A CA 1
ATOM 3193 C C . VAL A 1 445 ? 17.86852 -30.54337 -11.06381 1.000 61.99914 445 VAL A C 1
ATOM 3194 O O . VAL A 1 445 ? 17.82779 -29.30687 -11.10418 1.000 60.93074 445 VAL A O 1
ATOM 3198 N N . GLN A 1 446 ? 18.40626 -31.26296 -12.05524 1.000 66.45957 446 GLN A N 1
ATOM 3199 C CA . GLN A 1 446 ? 18.93152 -30.58508 -13.23932 1.000 65.87908 446 GLN A CA 1
ATOM 3200 C C . GLN A 1 446 ? 17.80302 -29.94451 -14.03942 1.000 64.11777 446 GLN A C 1
ATOM 3201 O O . GLN A 1 446 ? 17.90537 -28.78457 -14.45887 1.000 62.60032 446 GLN A O 1
ATOM 3204 N N . ARG A 1 447 ? 16.71887 -30.69501 -14.25554 1.000 60.72608 447 ARG A N 1
ATOM 3205 C CA . ARG A 1 447 ? 15.48437 -30.16502 -14.82360 1.000 60.06498 447 ARG A CA 1
ATOM 3206 C C . ARG A 1 447 ? 15.11699 -28.81650 -14.21180 1.000 60.90615 447 ARG A C 1
ATOM 3207 O O . ARG A 1 447 ? 14.94622 -27.81774 -14.92122 1.000 60.64635 447 ARG A O 1
ATOM 3215 N N . ILE A 1 448 ? 15.02136 -28.77670 -12.87937 1.000 60.13889 448 ILE A N 1
ATOM 3216 C CA . ILE A 1 448 ? 14.69320 -27.53816 -12.17660 1.000 60.75479 448 ILE A CA 1
ATOM 3217 C C . ILE A 1 448 ? 15.78206 -26.49323 -12.38144 1.000 60.53237 448 ILE A C 1
ATOM 3218 O O . ILE A 1 448 ? 15.49214 -25.30720 -12.58379 1.000 61.86582 448 ILE A O 1
ATOM 3223 N N . ARG A 1 449 ? 17.05163 -26.90996 -12.30899 1.000 65.30121 449 ARG A N 1
ATOM 3224 C CA . ARG A 1 449 ? 18.15675 -25.95938 -12.42180 1.000 66.09723 449 ARG A CA 1
ATOM 3225 C C . ARG A 1 449 ? 18.13601 -25.25337 -13.76972 1.000 62.55954 449 ARG A C 1
ATOM 3226 O O . ARG A 1 449 ? 18.25588 -24.02462 -13.84314 1.000 63.67932 449 ARG A O 1
ATOM 3228 N N . ASP A 1 450 ? 17.97009 -26.01944 -14.84987 1.000 61.13849 450 ASP A N 1
ATOM 3229 C CA . ASP A 1 450 ? 18.01785 -25.44479 -16.18927 1.000 65.93154 450 ASP A CA 1
ATOM 3230 C C . ASP A 1 450 ? 16.78292 -24.61079 -16.50072 1.000 70.60605 450 ASP A C 1
ATOM 3231 O O . ASP A 1 450 ? 16.82408 -23.78351 -17.41797 1.000 75.23717 450 ASP A O 1
ATOM 3236 N N . LYS A 1 451 ? 15.69499 -24.79685 -15.74996 1.000 73.21129 451 LYS A N 1
ATOM 3237 C CA . LYS A 1 451 ? 14.44897 -24.07298 -15.97914 1.000 68.36310 451 LYS A CA 1
ATOM 3238 C C . LYS A 1 451 ? 14.39792 -22.74101 -15.23253 1.000 66.83091 451 LYS A C 1
ATOM 3239 O O . LYS A 1 451 ? 14.09598 -21.70573 -15.83221 1.000 66.12331 451 LYS A O 1
ATOM 3245 N N . HIS A 1 452 ? 14.69751 -22.74504 -13.92890 1.000 68.41512 452 HIS A N 1
ATOM 3246 C CA . HIS A 1 452 ? 14.44095 -21.59125 -13.07657 1.000 64.36644 452 HIS A CA 1
ATOM 3247 C C . HIS A 1 452 ? 15.68602 -20.94385 -12.48149 1.000 69.75883 452 HIS A C 1
ATOM 3248 O O . HIS A 1 452 ? 15.57904 -19.83814 -11.93636 1.000 69.72740 452 HIS A O 1
ATOM 3255 N N . PHE A 1 453 ? 16.84991 -21.58489 -12.54878 1.000 68.51282 453 PHE A N 1
ATOM 3256 C CA . PHE A 1 453 ? 18.07544 -20.95510 -12.05291 1.000 72.10802 453 PHE A CA 1
ATOM 3257 C C . PHE A 1 453 ? 19.27679 -21.29637 -12.94144 1.000 74.17718 453 PHE A C 1
ATOM 3258 O O . PHE A 1 453 ? 19.57016 -20.60045 -13.91767 1.000 80.06586 453 PHE A O 1
ATOM 3266 N N . LEU A 1 456 ? 22.59784 -21.38072 -9.64370 1.000 76.26820 456 LEU A N 1
ATOM 3267 C CA . LEU A 1 456 ? 23.14749 -21.60008 -10.97635 1.000 72.17381 456 LEU A CA 1
ATOM 3268 C C . LEU A 1 456 ? 24.00055 -22.86088 -11.03701 1.000 74.63296 456 LEU A C 1
ATOM 3269 O O . LEU A 1 456 ? 23.72007 -23.77000 -11.81135 1.000 73.44031 456 LEU A O 1
ATOM 3274 N N . THR A 1 457 ? 24.99557 -22.93514 -10.14713 1.000 75.77401 457 THR A N 1
ATOM 3275 C CA . THR A 1 457 ? 26.04252 -23.94693 -10.27563 1.000 75.32383 457 THR A CA 1
ATOM 3276 C C . THR A 1 457 ? 26.63162 -24.43483 -8.95519 1.000 72.86257 457 THR A C 1
ATOM 3277 O O . THR A 1 457 ? 27.16582 -25.54981 -8.93001 1.000 71.67032 457 THR A O 1
ATOM 3281 N N . ASP A 1 458 ? 26.56414 -23.65462 -7.86709 1.000 75.90946 458 ASP A N 1
ATOM 3282 C CA . ASP A 1 458 ? 26.99482 -24.06457 -6.52815 1.000 73.08329 458 ASP A CA 1
ATOM 3283 C C . ASP A 1 458 ? 26.56381 -25.49446 -6.21896 1.000 71.90616 458 ASP A C 1
ATOM 3284 O O . ASP A 1 458 ? 25.42968 -25.72447 -5.79088 1.000 76.69555 458 ASP A O 1
ATOM 3289 N N . GLN A 1 459 ? 27.46735 -26.45906 -6.40993 1.000 71.69844 459 GLN A N 1
ATOM 3290 C CA . GLN A 1 459 ? 27.11116 -27.86848 -6.27189 1.000 75.05356 459 GLN A CA 1
ATOM 3291 C C . GLN A 1 459 ? 26.68572 -28.24666 -4.85587 1.000 72.26324 459 GLN A C 1
ATOM 3292 O O . GLN A 1 459 ? 26.18956 -29.36134 -4.65722 1.000 70.22286 459 GLN A O 1
ATOM 3294 N N . ASN A 1 460 ? 26.86690 -27.36161 -3.87333 1.000 72.13090 460 ASN A N 1
ATOM 3295 C CA . ASN A 1 460 ? 26.37215 -27.63360 -2.52756 1.000 75.54508 460 ASN A CA 1
ATOM 3296 C C . ASN A 1 460 ? 24.86915 -27.39772 -2.43709 1.000 71.85371 460 ASN A C 1
ATOM 3297 O O . ASN A 1 460 ? 24.12771 -28.24739 -1.92967 1.000 70.94859 460 ASN A O 1
ATOM 3302 N N . ILE A 1 461 ? 24.41016 -26.23985 -2.91687 1.000 69.60126 461 ILE A N 1
ATOM 3303 C CA . ILE A 1 461 ? 22.97708 -25.97955 -3.01018 1.000 67.47232 461 ILE A CA 1
ATOM 3304 C C . ILE A 1 461 ? 22.28964 -27.09257 -3.78954 1.000 67.17059 461 ILE A C 1
ATOM 3305 O O . ILE A 1 461 ? 21.28826 -27.66259 -3.34164 1.000 68.79197 461 ILE A O 1
ATOM 3310 N N . LEU A 1 462 ? 22.84488 -27.44330 -4.95394 1.000 65.68488 462 LEU A N 1
ATOM 3311 C CA . LEU A 1 462 ? 22.23868 -28.47073 -5.79842 1.000 65.48200 462 LEU A CA 1
ATOM 3312 C C . LEU A 1 462 ? 22.11238 -29.80642 -5.07563 1.000 62.74155 462 LEU A C 1
ATOM 3313 O O . LEU A 1 462 ? 21.17910 -30.57202 -5.34860 1.000 58.74855 462 LEU A O 1
ATOM 3318 N N . ARG A 1 463 ? 23.04336 -30.11518 -4.16918 1.000 65.03534 463 ARG A N 1
ATOM 3319 C CA . ARG A 1 463 ? 22.91386 -31.33302 -3.37382 1.000 64.23993 463 ARG A CA 1
ATOM 3320 C C . ARG A 1 463 ? 21.78065 -31.21248 -2.35732 1.000 59.07604 463 ARG A C 1
ATOM 3321 O O . ARG A 1 463 ? 21.01341 -32.16314 -2.16162 1.000 54.26622 463 ARG A O 1
ATOM 3323 N N . SER A 1 464 ? 21.66464 -30.05515 -1.69456 1.000 58.64195 464 SER A N 1
ATOM 3324 C CA . SER A 1 464 ? 20.59869 -29.87388 -0.71353 1.000 62.81356 464 SER A CA 1
ATOM 3325 C C . SER A 1 464 ? 19.22953 -29.95763 -1.37958 1.000 61.61831 464 SER A C 1
ATOM 3326 O O . SER A 1 464 ? 18.28855 -30.53247 -0.81640 1.000 61.20953 464 SER A O 1
ATOM 3329 N N . LEU A 1 465 ? 19.11019 -29.41514 -2.59583 1.000 57.75822 465 LEU A N 1
ATOM 3330 C CA . LEU A 1 465 ? 17.87210 -29.55181 -3.35446 1.000 53.56402 465 LEU A CA 1
ATOM 3331 C C . LEU A 1 465 ? 17.57145 -31.01219 -3.66664 1.000 55.70672 465 LEU A C 1
ATOM 3332 O O . LEU A 1 465 ? 16.40532 -31.42528 -3.68510 1.000 53.49181 465 LEU A O 1
ATOM 3337 N N . GLY A 1 466 ? 18.60460 -31.81615 -3.91802 1.000 52.16270 466 GLY A N 1
ATOM 3338 C CA . GLY A 1 466 ? 18.37180 -33.24244 -4.05000 1.000 52.19849 466 GLY A CA 1
ATOM 3339 C C . GLY A 1 466 ? 17.92940 -33.88306 -2.74890 1.000 52.77334 466 GLY A C 1
ATOM 3340 O O . GLY A 1 466 ? 17.16950 -34.85872 -2.75439 1.000 53.61753 466 GLY A O 1
ATOM 3341 N N . ASN A 1 467 ? 18.40496 -33.35833 -1.62033 1.000 51.55025 467 ASN A N 1
ATOM 3342 C CA . ASN A 1 467 ? 17.98949 -33.89476 -0.32888 1.000 59.56723 467 ASN A CA 1
ATOM 3343 C C . ASN A 1 467 ? 16.54315 -33.51430 -0.01925 1.000 51.34814 467 ASN A C 1
ATOM 3344 O O . ASN A 1 467 ? 15.75193 -34.35760 0.41825 1.000 49.01934 467 ASN A O 1
ATOM 3349 N N . ILE A 1 468 ? 16.17860 -32.25545 -0.27543 1.000 55.06713 468 ILE A N 1
ATOM 3350 C CA . ILE A 1 468 ? 14.80276 -31.80604 -0.06617 1.000 52.01259 468 ILE A CA 1
ATOM 3351 C C . ILE A 1 468 ? 13.82977 -32.68749 -0.83629 1.000 50.38178 468 ILE A C 1
ATOM 3352 O O . ILE A 1 468 ? 12.83369 -33.17033 -0.28890 1.000 53.48452 468 ILE A O 1
ATOM 3357 N N . ILE A 1 469 ? 14.12163 -32.92946 -2.11507 1.000 49.49563 469 ILE A N 1
ATOM 3358 C CA . ILE A 1 469 ? 13.21725 -33.71054 -2.95271 1.000 51.40240 469 ILE A CA 1
ATOM 3359 C C . ILE A 1 469 ? 13.13456 -35.14764 -2.45878 1.000 49.49099 469 ILE A C 1
ATOM 3360 O O . ILE A 1 469 ? 12.04869 -35.73907 -2.39968 1.000 53.25498 469 ILE A O 1
ATOM 3365 N N . SER A 1 470 ? 14.27585 -35.73418 -2.09205 1.000 52.86561 470 SER A N 1
ATOM 3366 C CA . SER A 1 470 ? 14.27067 -37.12105 -1.63703 1.000 54.28691 470 SER A CA 1
ATOM 3367 C C . SER A 1 470 ? 13.52119 -37.25681 -0.31726 1.000 48.90082 470 SER A C 1
ATOM 3368 O O . SER A 1 470 ? 12.70033 -38.16649 -0.15070 1.000 51.68991 470 SER A O 1
ATOM 3371 N N . VAL A 1 471 ? 13.76863 -36.34125 0.62443 1.000 49.56304 471 VAL A N 1
ATOM 3372 C CA . VAL A 1 471 ? 13.04916 -36.37207 1.89981 1.000 52.78364 471 VAL A CA 1
ATOM 3373 C C . VAL A 1 471 ? 11.55243 -36.18780 1.67393 1.000 48.41762 471 VAL A C 1
ATOM 3374 O O . VAL A 1 471 ? 10.73057 -36.96039 2.18532 1.000 49.45412 471 VAL A O 1
ATOM 3378 N N . LEU A 1 472 ? 11.17487 -35.15756 0.90237 1.000 50.75499 472 LEU A N 1
ATOM 3379 C CA . LEU A 1 472 ? 9.75725 -34.92568 0.62530 1.000 51.89710 472 LEU A CA 1
ATOM 3380 C C . LEU A 1 472 ? 9.11022 -36.15818 0.01100 1.000 49.61823 472 LEU A C 1
ATOM 3381 O O . LEU A 1 472 ? 8.01369 -36.55758 0.42208 1.000 50.87435 472 LEU A O 1
ATOM 3386 N N . ASP A 1 473 ? 9.78860 -36.78926 -0.95951 1.000 54.64138 473 ASP A N 1
ATOM 3387 C CA . ASP A 1 473 ? 9.24543 -37.98562 -1.60666 1.000 53.03134 473 ASP A CA 1
ATOM 3388 C C . ASP A 1 473 ? 9.04315 -39.12181 -0.61137 1.000 52.26009 473 ASP A C 1
ATOM 3389 O O . ASP A 1 473 ? 8.05811 -39.86411 -0.69690 1.000 58.29585 473 ASP A O 1
ATOM 3394 N N . ARG A 1 474 ? 9.97324 -39.29315 0.32892 1.000 51.13017 474 ARG A N 1
ATOM 3395 C CA . ARG A 1 474 ? 9.79074 -40.33764 1.33290 1.000 56.49624 474 ARG A CA 1
ATOM 3396 C C . ARG A 1 474 ? 8.68190 -39.96703 2.30999 1.000 54.60930 474 ARG A C 1
ATOM 3397 O O . ARG A 1 474 ? 7.92790 -40.83740 2.76412 1.000 53.63875 474 ARG A O 1
ATOM 3405 N N . MET A 1 475 ? 8.55092 -38.67420 2.61842 1.000 53.11349 475 MET A N 1
ATOM 3406 C CA . MET A 1 475 ? 7.51411 -38.22043 3.54128 1.000 51.49824 475 MET A CA 1
ATOM 3407 C C . MET A 1 475 ? 6.12319 -38.41359 2.95525 1.000 54.29398 475 MET A C 1
ATOM 3408 O O . MET A 1 475 ? 5.23830 -38.97974 3.60616 1.000 56.46946 475 MET A O 1
ATOM 3413 N N . MET A 1 476 ? 5.90816 -37.94185 1.72716 1.000 59.42929 476 MET A N 1
ATOM 3414 C CA . MET A 1 476 ? 4.56711 -37.95987 1.15259 1.000 56.84304 476 MET A CA 1
ATOM 3415 C C . MET A 1 476 ? 4.25963 -39.29517 0.48387 1.000 62.28808 476 MET A C 1
ATOM 3416 O O . MET A 1 476 ? 3.25735 -39.94220 0.80413 1.000 68.20175 476 MET A O 1
ATOM 3421 N N . ARG A 1 477 ? 5.11551 -39.73144 -0.43398 1.000 67.49525 477 ARG A N 1
ATOM 3422 C CA . ARG A 1 477 ? 4.81106 -40.87108 -1.29217 1.000 72.40044 477 ARG A CA 1
ATOM 3423 C C . ARG A 1 477 ? 5.00132 -42.22300 -0.60522 1.000 74.61334 477 ARG A C 1
ATOM 3424 O O . ARG A 1 477 ? 4.94594 -43.25063 -1.28935 1.000 74.42623 477 ARG A O 1
ATOM 3426 N N . SER A 1 478 ? 5.20708 -42.25835 0.71166 1.000 73.33729 478 SER A N 1
ATOM 3427 C CA . SER A 1 478 ? 5.36409 -43.52303 1.41762 1.000 70.15978 478 SER A CA 1
ATOM 3428 C C . SER A 1 478 ? 5.00500 -43.34066 2.88464 1.000 72.53727 478 SER A C 1
ATOM 3429 O O . SER A 1 478 ? 5.02250 -42.22741 3.41732 1.000 66.63177 478 SER A O 1
ATOM 3431 N N . ASP A 1 479 ? 4.66859 -44.45793 3.53148 1.000 67.91914 479 ASP A N 1
ATOM 3432 C CA . ASP A 1 479 ? 4.59535 -44.53370 4.98232 1.000 64.67005 479 ASP A CA 1
ATOM 3433 C C . ASP A 1 479 ? 5.94680 -44.88374 5.59974 1.000 68.29992 479 ASP A C 1
ATOM 3434 O O . ASP A 1 479 ? 5.99907 -45.38956 6.72855 1.000 65.41919 479 ASP A O 1
ATOM 3436 N N . GLU A 1 480 ? 7.03928 -44.62306 4.87408 1.000 66.71031 480 GLU A N 1
ATOM 3437 C CA . GLU A 1 480 ? 8.37264 -44.99463 5.33442 1.000 67.43800 480 GLU A CA 1
ATOM 3438 C C . GLU A 1 480 ? 8.95576 -43.95300 6.28180 1.000 63.22697 480 GLU A C 1
ATOM 3439 O O . GLU A 1 480 ? 9.61803 -44.30577 7.26346 1.000 64.90703 480 GLU A O 1
ATOM 3441 N N . VAL A 1 481 ? 8.72568 -42.67252 6.00218 1.000 55.56166 481 VAL A N 1
ATOM 3442 C CA . VAL A 1 481 ? 9.28075 -41.56894 6.77508 1.000 53.58802 481 VAL A CA 1
ATOM 3443 C C . VAL A 1 481 ? 8.15098 -40.61235 7.13204 1.000 55.89545 481 VAL A C 1
ATOM 3444 O O . VAL A 1 481 ? 7.27031 -40.34525 6.30651 1.000 49.81997 481 VAL A O 1
ATOM 3448 N N . CYS A 1 482 ? 8.17342 -40.09514 8.36086 1.000 51.53938 482 CYS A N 1
ATOM 3449 C CA . CYS A 1 482 ? 7.14638 -39.15133 8.79198 1.000 47.01847 482 CYS A CA 1
ATOM 3450 C C . CYS A 1 482 ? 7.53922 -37.70691 8.47663 1.000 47.96654 482 CYS A C 1
ATOM 3451 O O . CYS A 1 482 ? 6.79242 -36.98819 7.80655 1.000 47.90957 482 CYS A O 1
ATOM 3454 N N . ASN A 1 483 ? 8.70584 -37.26812 8.93894 1.000 40.99633 483 ASN A N 1
ATOM 3455 C CA . ASN A 1 483 ? 9.09806 -35.87741 8.78090 1.000 38.72475 483 ASN A CA 1
ATOM 3456 C C . ASN A 1 483 ? 10.61245 -35.79581 8.61625 1.000 44.39431 483 ASN A C 1
ATOM 3457 O O . ASN A 1 483 ? 11.31569 -36.81026 8.59812 1.000 45.53590 483 ASN A O 1
ATOM 3462 N N . GLY A 1 484 ? 11.11940 -34.57247 8.49788 1.000 42.23633 484 GLY A N 1
ATOM 3463 C CA . GLY A 1 484 ? 12.54146 -34.42811 8.25090 1.000 44.01429 484 GLY A CA 1
ATOM 3464 C C . GLY A 1 484 ? 13.03741 -33.03388 8.55327 1.000 45.68678 484 GLY A C 1
ATOM 3465 O O . GLY A 1 484 ? 12.26272 -32.09292 8.74279 1.000 47.21801 484 GLY A O 1
ATOM 3466 N N . CYS A 1 485 ? 14.36103 -32.91693 8.60380 1.000 42.49747 485 CYS A N 1
ATOM 3467 C CA . CYS A 1 485 ? 15.02479 -31.63171 8.76726 1.000 40.53415 485 CYS A CA 1
ATOM 3468 C C . CYS A 1 485 ? 16.23759 -31.56481 7.85367 1.000 52.20307 485 CYS A C 1
ATOM 3469 O O . CYS A 1 485 ? 17.10162 -32.44534 7.90774 1.000 48.48783 485 CYS A O 1
ATOM 3472 N N . VAL A 1 486 ? 16.31468 -30.50724 7.04675 1.000 47.24137 486 VAL A N 1
ATOM 3473 C CA . VAL A 1 486 ? 17.41560 -30.28775 6.11945 1.000 45.94577 486 VAL A CA 1
ATOM 3474 C C . VAL A 1 486 ? 18.08511 -28.96624 6.46605 1.000 52.17956 486 VAL A C 1
ATOM 3475 O O . VAL A 1 486 ? 17.41396 -27.93216 6.56599 1.000 50.56586 486 VAL A O 1
ATOM 3479 N N . VAL A 1 487 ? 19.40167 -29.00265 6.66451 1.000 51.08984 487 VAL A N 1
ATOM 3480 C CA . VAL A 1 487 ? 20.17781 -27.77738 6.80770 1.000 52.68133 487 VAL A CA 1
ATOM 3481 C C . VAL A 1 487 ? 20.48815 -27.24682 5.41621 1.000 53.13095 487 VAL A C 1
ATOM 3482 O O . VAL A 1 487 ? 20.80136 -28.01169 4.49541 1.000 50.45210 487 VAL A O 1
ATOM 3486 N N . VAL A 1 488 ? 20.39134 -25.92885 5.25993 1.000 50.33553 488 VAL A N 1
ATOM 3487 C CA . VAL A 1 488 ? 20.29936 -25.28854 3.95523 1.000 54.30458 488 VAL A CA 1
ATOM 3488 C C . VAL A 1 488 ? 21.14412 -24.02257 3.96591 1.000 50.56815 488 VAL A C 1
ATOM 3489 O O . VAL A 1 488 ? 21.32296 -23.38506 5.00622 1.000 58.82720 488 VAL A O 1
ATOM 3493 N N . SER A 1 489 ? 21.68834 -23.67049 2.79883 1.000 57.70680 489 SER A N 1
ATOM 3494 C CA . SER A 1 489 ? 22.50911 -22.47156 2.64768 1.000 59.95916 489 SER A CA 1
ATOM 3495 C C . SER A 1 489 ? 21.75259 -21.32641 1.97893 1.000 62.55581 489 SER A C 1
ATOM 3496 O O . SER A 1 489 ? 21.68023 -20.22151 2.52701 1.000 59.94576 489 SER A O 1
ATOM 3499 N N . ASP A 1 490 ? 21.19173 -21.56533 0.79440 1.000 66.28817 490 ASP A N 1
ATOM 3500 C CA . ASP A 1 490 ? 20.46326 -20.54046 0.05081 1.000 68.34654 490 ASP A CA 1
ATOM 3501 C C . ASP A 1 490 ? 18.97346 -20.75571 0.28701 1.000 63.71285 490 ASP A C 1
ATOM 3502 O O . ASP A 1 490 ? 18.39844 -21.73988 -0.18898 1.000 61.21453 490 ASP A O 1
ATOM 3507 N N . LEU A 1 491 ? 18.34946 -19.82119 1.00418 1.000 66.08329 491 LEU A N 1
ATOM 3508 C CA . LEU A 1 491 ? 16.95762 -19.99536 1.40423 1.000 59.73748 491 LEU A CA 1
ATOM 3509 C C . LEU A 1 491 ? 16.01587 -19.93972 0.20826 1.000 60.59514 491 LEU A C 1
ATOM 3510 O O . LEU A 1 491 ? 15.20719 -20.85469 0.00417 1.000 58.74247 491 LEU A O 1
ATOM 3515 N N . SER A 1 492 ? 16.10982 -18.87411 -0.59657 1.000 60.90831 492 SER A N 1
ATOM 3516 C CA . SER A 1 492 ? 15.10993 -18.62369 -1.63432 1.000 58.76546 492 SER A CA 1
ATOM 3517 C C . SER A 1 492 ? 14.98587 -19.80642 -2.58548 1.000 61.28401 492 SER A C 1
ATOM 3518 O O . SER A 1 492 ? 13.87760 -20.27017 -2.87705 1.000 61.98808 492 SER A O 1
ATOM 3521 N N . VAL A 1 493 ? 16.11946 -20.31532 -3.07191 1.000 60.66701 493 VAL A N 1
ATOM 3522 C CA . VAL A 1 493 ? 16.09281 -21.46836 -3.96317 1.000 56.84006 493 VAL A CA 1
ATOM 3523 C C . VAL A 1 493 ? 15.55536 -22.69660 -3.23735 1.000 51.98966 493 VAL A C 1
ATOM 3524 O O . VAL A 1 493 ? 14.81813 -23.50327 -3.81530 1.000 50.95953 493 VAL A O 1
ATOM 3528 N N . SER A 1 494 ? 15.90707 -22.85986 -1.96130 1.000 51.21117 494 SER A N 1
ATOM 3529 C CA . SER A 1 494 ? 15.48911 -24.06014 -1.24067 1.000 57.19137 494 SER A CA 1
ATOM 3530 C C . SER A 1 494 ? 13.99603 -24.03275 -0.92803 1.000 51.81107 494 SER A C 1
ATOM 3531 O O . SER A 1 494 ? 13.31369 -25.05842 -1.04389 1.000 48.58475 494 SER A O 1
ATOM 3534 N N . VAL A 1 495 ? 13.47025 -22.87016 -0.53563 1.000 51.57944 495 VAL A N 1
ATOM 3535 C CA . VAL A 1 495 ? 12.04083 -22.76284 -0.23884 1.000 51.26945 495 VAL A CA 1
ATOM 3536 C C . VAL A 1 495 ? 11.21764 -23.07812 -1.48023 1.000 46.95840 495 VAL A C 1
ATOM 3537 O O . VAL A 1 495 ? 10.29770 -23.90568 -1.44534 1.000 44.99744 495 VAL A O 1
ATOM 3541 N N . GLN A 1 496 ? 11.55526 -22.42964 -2.59934 1.000 51.21174 496 GLN A N 1
ATOM 3542 C CA . GLN A 1 496 ? 10.84284 -22.63006 -3.85728 1.000 48.72150 496 GLN A CA 1
ATOM 3543 C C . GLN A 1 496 ? 10.74617 -24.10562 -4.21674 1.000 47.48498 496 GLN A C 1
ATOM 3544 O O . GLN A 1 496 ? 9.65463 -24.62467 -4.47124 1.000 44.52309 496 GLN A O 1
ATOM 3550 N N . CYS A 1 497 ? 11.88192 -24.80524 -4.24303 1.000 50.27069 497 CYS A N 1
ATOM 3551 C CA . CYS A 1 497 ? 11.84496 -26.20879 -4.64682 1.000 43.83716 497 CYS A CA 1
ATOM 3552 C C . CYS A 1 497 ? 11.10100 -27.06503 -3.63397 1.000 44.66621 497 CYS A C 1
ATOM 3553 O O . CYS A 1 497 ? 10.39526 -28.00458 -4.01514 1.000 45.93537 497 CYS A O 1
ATOM 3556 N N . ALA A 1 498 ? 11.25496 -26.77829 -2.34143 1.000 43.52320 498 ALA A N 1
ATOM 3557 C CA . ALA A 1 498 ? 10.46749 -27.51038 -1.35531 1.000 46.28971 498 ALA A CA 1
ATOM 3558 C C . ALA A 1 498 ? 8.97990 -27.27671 -1.58548 1.000 41.60557 498 ALA A C 1
ATOM 3559 O O . ALA A 1 498 ? 8.20398 -28.22711 -1.74828 1.000 40.82069 498 ALA A O 1
ATOM 3561 N N . LEU A 1 499 ? 8.57233 -26.00783 -1.62750 1.000 42.47183 499 LEU A N 1
ATOM 3562 C CA . LEU A 1 499 ? 7.15731 -25.68526 -1.77617 1.000 44.57930 499 LEU A CA 1
ATOM 3563 C C . LEU A 1 499 ? 6.61435 -26.21095 -3.09866 1.000 45.66390 499 LEU A C 1
ATOM 3564 O O . LEU A 1 499 ? 5.61669 -26.94330 -3.12493 1.000 44.85898 499 LEU A O 1
ATOM 3569 N N . GLN A 1 500 ? 7.28479 -25.87877 -4.20927 1.000 41.96534 500 GLN A N 1
ATOM 3570 C CA . GLN A 1 500 ? 6.81166 -26.33269 -5.51555 1.000 43.34970 500 GLN A CA 1
ATOM 3571 C C . GLN A 1 500 ? 6.82495 -27.85041 -5.62197 1.000 44.70568 500 GLN A C 1
ATOM 3572 O O . GLN A 1 500 ? 5.89557 -28.44171 -6.18117 1.000 49.96500 500 GLN A O 1
ATOM 3578 N N . HIS A 1 501 ? 7.86327 -28.51159 -5.09858 1.000 43.26160 501 HIS A N 1
ATOM 3579 C CA . HIS A 1 501 ? 7.85376 -29.96843 -5.20364 1.000 48.08835 501 HIS A CA 1
ATOM 3580 C C . HIS A 1 501 ? 6.77903 -30.57021 -4.31392 1.000 47.64212 501 HIS A C 1
ATOM 3581 O O . HIS A 1 501 ? 6.21599 -31.62272 -4.64366 1.000 48.49314 501 HIS A O 1
ATOM 3588 N N . ALA A 1 502 ? 6.48300 -29.91541 -3.18975 1.000 42.64148 502 ALA A N 1
ATOM 3589 C CA . ALA A 1 502 ? 5.44678 -30.41070 -2.29038 1.000 47.30365 502 ALA A CA 1
ATOM 3590 C C . ALA A 1 502 ? 4.07668 -30.37890 -2.95645 1.000 50.26279 502 ALA A C 1
ATOM 3591 O O . ALA A 1 502 ? 3.30826 -31.34291 -2.85583 1.000 52.88246 502 ALA A O 1
ATOM 3593 N N . LEU A 1 503 ? 3.76772 -29.28881 -3.66178 1.000 48.76774 503 LEU A N 1
ATOM 3594 C CA . LEU A 1 503 ? 2.44716 -29.13672 -4.26568 1.000 55.38044 503 LEU A CA 1
ATOM 3595 C C . LEU A 1 503 ? 2.14691 -30.25918 -5.25283 1.000 59.51534 503 LEU A C 1
ATOM 3596 O O . LEU A 1 503 ? 1.01851 -30.76610 -5.30260 1.000 60.18960 503 LEU A O 1
ATOM 3601 N N . THR A 1 504 ? 3.14798 -30.68423 -6.02375 1.000 57.02241 504 THR A N 1
ATOM 3602 C CA . THR A 1 504 ? 2.96220 -31.70832 -7.04344 1.000 56.90611 504 THR A CA 1
ATOM 3603 C C . THR A 1 504 ? 3.15853 -33.12972 -6.51532 1.000 58.14068 504 THR A C 1
ATOM 3604 O O . THR A 1 504 ? 3.10128 -34.07981 -7.30288 1.000 64.16633 504 THR A O 1
ATOM 3608 N N . GLU A 1 505 ? 3.36471 -33.29724 -5.20678 1.000 60.27282 505 GLU A N 1
ATOM 3609 C CA . GLU A 1 505 ? 3.49535 -34.63784 -4.63673 1.000 59.28621 505 GLU A CA 1
ATOM 3610 C C . GLU A 1 505 ? 2.31968 -35.56510 -4.93520 1.000 68.35379 505 GLU A C 1
ATOM 3611 O O . GLU A 1 505 ? 2.57228 -36.74490 -5.23953 1.000 70.64410 505 GLU A O 1
ATOM 3617 N N . PRO A 1 506 ? 1.03765 -35.13390 -4.86767 1.000 69.80601 506 PRO A N 1
ATOM 3618 C CA . PRO A 1 506 ? 0.48165 -33.80676 -4.55724 1.000 66.41657 506 PRO A CA 1
ATOM 3619 C C . PRO A 1 506 ? 0.21247 -33.53232 -3.07192 1.000 64.21842 506 PRO A C 1
ATOM 3620 O O . PRO A 1 506 ? -0.16580 -34.43435 -2.31970 1.000 64.05222 506 PRO A O 1
ATOM 3624 N N . ALA A 1 507 ? 0.43010 -32.27811 -2.66958 1.000 60.48780 507 ALA A N 1
ATOM 3625 C CA . ALA A 1 507 ? -0.00391 -31.74965 -1.37762 1.000 59.06832 507 ALA A CA 1
ATOM 3626 C C . ALA A 1 507 ? -0.98994 -30.62822 -1.66983 1.000 51.30496 507 ALA A C 1
ATOM 3627 O O . ALA A 1 507 ? -0.58923 -29.54572 -2.11115 1.000 48.65370 507 ALA A O 1
ATOM 3629 N N . GLU A 1 508 ? -2.27669 -30.89123 -1.43246 1.000 42.40709 508 GLU A N 1
ATOM 3630 C CA . GLU A 1 508 ? -3.30640 -29.93655 -1.82993 1.000 48.02239 508 GLU A CA 1
ATOM 3631 C C . GLU A 1 508 ? -3.18696 -28.61687 -1.07523 1.000 44.24429 508 GLU A C 1
ATOM 3632 O O . GLU A 1 508 ? -3.52662 -27.56308 -1.62346 1.000 48.26156 508 GLU A O 1
ATOM 3638 N N . ARG A 1 509 ? -2.68828 -28.64176 0.16404 1.000 40.57382 509 ARG A N 1
ATOM 3639 C CA . ARG A 1 509 ? -2.50770 -27.42742 0.95134 1.000 39.39686 509 ARG A CA 1
ATOM 3640 C C . ARG A 1 509 ? -1.21427 -27.53686 1.74427 1.000 37.35699 509 ARG A C 1
ATOM 3641 O O . ARG A 1 509 ? -0.89563 -28.59714 2.28307 1.000 34.95095 509 ARG A O 1
ATOM 3649 N N . VAL A 1 510 ? -0.49077 -26.43050 1.84614 1.000 35.76152 510 VAL A N 1
ATOM 3650 C CA . VAL A 1 510 ? 0.78670 -26.40282 2.53869 1.000 34.88672 510 VAL A CA 1
ATOM 3651 C C . VAL A 1 510 ? 0.78144 -25.22737 3.50253 1.000 40.55251 510 VAL A C 1
ATOM 3652 O O . VAL A 1 510 ? 0.59009 -24.07731 3.08752 1.000 38.08119 510 VAL A O 1
ATOM 3656 N N . LEU A 1 511 ? 0.98140 -25.51652 4.78455 1.000 36.66785 511 LEU A N 1
ATOM 3657 C CA . LEU A 1 511 ? 1.20591 -24.49237 5.78941 1.000 32.45560 511 LEU A CA 1
ATOM 3658 C C . LEU A 1 511 ? 2.69220 -24.18384 5.85840 1.000 38.67076 511 LEU A C 1
ATOM 3659 O O . LEU A 1 511 ? 3.51520 -25.09547 6.00794 1.000 38.79049 511 LEU A O 1
ATOM 3664 N N . VAL A 1 512 ? 3.03589 -22.90458 5.75788 1.000 35.88335 512 VAL A N 1
ATOM 3665 C CA . VAL A 1 512 ? 4.41988 -22.45573 5.82060 1.000 36.60036 512 VAL A CA 1
ATOM 3666 C C . VAL A 1 512 ? 4.58900 -21.65194 7.09669 1.000 39.93235 512 VAL A C 1
ATOM 3667 O O . VAL A 1 512 ? 3.80307 -20.73467 7.36699 1.000 40.15802 512 VAL A O 1
ATOM 3671 N N . VAL A 1 513 ? 5.58352 -22.02208 7.90277 1.000 37.91433 513 VAL A N 1
ATOM 3672 C CA . VAL A 1 513 ? 5.87630 -21.34636 9.16633 1.000 37.05494 513 VAL A CA 1
ATOM 3673 C C . VAL A 1 513 ? 7.31444 -20.85171 9.09728 1.000 40.18341 513 VAL A C 1
ATOM 3674 O O . VAL A 1 513 ? 8.25616 -21.65193 9.09942 1.000 43.11121 513 VAL A O 1
ATOM 3678 N N . TYR A 1 514 ? 7.49049 -19.53759 9.06389 1.000 41.02749 514 TYR A N 1
ATOM 3679 C CA . TYR A 1 514 ? 8.76693 -18.93207 8.72429 1.000 42.22512 514 TYR A CA 1
ATOM 3680 C C . TYR A 1 514 ? 9.19974 -18.00550 9.84642 1.000 47.38564 514 TYR A C 1
ATOM 3681 O O . TYR A 1 514 ? 8.48348 -17.05635 10.18136 1.000 49.53718 514 TYR A O 1
ATOM 3690 N N . VAL A 1 515 ? 10.36603 -18.28016 10.42553 1.000 47.24724 515 VAL A N 1
ATOM 3691 C CA . VAL A 1 515 ? 10.98763 -17.39061 11.40178 1.000 50.53728 515 VAL A CA 1
ATOM 3692 C C . VAL A 1 515 ? 12.10369 -16.64826 10.68615 1.000 54.32843 515 VAL A C 1
ATOM 3693 O O . VAL A 1 515 ? 13.15534 -17.22782 10.38963 1.000 50.69623 515 VAL A O 1
ATOM 3697 N N . GLY A 1 516 ? 11.86944 -15.37009 10.41421 1.000 53.76319 516 GLY A N 1
ATOM 3698 C CA . GLY A 1 516 ? 12.79148 -14.56598 9.63705 1.000 60.00252 516 GLY A CA 1
ATOM 3699 C C . GLY A 1 516 ? 12.11107 -13.29011 9.20318 1.000 59.89860 516 GLY A C 1
ATOM 3700 O O . GLY A 1 516 ? 10.90459 -13.10930 9.37422 1.000 61.74167 516 GLY A O 1
ATOM 3701 N N . ASP A 1 517 ? 12.90677 -12.39739 8.62314 1.000 62.46647 517 ASP A N 1
ATOM 3702 C CA . ASP A 1 517 ? 12.41040 -11.08025 8.25871 1.000 62.61590 517 ASP A CA 1
ATOM 3703 C C . ASP A 1 517 ? 12.36409 -10.83607 6.75875 1.000 67.77022 517 ASP A C 1
ATOM 3704 O O . ASP A 1 517 ? 11.91902 -9.76454 6.33481 1.000 71.03620 517 ASP A O 1
ATOM 3709 N N . GLY A 1 518 ? 12.78715 -11.79293 5.94410 1.000 68.21442 518 GLY A N 1
ATOM 3710 C CA . GLY A 1 518 ? 12.78956 -11.58545 4.51508 1.000 71.98878 518 GLY A CA 1
ATOM 3711 C C . GLY A 1 518 ? 11.39210 -11.65349 3.91794 1.000 75.08122 518 GLY A C 1
ATOM 3712 O O . GLY A 1 518 ? 10.36461 -11.58959 4.59588 1.000 73.79233 518 GLY A O 1
ATOM 3713 N N . GLU A 1 519 ? 11.37630 -11.76336 2.59387 1.000 76.27078 519 GLU A N 1
ATOM 3714 C CA . GLU A 1 519 ? 10.18638 -12.08629 1.82335 1.000 69.90826 519 GLU A CA 1
ATOM 3715 C C . GLU A 1 519 ? 10.49830 -13.33901 1.01972 1.000 68.13986 519 GLU A C 1
ATOM 3716 O O . GLU A 1 519 ? 11.52084 -13.39271 0.32810 1.000 75.60208 519 GLU A O 1
ATOM 3722 N N . LEU A 1 520 ? 9.63895 -14.34552 1.12159 1.000 64.83509 520 LEU A N 1
ATOM 3723 C CA . LEU A 1 520 ? 9.96388 -15.61954 0.50034 1.000 61.86269 520 LEU A CA 1
ATOM 3724 C C . LEU A 1 520 ? 9.28899 -15.76375 -0.85290 1.000 60.45516 520 LEU A C 1
ATOM 3725 O O . LEU A 1 520 ? 8.25146 -15.15038 -1.11580 1.000 61.84819 520 LEU A O 1
ATOM 3730 N N . PRO A 1 521 ? 9.84467 -16.59283 -1.73694 1.000 62.83732 521 PRO A N 1
ATOM 3731 C CA . PRO A 1 521 ? 9.14044 -16.91281 -2.98611 1.000 61.97484 521 PRO A CA 1
ATOM 3732 C C . PRO A 1 521 ? 7.94576 -17.82386 -2.74226 1.000 56.89014 521 PRO A C 1
ATOM 3733 O O . PRO A 1 521 ? 7.91019 -18.95758 -3.22914 1.000 60.28811 521 PRO A O 1
ATOM 3737 N N . VAL A 1 522 ? 6.96619 -17.33299 -1.98477 1.000 58.46644 522 VAL A N 1
ATOM 3738 C CA . VAL A 1 522 ? 5.76529 -18.07960 -1.62538 1.000 58.42659 522 VAL A CA 1
ATOM 3739 C C . VAL A 1 522 ? 4.55367 -17.21997 -1.96377 1.000 59.45505 522 VAL A C 1
ATOM 3740 O O . VAL A 1 522 ? 4.43502 -16.09416 -1.46811 1.000 59.81806 522 VAL A O 1
ATOM 3744 N N . LYS A 1 523 ? 3.65428 -17.74981 -2.79293 1.000 58.68577 523 LYS A N 1
ATOM 3745 C CA . LYS A 1 523 ? 2.45142 -17.03766 -3.21135 1.000 64.61393 523 LYS A CA 1
ATOM 3746 C C . LYS A 1 523 ? 1.23981 -17.57405 -2.45429 1.000 60.44395 523 LYS A C 1
ATOM 3747 O O . LYS A 1 523 ? 0.98725 -18.78336 -2.45018 1.000 60.29025 523 LYS A O 1
ATOM 3749 N N . THR A 1 524 ? 0.49070 -16.67326 -1.82250 1.000 63.00621 524 THR A N 1
ATOM 3750 C CA . THR A 1 524 ? -0.68523 -17.02957 -1.03213 1.000 62.44069 524 THR A CA 1
ATOM 3751 C C . THR A 1 524 ? -1.97248 -16.52992 -1.68172 1.000 62.23886 524 THR A C 1
ATOM 3752 O O . THR A 1 524 ? -2.91041 -16.11369 -0.99926 1.000 64.60385 524 THR A O 1
ATOM 3756 N N . ASN A 1 525 ? -2.04024 -16.57986 -3.00949 1.000 61.56742 525 ASN A N 1
ATOM 3757 C CA . ASN A 1 525 ? -3.15254 -15.99182 -3.74145 1.000 60.80588 525 ASN A CA 1
ATOM 3758 C C . ASN A 1 525 ? -4.14019 -17.01669 -4.28286 1.000 57.07398 525 ASN A C 1
ATOM 3759 O O . ASN A 1 525 ? -5.06009 -16.63507 -5.00926 1.000 65.35047 525 ASN A O 1
ATOM 3761 N N . ASP A 1 526 ? -3.97672 -18.30333 -3.97390 1.000 58.89374 526 ASP A N 1
ATOM 3762 C CA . ASP A 1 526 ? -4.87625 -19.32502 -4.49478 1.000 51.90079 526 ASP A CA 1
ATOM 3763 C C . ASP A 1 526 ? -5.47418 -20.20794 -3.41532 1.000 53.81244 526 ASP A C 1
ATOM 3764 O O . ASP A 1 526 ? -6.18470 -21.16541 -3.74711 1.000 49.08757 526 ASP A O 1
ATOM 3769 N N . GLY A 1 527 ? -5.19268 -19.93485 -2.14638 1.000 50.38153 527 GLY A N 1
ATOM 3770 C CA . GLY A 1 527 ? -5.70413 -20.74782 -1.07147 1.000 51.39601 527 GLY A CA 1
ATOM 3771 C C . GLY A 1 527 ? -4.98015 -22.05685 -0.85800 1.000 49.40252 527 GLY A C 1
ATOM 3772 O O . GLY A 1 527 ? -5.37640 -22.82243 0.02522 1.000 42.22246 527 GLY A O 1
ATOM 3773 N N . LYS A 1 528 ? -3.93897 -22.35339 -1.63089 1.000 44.35816 528 LYS A N 1
ATOM 3774 C CA . LYS A 1 528 ? -3.23037 -23.60581 -1.41452 1.000 43.57517 528 LYS A CA 1
ATOM 3775 C C . LYS A 1 528 ? -2.12800 -23.48590 -0.37191 1.000 38.17929 528 LYS A C 1
ATOM 3776 O O . LYS A 1 528 ? -1.63042 -24.51277 0.09356 1.000 38.74387 528 LYS A O 1
ATOM 3782 N N . VAL A 1 529 ? -1.76219 -22.26999 0.01828 1.000 34.95459 529 VAL A N 1
ATOM 3783 C CA . VAL A 1 529 ? -0.71147 -22.01832 0.99030 1.000 38.87370 529 VAL A CA 1
ATOM 3784 C C . VAL A 1 529 ? -1.22949 -21.02619 2.02139 1.000 42.24949 529 VAL A C 1
ATOM 3785 O O . VAL A 1 529 ? -1.88106 -20.03364 1.67131 1.000 39.53163 529 VAL A O 1
ATOM 3789 N N . PHE A 1 530 ? -0.96530 -21.30487 3.29608 1.000 38.96498 530 PHE A N 1
ATOM 3790 C CA . PHE A 1 530 ? -1.08390 -20.30384 4.34871 1.000 37.85834 530 PHE A CA 1
ATOM 3791 C C . PHE A 1 530 ? 0.30631 -20.03017 4.90397 1.000 36.06121 530 PHE A C 1
ATOM 3792 O O . PHE A 1 530 ? 1.05773 -20.96867 5.19571 1.000 37.58888 530 PHE A O 1
ATOM 3800 N N . LEU A 1 531 ? 0.64962 -18.75597 5.06221 1.000 34.04250 531 LEU A N 1
ATOM 3801 C CA . LEU A 1 531 ? 1.97985 -18.36600 5.51210 1.000 35.51524 531 LEU A CA 1
ATOM 3802 C C . LEU A 1 531 ? 1.90397 -17.75157 6.90441 1.000 42.05703 531 LEU A C 1
ATOM 3803 O O . LEU A 1 531 ? 1.28550 -16.69807 7.09198 1.000 40.41529 531 LEU A O 1
ATOM 3808 N N . VAL A 1 532 ? 2.52919 -18.41882 7.87502 1.000 40.09936 532 VAL A N 1
ATOM 3809 C CA . VAL A 1 532 ? 2.78170 -17.86385 9.20051 1.000 38.32693 532 VAL A CA 1
ATOM 3810 C C . VAL A 1 532 ? 4.21020 -17.33841 9.21386 1.000 40.84845 532 VAL A C 1
ATOM 3811 O O . VAL A 1 532 ? 5.14274 -18.05415 8.82912 1.000 42.43888 532 VAL A O 1
ATOM 3815 N N . GLN A 1 533 ? 4.39142 -16.09056 9.63751 1.000 43.89724 533 GLN A N 1
ATOM 3816 C CA . GLN A 1 533 ? 5.72179 -15.49929 9.68167 1.000 45.63194 533 GLN A CA 1
ATOM 3817 C C . GLN A 1 533 ? 5.91696 -14.76263 10.99629 1.000 47.12758 533 GLN A C 1
ATOM 3818 O O . GLN A 1 533 ? 5.11265 -13.89803 11.35159 1.000 49.50921 533 GLN A O 1
ATOM 3824 N N . ILE A 1 534 ? 6.99242 -15.09872 11.70474 1.000 51.56263 534 ILE A N 1
ATOM 3825 C CA . ILE A 1 534 ? 7.39131 -14.41692 12.93243 1.000 53.75572 534 ILE A CA 1
ATOM 3826 C C . ILE A 1 534 ? 8.67168 -13.64606 12.64141 1.000 56.18783 534 ILE A C 1
ATOM 3827 O O . ILE A 1 534 ? 9.70401 -14.24108 12.30666 1.000 56.31847 534 ILE A O 1
ATOM 3832 N N . CYS A 1 535 ? 8.60883 -12.32427 12.77493 1.000 63.98802 535 CYS A N 1
ATOM 3833 C CA . CYS A 1 535 ? 9.68956 -11.45209 12.34193 1.000 65.85031 535 CYS A CA 1
ATOM 3834 C C . CYS A 1 535 ? 9.90022 -10.35497 13.37625 1.000 71.37667 535 CYS A C 1
ATOM 3835 O O . CYS A 1 535 ? 9.25351 -10.32351 14.42737 1.000 69.69292 535 CYS A O 1
ATOM 3838 N N . THR A 1 536 ? 10.80955 -9.43611 13.05738 1.000 74.78626 536 THR A N 1
ATOM 3839 C CA . THR A 1 536 ? 11.12537 -8.31349 13.92687 1.000 79.08799 536 THR A CA 1
ATOM 3840 C C . THR A 1 536 ? 10.58281 -6.98253 13.42897 1.000 75.98178 536 THR A C 1
ATOM 3841 O O . THR A 1 536 ? 10.27760 -6.11538 14.24859 1.000 84.27880 536 THR A O 1
ATOM 3845 N N . LYS A 1 537 ? 10.44178 -6.80304 12.11653 1.000 80.08460 537 LYS A N 1
ATOM 3846 C CA . LYS A 1 537 ? 9.93637 -5.55856 11.54563 1.000 80.68109 537 LYS A CA 1
ATOM 3847 C C . LYS A 1 537 ? 8.43500 -5.68038 11.31427 1.000 82.74397 537 LYS A C 1
ATOM 3848 O O . LYS A 1 537 ? 7.98501 -6.59352 10.61125 1.000 83.27823 537 LYS A O 1
ATOM 3850 N N . GLU A 1 538 ? 7.66460 -4.76247 11.90139 1.000 82.49061 538 GLU A N 1
ATOM 3851 C CA . GLU A 1 538 ? 6.21622 -4.76758 11.72039 1.000 87.70878 538 GLU A CA 1
ATOM 3852 C C . GLU A 1 538 ? 5.87198 -4.47827 10.26483 1.000 90.72001 538 GLU A C 1
ATOM 3853 O O . GLU A 1 538 ? 6.22278 -3.41930 9.73492 1.000 94.43882 538 GLU A O 1
ATOM 3855 N N . THR A 1 539 ? 5.19718 -5.42392 9.61205 1.000 87.15672 539 THR A N 1
ATOM 3856 C CA . THR A 1 539 ? 4.84796 -5.29745 8.20056 1.000 91.16566 539 THR A CA 1
ATOM 3857 C C . THR A 1 539 ? 3.36206 -5.56961 8.03123 1.000 94.61302 539 THR A C 1
ATOM 3858 O O . THR A 1 539 ? 2.88481 -6.65422 8.38372 1.000 90.51492 539 THR A O 1
ATOM 3862 N N . GLU A 1 540 ? 2.64605 -4.59092 7.47389 1.000 93.29879 540 GLU A N 1
ATOM 3863 C CA . GLU A 1 540 ? 1.19434 -4.66095 7.37250 1.000 86.67790 540 GLU A CA 1
ATOM 3864 C C . GLU A 1 540 ? 0.75598 -5.88715 6.58358 1.000 86.12274 540 GLU A C 1
ATOM 3865 O O . GLU A 1 540 ? 1.35135 -6.23789 5.56045 1.000 87.95249 540 GLU A O 1
ATOM 3867 N N . ASP A 1 541 ? -0.29217 -6.54172 7.07709 1.000 83.03491 541 ASP A N 1
ATOM 3868 C CA . ASP A 1 541 ? -0.86065 -7.72773 6.45064 1.000 79.44712 541 ASP A CA 1
ATOM 3869 C C . ASP A 1 541 ? -2.10318 -7.34215 5.66276 1.000 77.74257 541 ASP A C 1
ATOM 3870 O O . ASP A 1 541 ? -3.00991 -6.69952 6.20262 1.000 80.71084 541 ASP A O 1
ATOM 3875 N N . LYS A 1 542 ? -2.14953 -7.74724 4.39623 1.000 74.47365 542 LYS A N 1
ATOM 3876 C CA . LYS A 1 542 ? -3.30831 -7.45659 3.56319 1.000 73.22983 542 LYS A CA 1
ATOM 3877 C C . LYS A 1 542 ? -4.32729 -8.58878 3.63450 1.000 73.48356 542 LYS A C 1
ATOM 3878 O O . LYS A 1 542 ? -5.29212 -8.52636 4.40272 1.000 77.78391 542 LYS A O 1
ATOM 3880 N N . CYS A 1 543 ? -4.10552 -9.64132 2.86187 1.000 69.47477 543 CYS A N 1
ATOM 3881 C CA . CYS A 1 543 ? -5.11862 -10.66639 2.69322 1.000 62.28068 543 CYS A CA 1
ATOM 3882 C C . CYS A 1 543 ? -5.05308 -11.69601 3.82583 1.000 54.33311 543 CYS A C 1
ATOM 3883 O O . CYS A 1 543 ? -4.14696 -11.70195 4.66881 1.000 54.86904 543 CYS A O 1
ATOM 3886 N N . VAL A 1 544 ? -6.04443 -12.57713 3.83362 1.000 46.39913 544 VAL A N 1
ATOM 3887 C CA . VAL A 1 544 ? -6.34737 -13.39571 4.99286 1.000 45.54077 544 VAL A CA 1
ATOM 3888 C C . VAL A 1 544 ? -5.70601 -14.77872 4.89301 1.000 47.41387 544 VAL A C 1
ATOM 3889 O O . VAL A 1 544 ? -6.10791 -15.69344 5.60604 1.000 45.90223 544 VAL A O 1
ATOM 3893 N N . ASN A 1 545 ? -4.71744 -14.95199 4.01604 1.000 45.19772 545 ASN A N 1
ATOM 3894 C CA . ASN A 1 545 ? -3.99004 -16.20976 3.95181 1.000 45.87020 545 ASN A CA 1
ATOM 3895 C C . ASN A 1 545 ? -2.58111 -16.05140 4.50539 1.000 45.62208 545 ASN A C 1
ATOM 3896 O O . ASN A 1 545 ? -1.67158 -16.82022 4.16836 1.000 43.33579 545 ASN A O 1
ATOM 3901 N N . ARG A 1 546 ? -2.40577 -15.06127 5.37654 1.000 39.99903 546 ARG A N 1
ATOM 3902 C CA . ARG A 1 546 ? -1.11263 -14.73739 5.94898 1.000 44.91024 546 ARG A CA 1
ATOM 3903 C C . ARG A 1 546 ? -1.30670 -14.20645 7.36079 1.000 47.96402 546 ARG A C 1
ATOM 3904 O O . ARG A 1 546 ? -2.22940 -13.42962 7.61888 1.000 49.57509 546 ARG A O 1
ATOM 3912 N N . LEU A 1 547 ? -0.42184 -14.62570 8.26273 1.000 44.26473 547 LEU A N 1
ATOM 3913 C CA . LEU A 1 547 ? -0.41885 -14.19423 9.65602 1.000 40.06938 547 LEU A CA 1
ATOM 3914 C C . LEU A 1 547 ? 1.00720 -13.79607 10.00779 1.000 48.05440 547 LEU A C 1
ATOM 3915 O O . LEU A 1 547 ? 1.88814 -14.65757 10.09403 1.000 48.52351 547 LEU A O 1
ATOM 3920 N N . THR A 1 548 ? 1.24450 -12.49875 10.18270 1.000 51.07703 548 THR A N 1
ATOM 3921 C CA . THR A 1 548 ? 2.57412 -11.97102 10.46405 1.000 54.38741 548 THR A CA 1
ATOM 3922 C C . THR A 1 548 ? 2.62859 -11.52008 11.91372 1.000 57.38203 548 THR A C 1
ATOM 3923 O O . THR A 1 548 ? 1.82910 -10.67988 12.33884 1.000 58.44732 548 THR A O 1
ATOM 3927 N N . LEU A 1 549 ? 3.56550 -12.08467 12.66660 1.000 58.29739 549 LEU A N 1
ATOM 3928 C CA . LEU A 1 549 ? 3.69273 -11.84471 14.09901 1.000 55.55868 549 LEU A CA 1
ATOM 3929 C C . LEU A 1 549 ? 4.99523 -11.09739 14.33637 1.000 57.33686 549 LEU A C 1
ATOM 3930 O O . LEU A 1 549 ? 6.07964 -11.66861 14.18733 1.000 57.02856 549 LEU A O 1
ATOM 3935 N N . CYS A 1 550 ? 4.88768 -9.82413 14.68385 1.000 62.12241 550 CYS A N 1
ATOM 3936 C CA . CYS A 1 550 ? 6.04020 -8.98623 15.00109 1.000 65.56850 550 CYS A CA 1
ATOM 3937 C C . CYS A 1 550 ? 6.03394 -8.73983 16.50311 1.000 64.58478 550 CYS A C 1
ATOM 3938 O O . CYS A 1 550 ? 5.27898 -7.89925 16.99878 1.000 69.21894 550 CYS A O 1
ATOM 3941 N N . LEU A 1 551 ? 6.87459 -9.46900 17.22659 1.000 68.18203 551 LEU A N 1
ATOM 3942 C CA . LEU A 1 551 ? 6.89055 -9.40892 18.67968 1.000 75.08981 551 LEU A CA 1
ATOM 3943 C C . LEU A 1 551 ? 8.10055 -8.62483 19.16896 1.000 76.73620 551 LEU A C 1
ATOM 3944 O O . LEU A 1 551 ? 9.21267 -8.78892 18.65496 1.000 77.19754 551 LEU A O 1
ATOM 3949 N N . ARG A 1 552 ? 7.86543 -7.77212 20.16541 1.000 77.68687 552 ARG A N 1
ATOM 3950 C CA . ARG A 1 552 ? 8.88269 -6.85753 20.65955 1.000 81.23043 552 ARG A CA 1
ATOM 3951 C C . ARG A 1 552 ? 10.04908 -7.61888 21.28786 1.000 81.97710 552 ARG A C 1
ATOM 3952 O O . ARG A 1 552 ? 9.93960 -8.79197 21.66293 1.000 80.72707 552 ARG A O 1
ATOM 3960 N N . GLU A 1 553 ? 11.18023 -6.92364 21.39967 1.000 85.14627 553 GLU A N 1
ATOM 3961 C CA . GLU A 1 553 ? 12.37173 -7.47598 22.02753 1.000 84.31665 553 GLU A CA 1
ATOM 3962 C C . GLU A 1 553 ? 12.18173 -7.59519 23.53923 1.000 80.88456 553 GLU A C 1
ATOM 3963 O O . GLU A 1 553 ? 11.36367 -6.89988 24.14816 1.000 83.44561 553 GLU A O 1
ATOM 3969 N N . GLY A 1 554 ? 12.94838 -8.49554 24.14670 1.000 82.20138 554 GLY A N 1
ATOM 3970 C CA . GLY A 1 554 ? 13.05215 -8.56519 25.58853 1.000 74.25872 554 GLY A CA 1
ATOM 3971 C C . GLY A 1 554 ? 12.73950 -9.94300 26.12771 1.000 74.11433 554 GLY A C 1
ATOM 3972 O O . GLY A 1 554 ? 12.51496 -10.90190 25.39112 1.000 70.36000 554 GLY A O 1
ATOM 3973 N N . GLU A 1 555 ? 12.74118 -10.02943 27.46172 1.000 77.16182 555 GLU A N 1
ATOM 3974 C CA . GLU A 1 555 ? 12.39051 -11.25623 28.16830 1.000 75.92890 555 GLU A CA 1
ATOM 3975 C C . GLU A 1 555 ? 10.91132 -11.59966 28.04563 1.000 72.71608 555 GLU A C 1
ATOM 3976 O O . GLU A 1 555 ? 10.52225 -12.72328 28.37911 1.000 72.30338 555 GLU A O 1
ATOM 3978 N N . SER A 1 556 ? 10.08679 -10.66218 27.58137 1.000 72.04531 556 SER A N 1
ATOM 3979 C CA . SER A 1 556 ? 8.66728 -10.88861 27.34847 1.000 71.19561 556 SER A CA 1
ATOM 3980 C C . SER A 1 556 ? 8.39134 -11.69416 26.08398 1.000 70.31672 556 SER A C 1
ATOM 3981 O O . SER A 1 556 ? 7.23662 -12.06620 25.84181 1.000 65.81239 556 SER A O 1
ATOM 3984 N N . LEU A 1 557 ? 9.42034 -11.97770 25.28507 1.000 64.02072 557 LEU A N 1
ATOM 3985 C CA . LEU A 1 557 ? 9.20759 -12.53814 23.95792 1.000 64.22736 557 LEU A CA 1
ATOM 3986 C C . LEU A 1 557 ? 8.73430 -13.98469 24.02118 1.000 64.20366 557 LEU A C 1
ATOM 3987 O O . LEU A 1 557 ? 7.97039 -14.42235 23.15350 1.000 64.90419 557 LEU A O 1
ATOM 3992 N N . THR A 1 558 ? 9.16274 -14.73864 25.03347 1.000 57.74928 558 THR A N 1
ATOM 3993 C CA . THR A 1 558 ? 8.81296 -16.15283 25.08684 1.000 57.02085 558 THR A CA 1
ATOM 3994 C C . THR A 1 558 ? 7.31540 -16.34511 25.29905 1.000 56.07498 558 THR A C 1
ATOM 3995 O O . THR A 1 558 ? 6.66779 -17.09959 24.56292 1.000 52.07047 558 THR A O 1
ATOM 3999 N N . ALA A 1 559 ? 6.74487 -15.65891 26.29431 1.000 57.69390 559 ALA A N 1
ATOM 4000 C CA . ALA A 1 559 ? 5.32496 -15.82322 26.59060 1.000 54.53303 559 ALA A CA 1
ATOM 4001 C C . ALA A 1 559 ? 4.45928 -15.31573 25.44518 1.000 53.14989 559 ALA A C 1
ATOM 4002 O O . ALA A 1 559 ? 3.42549 -15.91665 25.12876 1.000 51.40632 559 ALA A O 1
ATOM 4004 N N . GLY A 1 560 ? 4.86057 -14.20979 24.81713 1.000 47.18646 560 GLY A N 1
ATOM 4005 C CA . GLY A 1 560 ? 4.11128 -13.71252 23.67751 1.000 56.10880 560 GLY A CA 1
ATOM 4006 C C . GLY A 1 560 ? 4.03604 -14.72782 22.55506 1.000 49.27766 560 GLY A C 1
ATOM 4007 O O . GLY A 1 560 ? 2.97433 -14.94649 21.97200 1.000 44.41724 560 GLY A O 1
ATOM 4008 N N . PHE A 1 561 ? 5.15521 -15.38170 22.25634 1.000 47.51666 561 PHE A N 1
ATOM 4009 C CA . PHE A 1 561 ? 5.14966 -16.40075 21.21731 1.000 46.55552 561 PHE A CA 1
ATOM 4010 C C . PHE A 1 561 ? 4.20438 -17.54761 21.55940 1.000 46.29089 561 PHE A C 1
ATOM 4011 O O . PHE A 1 561 ? 3.44442 -18.01722 20.70014 1.000 42.11582 561 PHE A O 1
ATOM 4019 N N . MET A 1 562 ? 4.27352 -18.05020 22.79614 1.000 48.23834 562 MET A N 1
ATOM 4020 C CA . MET A 1 562 ? 3.38878 -19.14429 23.18981 1.000 43.00535 562 MET A CA 1
ATOM 4021 C C . MET A 1 562 ? 1.92944 -18.72264 23.11300 1.000 35.47936 562 MET A C 1
ATOM 4022 O O . MET A 1 562 ? 1.07218 -19.49769 22.67428 1.000 39.62577 562 MET A O 1
ATOM 4027 N N . GLN A 1 563 ? 1.62459 -17.49834 23.53834 1.000 39.80045 563 GLN A N 1
ATOM 4028 C CA . GLN A 1 563 ? 0.24892 -17.03102 23.45940 1.000 42.36639 563 GLN A CA 1
ATOM 4029 C C . GLN A 1 563 ? -0.20956 -16.93610 22.00123 1.000 44.46164 563 GLN A C 1
ATOM 4030 O O . GLN A 1 563 ? -1.33993 -17.32141 21.67113 1.000 37.57415 563 GLN A O 1
ATOM 4036 N N . ALA A 1 564 ? 0.67509 -16.46483 21.10795 1.000 44.50917 564 ALA A N 1
ATOM 4037 C CA . ALA A 1 564 ? 0.37769 -16.46173 19.67568 1.000 41.98263 564 ALA A CA 1
ATOM 4038 C C . ALA A 1 564 ? 0.20179 -17.87430 19.13844 1.000 37.88438 564 ALA A C 1
ATOM 4039 O O . ALA A 1 564 ? -0.65813 -18.11986 18.28514 1.000 35.39932 564 ALA A O 1
ATOM 4041 N N . LEU A 1 565 ? 1.04046 -18.80788 19.59534 1.000 35.44454 565 LEU A N 1
ATOM 4042 C CA . LEU A 1 565 ? 0.99724 -20.17413 19.08500 1.000 34.60604 565 LEU A CA 1
ATOM 4043 C C . LEU A 1 565 ? -0.33058 -20.83488 19.41618 1.000 36.42004 565 LEU A C 1
ATOM 4044 O O . LEU A 1 565 ? -0.97142 -21.44845 18.55204 1.000 33.16538 565 LEU A O 1
ATOM 4049 N N . LEU A 1 566 ? -0.75823 -20.71838 20.67319 1.000 33.42371 566 LEU A N 1
ATOM 4050 C CA . LEU A 1 566 ? -1.98861 -21.36367 21.09812 1.000 35.41979 566 LEU A CA 1
ATOM 4051 C C . LEU A 1 566 ? -3.22418 -20.59801 20.64333 1.000 27.80426 566 LEU A C 1
ATOM 4052 O O . LEU A 1 566 ? -4.22399 -21.22323 20.30133 1.000 29.25938 566 LEU A O 1
ATOM 4057 N N . GLY A 1 567 ? -3.16641 -19.27085 20.59023 1.000 31.51133 567 GLY A N 1
ATOM 4058 C CA . GLY A 1 567 ? -4.36175 -18.47587 20.35877 1.000 32.19759 567 GLY A CA 1
ATOM 4059 C C . GLY A 1 567 ? -4.62249 -18.08262 18.91760 1.000 37.34585 567 GLY A C 1
ATOM 4060 O O . GLY A 1 567 ? -5.76118 -17.75942 18.56539 1.000 34.50007 567 GLY A O 1
ATOM 4061 N N . LEU A 1 568 ? -3.58194 -18.10225 18.07737 1.000 35.83381 568 LEU A N 1
ATOM 4062 C CA . LEU A 1 568 ? -3.68780 -17.68230 16.67940 1.000 35.31250 568 LEU A CA 1
ATOM 4063 C C . LEU A 1 568 ? -3.17914 -18.75358 15.72105 1.000 36.84713 568 LEU A C 1
ATOM 4064 O O . LEU A 1 568 ? -3.90824 -19.19905 14.82346 1.000 33.57081 568 LEU A O 1
ATOM 4069 N N . ILE A 1 569 ? -1.92249 -19.16974 15.89543 1.000 29.76165 569 ILE A N 1
ATOM 4070 C CA . ILE A 1 569 ? -1.30765 -20.06680 14.91635 1.000 29.99222 569 ILE A CA 1
ATOM 4071 C C . ILE A 1 569 ? -2.06227 -21.38821 14.84853 1.000 31.11606 569 ILE A C 1
ATOM 4072 O O . ILE A 1 569 ? -2.47842 -21.83030 13.77479 1.000 29.42597 569 ILE A O 1
ATOM 4077 N N . LEU A 1 570 ? -2.26121 -22.03646 15.99128 1.000 33.02958 570 LEU A N 1
ATOM 4078 C CA . LEU A 1 570 ? -2.90244 -23.34990 15.97333 1.000 29.06488 570 LEU A CA 1
ATOM 4079 C C . LEU A 1 570 ? -4.36891 -23.31592 15.52865 1.000 32.17491 570 LEU A C 1
ATOM 4080 O O . LEU A 1 570 ? -4.79604 -24.21755 14.78559 1.000 28.59136 570 LEU A O 1
ATOM 4085 N N . PRO A 1 571 ? -5.19539 -22.35462 15.98351 1.000 28.16166 571 PRO A N 1
ATOM 4086 C CA . PRO A 1 571 ? -6.56268 -22.30438 15.44355 1.000 28.34465 571 PRO A CA 1
ATOM 4087 C C . PRO A 1 571 ? -6.58709 -22.20490 13.92752 1.000 27.42582 571 PRO A C 1
ATOM 4088 O O . PRO A 1 571 ? -7.34513 -22.93829 13.28964 1.000 29.42932 571 PRO A O 1
ATOM 4092 N N . VAL A 1 572 ? -5.76044 -21.34885 13.32325 1.000 26.70537 572 VAL A N 1
ATOM 4093 C CA . VAL A 1 572 ? -5.77394 -21.24523 11.86263 1.000 29.42037 572 VAL A CA 1
ATOM 4094 C C . VAL A 1 572 ? -5.21971 -22.51572 11.23074 1.000 35.62809 572 VAL A C 1
ATOM 4095 O O . VAL A 1 572 ? -5.82069 -23.08043 10.30637 1.000 31.06628 572 VAL A O 1
ATOM 4099 N N . ALA A 1 573 ? -4.05750 -22.98321 11.71423 1.000 32.87208 573 ALA A N 1
ATOM 4100 C CA . ALA A 1 573 ? -3.44986 -24.18135 11.13861 1.000 30.18623 573 ALA A CA 1
ATOM 4101 C C . ALA A 1 573 ? -4.43905 -25.33373 11.13085 1.000 32.31354 573 ALA A C 1
ATOM 4102 O O . ALA A 1 573 ? -4.56713 -26.05681 10.13016 1.000 30.59109 573 ALA A O 1
ATOM 4104 N N . TYR A 1 574 ? -5.17746 -25.49676 12.23090 1.000 29.89496 574 TYR A N 1
ATOM 4105 C CA . TYR A 1 574 ? -6.12107 -26.60323 12.33723 1.000 27.05752 574 TYR A CA 1
ATOM 4106 C C . TYR A 1 574 ? -7.29207 -26.44021 11.37669 1.000 31.03158 574 TYR A C 1
ATOM 4107 O O . TYR A 1 574 ? -7.73841 -27.41453 10.76043 1.000 31.19906 574 TYR A O 1
ATOM 4116 N N . GLU A 1 575 ? -7.83089 -25.22807 11.25610 1.000 30.59677 575 GLU A N 1
ATOM 4117 C CA . GLU A 1 575 ? -8.88993 -25.02568 10.26998 1.000 32.48788 575 GLU A CA 1
ATOM 4118 C C . GLU A 1 575 ? -8.36513 -25.20146 8.84674 1.000 28.74759 575 GLU A C 1
ATOM 4119 O O . GLU A 1 575 ? -9.03129 -25.81974 8.00267 1.000 30.61867 575 GLU A O 1
ATOM 4125 N N . PHE A 1 576 ? -7.18377 -24.64891 8.56160 1.000 30.14517 576 PHE A N 1
ATOM 4126 C CA . PHE A 1 576 ? -6.58304 -24.77650 7.23203 1.000 33.10065 576 PHE A CA 1
ATOM 4127 C C . PHE A 1 576 ? -6.40441 -26.24381 6.83245 1.000 32.63416 576 PHE A C 1
ATOM 4128 O O . PHE A 1 576 ? -6.62840 -26.61449 5.67221 1.000 33.70919 576 PHE A O 1
ATOM 4136 N N . ASN A 1 577 ? -6.02936 -27.09939 7.78462 1.000 31.68729 577 ASN A N 1
ATOM 4137 C CA . ASN A 1 577 ? -5.84793 -28.53850 7.57601 1.000 32.11963 577 ASN A CA 1
ATOM 4138 C C . ASN A 1 577 ? -4.86028 -28.84722 6.44498 1.000 34.75133 577 ASN A C 1
ATOM 4139 O O . ASN A 1 577 ? -5.24661 -29.43425 5.42422 1.000 31.29129 577 ASN A O 1
ATOM 4144 N N . PRO A 1 578 ? -3.57897 -28.49982 6.59350 1.000 33.56438 578 PRO A N 1
ATOM 4145 C CA . PRO A 1 578 ? -2.62171 -28.72854 5.50227 1.000 34.00135 578 PRO A CA 1
ATOM 4146 C C . PRO A 1 578 ? -2.25502 -30.19898 5.36334 1.000 34.12506 578 PRO A C 1
ATOM 4147 O O . PRO A 1 578 ? -2.42554 -31.01167 6.27861 1.000 32.70410 578 PRO A O 1
ATOM 4151 N N . ALA A 1 579 ? -1.75752 -30.54637 4.17304 1.000 36.41152 579 ALA A N 1
ATOM 4152 C CA . ALA A 1 579 ? -1.21705 -31.88596 3.96167 1.000 37.63627 579 ALA A CA 1
ATOM 4153 C C . ALA A 1 579 ? 0.28333 -31.95715 4.22109 1.000 36.06362 579 ALA A C 1
ATOM 4154 O O . ALA A 1 579 ? 0.82584 -33.06095 4.36259 1.000 44.00240 579 ALA A O 1
ATOM 4156 N N . LEU A 1 580 ? 0.95413 -30.80922 4.27916 1.000 37.86047 580 LEU A N 1
ATOM 4157 C CA . LEU A 1 580 ? 2.36235 -30.70858 4.63141 1.000 40.24550 580 LEU A CA 1
ATOM 4158 C C . LEU A 1 580 ? 2.56989 -29.41185 5.39899 1.000 37.79980 580 LEU A C 1
ATOM 4159 O O . LEU A 1 580 ? 1.88525 -28.41101 5.15334 1.000 36.58802 580 LEU A O 1
ATOM 4164 N N . VAL A 1 581 ? 3.49836 -29.44494 6.35175 1.000 32.59214 581 VAL A N 1
ATOM 4165 C CA . VAL A 1 581 ? 3.95955 -28.25417 7.05293 1.000 33.58471 581 VAL A CA 1
ATOM 4166 C C . VAL A 1 581 ? 5.40331 -28.00627 6.64682 1.000 37.69033 581 VAL A C 1
ATOM 4167 O O . VAL A 1 581 ? 6.22327 -28.93377 6.66506 1.000 41.55259 581 VAL A O 1
ATOM 4171 N N . LEU A 1 582 ? 5.71805 -26.76401 6.28924 1.000 39.56277 582 LEU A N 1
ATOM 4172 C CA . LEU A 1 582 ? 7.06587 -26.37806 5.88344 1.000 41.46603 582 LEU A CA 1
ATOM 4173 C C . LEU A 1 582 ? 7.58872 -25.32886 6.85173 1.000 39.86645 582 LEU A C 1
ATOM 4174 O O . LEU A 1 582 ? 7.11810 -24.18588 6.84934 1.000 45.74329 582 LEU A O 1
ATOM 4179 N N . GLY A 1 583 ? 8.56177 -25.70620 7.67464 1.000 36.91516 583 GLY A N 1
ATOM 4180 C CA . GLY A 1 583 ? 9.17512 -24.78527 8.62339 1.000 40.80931 583 GLY A CA 1
ATOM 4181 C C . GLY A 1 583 ? 10.45592 -24.19280 8.06161 1.000 41.13137 583 GLY A C 1
ATOM 4182 O O . GLY A 1 583 ? 11.23268 -24.88222 7.40531 1.000 47.00132 583 GLY A O 1
ATOM 4183 N N . ILE A 1 584 ? 10.66271 -22.90357 8.31344 1.000 40.60917 584 ILE A N 1
ATOM 4184 C CA . ILE A 1 584 ? 11.79922 -22.17868 7.75374 1.000 42.33516 584 ILE A CA 1
ATOM 4185 C C . ILE A 1 584 ? 12.35649 -21.24235 8.81138 1.000 44.06484 584 ILE A C 1
ATOM 4186 O O . ILE A 1 584 ? 11.62515 -20.41438 9.36226 1.000 46.30255 584 ILE A O 1
ATOM 4191 N N . VAL A 1 585 ? 13.65423 -21.35287 9.07976 1.000 49.90094 585 VAL A N 1
ATOM 4192 C CA . VAL A 1 585 ? 14.34078 -20.46950 10.01818 1.000 52.60678 585 VAL A CA 1
ATOM 4193 C C . VAL A 1 585 ? 15.54372 -19.86481 9.30873 1.000 50.76901 585 VAL A C 1
ATOM 4194 O O . VAL A 1 585 ? 16.38855 -20.59743 8.78272 1.000 51.52989 585 VAL A O 1
ATOM 4198 N N . GLU A 1 586 ? 15.62429 -18.53932 9.29335 1.000 55.89665 586 GLU A N 1
ATOM 4199 C CA . GLU A 1 586 ? 16.77830 -17.86764 8.72064 1.000 60.63864 586 GLU A CA 1
ATOM 4200 C C . GLU A 1 586 ? 17.86811 -17.73869 9.77666 1.000 62.76732 586 GLU A C 1
ATOM 4201 O O . GLU A 1 586 ? 17.58996 -17.70706 10.97834 1.000 59.91937 586 GLU A O 1
ATOM 4207 N N . GLU A 1 587 ? 19.12088 -17.67471 9.31167 1.000 66.02299 587 GLU A N 1
ATOM 4208 C CA . GLU A 1 587 ? 20.26072 -17.67706 10.22714 1.000 68.47610 587 GLU A CA 1
ATOM 4209 C C . GLU A 1 587 ? 20.18378 -16.52434 11.22218 1.000 68.81356 587 GLU A C 1
ATOM 4210 O O . GLU A 1 587 ? 20.55877 -16.67614 12.39147 1.000 75.20875 587 GLU A O 1
ATOM 4216 N N . THR A 1 588 ? 19.69053 -15.37176 10.78429 1.000 73.79630 588 THR A N 1
ATOM 4217 C CA . THR A 1 588 ? 19.52954 -14.22487 11.67073 1.000 73.24322 588 THR A CA 1
ATOM 4218 C C . THR A 1 588 ? 18.34031 -14.42408 12.61303 1.000 73.89867 588 THR A C 1
ATOM 4219 O O . THR A 1 588 ? 18.44729 -15.08882 13.64739 1.000 70.47771 588 THR A O 1
ATOM 4221 N N . LEU A 1 594 ? 14.93161 -15.26350 2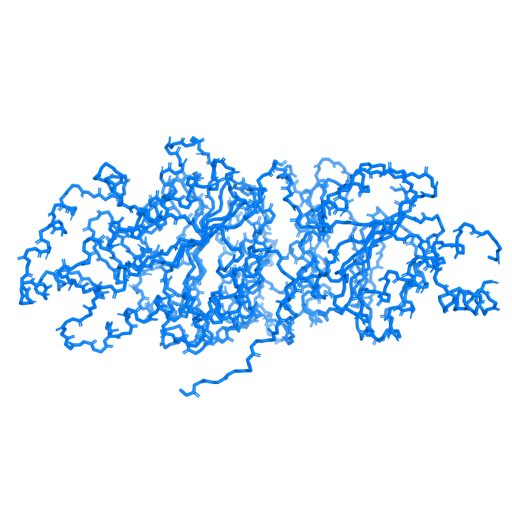0.51666 1.000 71.15766 594 LEU A N 1
ATOM 4222 C CA . LEU A 1 594 ? 13.86431 -16.21945 20.80090 1.000 74.94925 594 LEU A CA 1
ATOM 4223 C C . LEU A 1 594 ? 14.37298 -17.64543 20.66134 1.000 76.38085 594 LEU A C 1
ATOM 4224 O O . LEU A 1 594 ? 15.47205 -17.96263 21.11920 1.000 79.71057 594 LEU A O 1
ATOM 4226 N N . MET A 1 595 ? 13.56281 -18.49455 20.01938 1.000 73.58244 595 MET A N 1
ATOM 4227 C CA . MET A 1 595 ? 13.84076 -19.90034 19.71934 1.000 69.48995 595 MET A CA 1
ATOM 4228 C C . MET A 1 595 ? 13.92571 -20.78290 20.95745 1.000 71.22050 595 MET A C 1
ATOM 4229 O O . MET A 1 595 ? 14.32120 -21.95159 20.84681 1.000 71.75083 595 MET A O 1
ATOM 4234 N N . ARG A 1 596 ? 13.59034 -20.25505 22.13925 1.000 74.03797 596 ARG A N 1
ATOM 4235 C CA . ARG A 1 596 ? 13.33910 -21.08107 23.31548 1.000 69.14324 596 ARG A CA 1
ATOM 4236 C C . ARG A 1 596 ? 12.02549 -21.84007 23.19789 1.000 64.56851 596 ARG A C 1
ATOM 4237 O O . ARG A 1 596 ? 11.70771 -22.66129 24.06690 1.000 60.88946 596 ARG A O 1
ATOM 4245 N N . VAL A 1 597 ? 11.25736 -21.56882 22.14795 1.000 57.85518 597 VAL A N 1
ATOM 4246 C CA . VAL A 1 597 ? 9.94098 -22.15873 21.95444 1.000 52.48299 597 VAL A CA 1
ATOM 4247 C C . VAL A 1 597 ? 9.88510 -23.05736 20.73976 1.000 50.38013 597 VAL A C 1
ATOM 4248 O O . VAL A 1 597 ? 8.82591 -23.65695 20.48179 1.000 47.75944 597 VAL A O 1
ATOM 4252 N N . TRP A 1 598 ? 10.97576 -23.15791 19.97077 1.000 48.47764 598 TRP A N 1
ATOM 4253 C CA . TRP A 1 598 ? 10.93006 -23.89785 18.71486 1.000 48.03549 598 TRP A CA 1
ATOM 4254 C C . TRP A 1 598 ? 10.53849 -25.35160 18.94322 1.000 47.88799 598 TRP A C 1
ATOM 4255 O O . TRP A 1 598 ? 9.84202 -25.94393 18.10837 1.000 43.93297 598 TRP A O 1
ATOM 4266 N N . GLY A 1 599 ? 10.95163 -25.92997 20.07562 1.000 46.95297 599 GLY A N 1
ATOM 4267 C CA . GLY A 1 599 ? 10.59366 -27.30937 20.36811 1.000 45.63168 599 GLY A CA 1
ATOM 4268 C C . GLY A 1 599 ? 9.11074 -27.47487 20.63420 1.000 43.68052 599 GLY A C 1
ATOM 4269 O O . GLY A 1 599 ? 8.50230 -28.46828 20.22497 1.000 42.32955 599 GLY A O 1
ATOM 4270 N N . HIS A 1 600 ? 8.50529 -26.49497 21.30797 1.000 40.19613 600 HIS A N 1
ATOM 4271 C CA . HIS A 1 600 ? 7.07249 -26.54754 21.55749 1.000 42.48892 600 HIS A CA 1
ATOM 4272 C C . HIS A 1 600 ? 6.28549 -26.38469 20.26303 1.000 37.10085 600 HIS A C 1
ATOM 4273 O O . HIS A 1 600 ? 5.34590 -27.14226 19.99993 1.000 37.63358 600 HIS A O 1
ATOM 4280 N N . MET A 1 601 ? 6.66594 -25.42015 19.42559 1.000 39.87766 601 MET A N 1
ATOM 4281 C CA . MET A 1 601 ? 5.96223 -25.26313 18.15637 1.000 41.40324 601 MET A CA 1
ATOM 4282 C C . MET A 1 601 ? 6.08179 -26.51590 17.29866 1.000 39.35473 601 MET A C 1
ATOM 4283 O O . MET A 1 601 ? 5.08962 -26.99520 16.74200 1.000 36.28315 601 MET A O 1
ATOM 4288 N N . THR A 1 602 ? 7.29778 -27.06137 17.18476 1.000 38.36348 602 THR A N 1
ATOM 4289 C CA . THR A 1 602 ? 7.51748 -28.24602 16.36432 1.000 37.78569 602 THR A CA 1
ATOM 4290 C C . THR A 1 602 ? 6.66592 -29.41764 16.84157 1.000 37.63881 602 THR A C 1
ATOM 4291 O O . THR A 1 602 ? 6.14502 -30.19153 16.02894 1.000 37.65555 602 THR A O 1
ATOM 4295 N N . CYS A 1 603 ? 6.51618 -29.57385 18.15534 1.000 37.40904 603 CYS A N 1
ATOM 4296 C CA A CYS A 1 603 ? 5.69943 -30.66327 18.68786 0.684 35.99784 603 CYS A CA 1
ATOM 4297 C CA B CYS A 1 603 ? 5.70030 -30.67323 18.65509 0.316 36.06610 603 CYS A CA 1
ATOM 4298 C C . CYS A 1 603 ? 4.21584 -30.42406 18.41479 1.000 34.27634 603 CYS A C 1
ATOM 4299 O O . CYS A 1 603 ? 3.51034 -31.30401 17.91308 1.000 36.38190 603 CYS A O 1
ATOM 4304 N N . LEU A 1 604 ? 3.72138 -29.22934 18.74759 1.000 36.15911 604 LEU A N 1
ATOM 4305 C CA . LEU A 1 604 ? 2.28770 -28.96930 18.58951 1.000 32.54059 604 LEU A CA 1
ATOM 4306 C C . LEU A 1 604 ? 1.87991 -28.95385 17.11734 1.000 30.60546 604 LEU A C 1
ATOM 4307 O O . LEU A 1 604 ? 0.82749 -29.49729 16.75392 1.000 37.01406 604 LEU A O 1
ATOM 4312 N N . ILE A 1 605 ? 2.71922 -28.38719 16.24661 1.000 35.09560 605 ILE A N 1
ATOM 4313 C CA . ILE A 1 605 ? 2.39055 -28.33276 14.82500 1.000 35.56231 605 ILE A CA 1
ATOM 4314 C C . ILE A 1 605 ? 2.35441 -29.71535 14.17083 1.000 37.23849 605 ILE A C 1
ATOM 4315 O O . ILE A 1 605 ? 1.73145 -29.87309 13.11168 1.000 35.08915 605 ILE A O 1
ATOM 4320 N N . GLN A 1 606 ? 2.96468 -30.74069 14.77933 1.000 33.85144 606 GLN A N 1
ATOM 4321 C CA . GLN A 1 606 ? 2.80245 -32.09284 14.23753 1.000 37.87111 606 GLN A CA 1
ATOM 4322 C C . GLN A 1 606 ? 1.39592 -32.64930 14.41921 1.000 37.64367 606 GLN A C 1
ATOM 4323 O O . GLN A 1 606 ? 1.11084 -33.75423 13.93299 1.000 38.13349 606 GLN A O 1
ATOM 4329 N N . GLY A 1 607 ? 0.50824 -31.93469 15.11241 1.000 34.68429 607 GLY A N 1
ATOM 4330 C CA . GLY A 1 607 ? -0.88980 -32.31395 15.04404 1.000 32.95350 607 GLY A CA 1
ATOM 4331 C C . GLY A 1 607 ? -1.49693 -32.12540 13.66326 1.000 34.40829 607 GLY A C 1
ATOM 4332 O O . GLY A 1 607 ? -2.56883 -32.67648 13.38836 1.000 36.73466 607 GLY A O 1
ATOM 4333 N N . LEU A 1 608 ? -0.85051 -31.33617 12.80271 1.000 31.51739 608 LEU A N 1
ATOM 4334 C CA . LEU A 1 608 ? -1.30397 -31.11371 11.43571 1.000 37.36891 608 LEU A CA 1
ATOM 4335 C C . LEU A 1 608 ? -0.60531 -32.06609 10.46477 1.000 37.66752 608 LEU A C 1
ATOM 4336 O O . LEU A 1 608 ? 0.48778 -32.57311 10.73107 1.000 35.28932 608 LEU A O 1
ATOM 4341 N N . ALA A 1 609 ? -1.25878 -32.29552 9.32305 1.000 34.45200 609 ALA A N 1
ATOM 4342 C CA . ALA A 1 609 ? -0.66429 -33.00171 8.18703 1.000 37.13414 609 ALA A CA 1
ATOM 4343 C C . ALA A 1 609 ? -0.15595 -34.39504 8.56418 1.000 37.62023 609 ALA A C 1
ATOM 4344 O O . ALA A 1 609 ? 0.82170 -34.87387 7.99158 1.000 37.64203 609 ALA A O 1
ATOM 4346 N N . ARG A 1 610 ? -0.81076 -35.05594 9.52370 1.000 35.68237 610 ARG A N 1
ATOM 4347 C CA . ARG A 1 610 ? -0.36666 -36.36268 10.02364 1.000 40.63227 610 ARG A CA 1
ATOM 4348 C C . ARG A 1 610 ? 1.09490 -36.32558 10.46047 1.000 38.80794 610 ARG A C 1
ATOM 4349 O O . ARG A 1 610 ? 1.81588 -37.31572 10.33836 1.000 37.62190 610 ARG A O 1
ATOM 4357 N N . GLY A 1 611 ? 1.54734 -35.17370 10.94870 1.000 35.22199 611 GLY A N 1
ATOM 4358 C CA . GLY A 1 611 ? 2.90912 -35.04335 11.41786 1.000 36.80681 611 GLY A CA 1
ATOM 4359 C C . GLY A 1 611 ? 3.94731 -34.84455 10.33988 1.000 42.43061 611 GLY A C 1
ATOM 4360 O O . GLY A 1 611 ? 5.14714 -34.82207 10.65464 1.000 35.88957 611 GLY A O 1
ATOM 4361 N N . ARG A 1 612 ? 3.52942 -34.68147 9.08530 1.000 40.15853 612 ARG A N 1
ATOM 4362 C CA . ARG A 1 612 ? 4.45235 -34.50017 7.96196 1.000 33.97602 612 ARG A CA 1
ATOM 4363 C C . ARG A 1 612 ? 4.91644 -33.05723 7.95033 1.000 40.21574 612 ARG A C 1
ATOM 4364 O O . ARG A 1 612 ? 4.22254 -32.17822 7.43202 1.000 39.15507 612 ARG A O 1
ATOM 4372 N N . MET A 1 613 ? 6.09341 -32.81007 8.52504 1.000 31.33254 613 MET A N 1
ATOM 4373 C CA . MET A 1 613 ? 6.69193 -31.48401 8.57727 1.000 34.96725 613 MET A CA 1
ATOM 4374 C C . MET A 1 613 ? 8.12098 -31.53639 8.06029 1.000 41.50161 613 MET A C 1
ATOM 4375 O O . MET A 1 613 ? 8.90755 -32.37780 8.50464 1.000 42.65599 613 MET A O 1
ATOM 4380 N N . LEU A 1 614 ? 8.46183 -30.62526 7.15015 1.000 40.70430 614 LEU A N 1
ATOM 4381 C CA . LEU A 1 614 ? 9.82585 -30.46905 6.66001 1.000 40.09131 614 LEU A CA 1
ATOM 4382 C C . LEU A 1 614 ? 10.34081 -29.12253 7.12756 1.000 40.65577 614 LEU A C 1
ATOM 4383 O O . LEU A 1 614 ? 9.73371 -28.09011 6.82858 1.000 46.28373 614 LEU A O 1
ATOM 4388 N N . THR A 1 615 ? 11.45822 -29.12729 7.84777 1.000 41.60828 615 THR A N 1
ATOM 4389 C CA . THR A 1 615 ? 12.05134 -27.90490 8.37121 1.000 42.52631 615 THR A CA 1
ATOM 4390 C C . THR A 1 615 ? 13.37577 -27.62927 7.66915 1.000 45.30861 615 THR A C 1
ATOM 4391 O O . THR A 1 615 ? 14.23317 -28.51161 7.57948 1.000 41.11308 615 THR A O 1
ATOM 4395 N N . LEU A 1 616 ? 13.52733 -26.41125 7.16401 1.000 45.15585 616 LEU A N 1
ATOM 4396 C CA . LEU A 1 616 ? 14.76220 -25.94157 6.55574 1.000 44.45258 616 LEU A CA 1
ATOM 4397 C C . LEU A 1 616 ? 15.42311 -24.97472 7.52556 1.000 46.22219 616 LEU A C 1
ATOM 4398 O O . LEU A 1 616 ? 14.83525 -23.94372 7.87632 1.000 44.54676 616 LEU A O 1
ATOM 4403 N N . LEU A 1 617 ? 16.62877 -25.31265 7.97330 1.000 50.59437 617 LEU A N 1
ATOM 4404 C CA . LEU A 1 617 ? 17.41370 -24.43117 8.82823 1.000 47.95735 617 LEU A CA 1
ATOM 4405 C C . LEU A 1 617 ? 18.50030 -23.78777 7.98015 1.000 47.97726 617 LEU A C 1
ATOM 4406 O O . LEU A 1 617 ? 19.26737 -24.49066 7.31610 1.000 50.20207 617 LEU A O 1
ATOM 4411 N N . GLN A 1 618 ? 18.54838 -22.45969 7.97828 1.000 52.60316 618 GLN A N 1
ATOM 4412 C CA . GLN A 1 618 ? 19.55771 -21.73113 7.21896 1.000 58.61910 618 GLN A CA 1
ATOM 4413 C C . GLN A 1 618 ? 20.79911 -21.53835 8.08232 1.000 56.80933 618 GLN A C 1
ATOM 4414 O O . GLN A 1 618 ? 20.74701 -20.85641 9.11170 1.000 56.64661 618 GLN A O 1
ATOM 4420 N N . GLY A 1 619 ? 21.91361 -22.12192 7.64669 1.000 58.63257 619 GLY A N 1
ATOM 4421 C CA . GLY A 1 619 ? 23.12856 -22.15347 8.43580 1.000 59.58795 619 GLY A CA 1
ATOM 4422 C C . GLY A 1 619 ? 23.12128 -23.29802 9.42993 1.000 64.82754 619 GLY A C 1
ATOM 4423 O O . GLY A 1 619 ? 22.05097 -23.73699 9.86779 1.000 58.02740 619 GLY A O 1
ATOM 4424 N N . TYR A 1 620 ? 24.30215 -23.80102 9.78735 1.000 60.07866 620 TYR A N 1
ATOM 4425 C CA . TYR A 1 620 ? 24.40117 -24.82656 10.81596 1.000 63.23772 620 TYR A CA 1
ATOM 4426 C C . TYR A 1 620 ? 24.40264 -24.17999 12.19467 1.000 65.39551 620 TYR A C 1
ATOM 4427 O O . TYR A 1 620 ? 25.19156 -23.26820 12.46258 1.000 65.35142 620 TYR A O 1
ATOM 4436 N N . ASP A 1 621 ? 23.49239 -24.62888 13.05651 1.000 62.94769 621 ASP A N 1
ATOM 4437 C CA . ASP A 1 621 ? 23.53947 -24.33071 14.48551 1.000 64.08245 621 ASP A CA 1
ATOM 4438 C C . ASP A 1 621 ? 23.32064 -25.65417 15.19910 1.000 60.72821 621 ASP A C 1
ATOM 4439 O O . ASP A 1 621 ? 22.20898 -26.18993 15.17390 1.000 59.63035 621 ASP A O 1
ATOM 4444 N N . LYS A 1 622 ? 24.38157 -26.18288 15.81992 1.000 63.80420 622 LYS A N 1
ATOM 4445 C CA . LYS A 1 622 ? 24.33409 -27.53853 16.36484 1.000 61.97301 622 LYS A CA 1
ATOM 4446 C C . LYS A 1 622 ? 23.14677 -27.73184 17.29803 1.000 56.41406 622 LYS A C 1
ATOM 4447 O O . LYS A 1 622 ? 22.45528 -28.75438 17.23114 1.000 61.95747 622 LYS A O 1
ATOM 4449 N N . ASP A 1 623 ? 22.88014 -26.75183 18.16129 1.000 56.13192 623 ASP A N 1
ATOM 4450 C CA . ASP A 1 623 ? 21.84609 -26.93015 19.17406 1.000 55.84593 623 ASP A CA 1
ATOM 4451 C C . ASP A 1 623 ? 20.44703 -26.81137 18.58155 1.000 58.88597 623 ASP A C 1
ATOM 4452 O O . ASP A 1 623 ? 19.56560 -27.62208 18.89775 1.000 56.97141 623 ASP A O 1
ATOM 4457 N N . LEU A 1 624 ? 20.22268 -25.81617 17.71992 1.000 57.14101 624 LEU A N 1
ATOM 4458 C CA . LEU A 1 624 ? 18.91763 -25.69833 17.08012 1.000 54.27194 624 LEU A CA 1
ATOM 4459 C C . LEU A 1 624 ? 18.62011 -26.91160 16.21475 1.000 52.19565 624 LEU A C 1
ATOM 4460 O O . LEU A 1 624 ? 17.46725 -27.34786 16.13647 1.000 51.44942 624 LEU A O 1
ATOM 4465 N N . LEU A 1 625 ? 19.64358 -27.48946 15.58295 1.000 53.44280 625 LEU A N 1
ATOM 4466 C CA . LEU A 1 625 ? 19.42100 -28.69509 14.79308 1.000 48.04425 625 LEU A CA 1
ATOM 4467 C C . LEU A 1 625 ? 19.06033 -29.88275 15.68008 1.000 55.39042 625 LEU A C 1
ATOM 4468 O O . LEU A 1 625 ? 18.17735 -30.67847 15.33318 1.000 53.52352 625 LEU A O 1
ATOM 4473 N N . GLU A 1 626 ? 19.72829 -30.02584 16.82720 1.000 56.23856 626 GLU A N 1
ATOM 4474 C CA . GLU A 1 626 ? 19.41350 -31.14660 17.70924 1.000 57.03470 626 GLU A CA 1
ATOM 4475 C C . GLU A 1 626 ? 18.04906 -30.95870 18.36089 1.000 45.78650 626 GLU A C 1
ATOM 4476 O O . GLU A 1 626 ? 17.27681 -31.91563 18.47963 1.000 48.30439 626 GLU A O 1
ATOM 4482 N N . LEU A 1 627 ? 17.73241 -29.72766 18.76797 1.000 50.97806 627 LEU A N 1
ATOM 4483 C CA . LEU A 1 627 ? 16.40263 -29.41594 19.28878 1.000 50.05779 627 LEU A CA 1
ATOM 4484 C C . LEU A 1 627 ? 15.31268 -29.73989 18.26712 1.000 49.95441 627 LEU A C 1
ATOM 4485 O O . LEU A 1 627 ? 14.30879 -30.38692 18.59334 1.000 48.94025 627 LEU A O 1
ATOM 4490 N N . THR A 1 628 ? 15.49622 -29.29504 17.01914 1.000 50.62262 628 THR A N 1
ATOM 4491 C CA . THR A 1 628 ? 14.51379 -29.56671 15.96968 1.000 46.46400 628 THR A CA 1
ATOM 4492 C C . THR A 1 628 ? 14.34087 -31.06348 15.74410 1.000 45.43601 628 THR A C 1
ATOM 4493 O O . THR A 1 628 ? 13.21233 -31.56549 15.65755 1.000 44.66441 628 THR A O 1
ATOM 4497 N N . VAL A 1 629 ? 15.45492 -31.79305 15.64602 1.000 42.44280 629 VAL A N 1
ATOM 4498 C CA . VAL A 1 629 ? 15.39375 -33.23485 15.41774 1.000 48.27343 629 VAL A CA 1
ATOM 4499 C C . VAL A 1 629 ? 14.70603 -33.93702 16.58067 1.000 46.30233 629 VAL A C 1
ATOM 4500 O O . VAL A 1 629 ? 13.94024 -34.89318 16.38858 1.000 43.11794 629 VAL A O 1
ATOM 4504 N N . SER A 1 630 ? 14.97346 -33.47928 17.80451 1.000 42.93058 630 SER A N 1
ATOM 4505 C CA . SER A 1 630 ? 14.40520 -34.13390 18.97366 1.000 44.91572 630 SER A CA 1
ATOM 4506 C C . SER A 1 630 ? 12.88656 -33.98666 18.99396 1.000 38.24328 630 SER A C 1
ATOM 4507 O O . SER A 1 630 ? 12.16294 -34.96431 19.22247 1.000 41.25855 630 SER A O 1
ATOM 4510 N N . ALA A 1 631 ? 12.38335 -32.78318 18.71712 1.000 44.10421 631 ALA A N 1
ATOM 4511 C CA . ALA A 1 631 ? 10.93284 -32.58419 18.71257 1.000 38.49912 631 ALA A CA 1
ATOM 4512 C C . ALA A 1 631 ? 10.27818 -33.29699 17.53398 1.000 35.54063 631 ALA A C 1
ATOM 4513 O O . ALA A 1 631 ? 9.21692 -33.91311 17.68700 1.000 37.34833 631 ALA A O 1
ATOM 4515 N N . LEU A 1 632 ? 10.90561 -33.24674 16.35383 1.000 39.36515 632 LEU A N 1
ATOM 4516 C CA . LEU A 1 632 ? 10.37124 -33.97258 15.20237 1.000 37.64460 632 LEU A CA 1
ATOM 4517 C C . LEU A 1 632 ? 10.28089 -35.47000 15.46367 1.000 40.26642 632 LEU A C 1
ATOM 4518 O O . LEU A 1 632 ? 9.35324 -36.13408 14.97434 1.000 36.16001 632 LEU A O 1
ATOM 4523 N N . SER A 1 633 ? 11.22619 -36.02078 16.23056 1.000 36.98733 633 SER A N 1
ATOM 4524 C CA . SER A 1 633 ? 11.30948 -37.46190 16.43644 1.000 40.15306 633 SER A CA 1
ATOM 4525 C C . SER A 1 633 ? 10.40552 -37.96155 17.55540 1.000 43.74147 633 SER A C 1
ATOM 4526 O O . SER A 1 633 ? 10.35113 -39.17731 17.79086 1.000 42.44422 633 SER A O 1
ATOM 4529 N N . GLY A 1 634 ? 9.68554 -37.07214 18.23106 1.000 44.52267 634 GLY A N 1
ATOM 4530 C CA . GLY A 1 634 ? 8.74356 -37.49133 19.24353 1.000 40.46291 634 GLY A CA 1
ATOM 4531 C C . GLY A 1 634 ? 9.28847 -37.52687 20.64820 1.000 39.58458 634 GLY A C 1
ATOM 4532 O O . GLY A 1 634 ? 8.61760 -38.05513 21.54141 1.000 40.94800 634 GLY A O 1
ATOM 4533 N N . ALA A 1 635 ? 10.48066 -36.99389 20.87463 1.000 41.89635 635 ALA A N 1
ATOM 4534 C CA . ALA A 1 635 ? 11.02676 -36.95705 22.21582 1.000 45.12224 635 ALA A CA 1
ATOM 4535 C C . ALA A 1 635 ? 10.26065 -35.95443 23.07170 1.000 48.05055 635 ALA A C 1
ATOM 4536 O O . ALA A 1 635 ? 9.50700 -35.10963 22.57505 1.000 45.70069 635 ALA A O 1
ATOM 4538 N N . SER A 1 636 ? 10.46355 -36.05919 24.38151 1.000 49.14336 636 SER A N 1
ATOM 4539 C CA . SER A 1 636 ? 9.79735 -35.15774 25.30628 1.000 46.15532 636 SER A CA 1
ATOM 4540 C C . SER A 1 636 ? 10.42608 -33.76998 25.23141 1.000 48.27077 636 SER A C 1
ATOM 4541 O O . SER A 1 636 ? 11.59951 -33.60427 24.88452 1.000 47.14891 636 SER A O 1
ATOM 4544 N N . ILE A 1 637 ? 9.61550 -32.76477 25.53842 1.000 50.45126 637 ILE A N 1
ATOM 4545 C CA . ILE A 1 637 ? 9.99493 -31.36460 25.40760 1.000 45.36111 637 ILE A CA 1
ATOM 4546 C C . ILE A 1 637 ? 10.28017 -30.82079 26.79657 1.000 44.17873 637 ILE A C 1
ATOM 4547 O O . ILE A 1 637 ? 9.49443 -31.03556 27.72611 1.000 47.99753 637 ILE A O 1
ATOM 4552 N N . SER A 1 638 ? 11.39833 -30.13003 26.94287 1.000 48.91156 638 SER A N 1
ATOM 4553 C CA . SER A 1 638 ? 11.74607 -29.55738 28.23627 1.000 52.20585 638 SER A CA 1
ATOM 4554 C C . SER A 1 638 ? 10.75248 -28.45229 28.59122 1.000 56.94722 638 SER A C 1
ATOM 4555 O O . SER A 1 638 ? 10.40624 -27.63477 27.72572 1.000 53.58431 638 SER A O 1
ATOM 4558 N N . PRO A 1 639 ? 10.25556 -28.40502 29.83016 1.000 60.56132 639 PRO A N 1
ATOM 4559 C CA . PRO A 1 639 ? 9.26343 -27.38251 30.19080 1.000 50.49660 639 PRO A CA 1
ATOM 4560 C C . PRO A 1 639 ? 9.82049 -25.97905 30.01216 1.000 57.11856 639 PRO A C 1
ATOM 4561 O O . PRO A 1 639 ? 11.03223 -25.76650 29.94556 1.000 53.86134 639 PRO A O 1
ATOM 4565 N N . LEU A 1 640 ? 8.91098 -25.00452 29.93279 1.000 54.31466 640 LEU A N 1
ATOM 4566 C CA . LEU A 1 640 ? 9.33492 -23.62386 29.72985 1.000 57.13308 640 LEU A CA 1
ATOM 4567 C C . LEU A 1 640 ? 9.54115 -22.86347 31.03224 1.000 55.18902 640 LEU A C 1
ATOM 4568 O O . LEU A 1 640 ? 10.31182 -21.89745 31.05636 1.000 60.68144 640 LEU A O 1
ATOM 4573 N N . GLY A 1 641 ? 8.87425 -23.26894 32.11060 1.000 54.21161 641 GLY A N 1
ATOM 4574 C CA . GLY A 1 641 ? 8.93514 -22.54393 33.35658 1.000 65.35069 641 GLY A CA 1
ATOM 4575 C C . GLY A 1 641 ? 8.19432 -21.22073 33.29831 1.000 70.15789 641 GLY A C 1
ATOM 4576 O O . GLY A 1 641 ? 7.18561 -21.07599 32.60010 1.000 70.26063 641 GLY A O 1
ATOM 4577 N N . PRO A 1 642 ? 8.68781 -20.21895 34.04639 1.000 75.26292 642 PRO A N 1
ATOM 4578 C CA . PRO A 1 642 ? 8.08706 -18.88232 34.15092 1.000 75.98068 642 PRO A CA 1
ATOM 4579 C C . PRO A 1 642 ? 8.19405 -18.06177 32.86642 1.000 78.18627 642 PRO A C 1
ATOM 4580 O O . PRO A 1 642 ? 9.13658 -17.28332 32.72079 1.000 81.81095 642 PRO A O 1
ATOM 4584 N N . ARG A 1 644 ? 7.77641 -14.63442 32.16756 1.000 63.38956 644 ARG A N 1
ATOM 4585 C CA . ARG A 1 644 ? 7.42784 -13.21399 32.18718 1.000 71.14942 644 ARG A CA 1
ATOM 4586 C C . ARG A 1 644 ? 6.33478 -12.88910 31.15737 1.000 73.59969 644 ARG A C 1
ATOM 4587 O O . ARG A 1 644 ? 6.52939 -13.07741 29.95518 1.000 70.54414 644 ARG A O 1
ATOM 4591 N N . ALA A 1 645 ? 5.18672 -12.39467 31.64906 1.000 77.77457 645 ALA A N 1
ATOM 4592 C CA . ALA A 1 645 ? 3.97344 -12.11131 30.88053 1.000 69.48726 645 ALA A CA 1
ATOM 4593 C C . ALA A 1 645 ? 4.25037 -11.22083 29.66891 1.000 73.95654 645 ALA A C 1
ATOM 4594 O O . ALA A 1 645 ? 5.23631 -10.46907 29.66470 1.000 74.22710 645 ALA A O 1
ATOM 4596 N N . PRO A 1 646 ? 3.41686 -11.27133 28.62794 1.000 70.30649 646 PRO A N 1
ATOM 4597 C CA . PRO A 1 646 ? 3.73066 -10.54603 27.39159 1.000 64.74359 646 PRO A CA 1
ATOM 4598 C C . PRO A 1 646 ? 3.48856 -9.04898 27.51553 1.000 59.07347 646 PRO A C 1
ATOM 4599 O O . PRO A 1 646 ? 2.72475 -8.57533 28.35757 1.000 59.45540 646 PRO A O 1
ATOM 4603 N N . LYS A 1 647 ? 4.16594 -8.30932 26.64183 1.000 61.30879 647 LYS A N 1
ATOM 4604 C CA . LYS A 1 647 ? 4.00073 -6.86447 26.58644 1.000 63.74340 647 LYS A CA 1
ATOM 4605 C C . LYS A 1 647 ? 2.59206 -6.51855 26.11113 1.000 63.22556 647 LYS A C 1
ATOM 4606 O O . LYS A 1 647 ? 2.03788 -7.21451 25.24951 1.000 62.73927 647 LYS A O 1
ATOM 4609 N N . PRO A 1 648 ? 1.97992 -5.46507 26.66187 1.000 63.98101 648 PRO A N 1
ATOM 4610 C CA . PRO A 1 648 ? 0.66189 -5.04705 26.16046 1.000 62.17366 648 PRO A CA 1
ATOM 4611 C C . PRO A 1 648 ? 0.65816 -4.72361 24.68033 1.000 57.70195 648 PRO A C 1
ATOM 4612 O O . PRO A 1 648 ? -0.36816 -4.91143 24.01572 1.000 60.93273 648 PRO A O 1
ATOM 4616 N N . GLU A 1 649 ? 1.77682 -4.24303 24.13986 1.000 56.41940 649 GLU A N 1
ATOM 4617 C CA . GLU A 1 649 ? 1.85576 -4.02074 22.70170 1.000 60.34640 649 GLU A CA 1
ATOM 4618 C C . GLU A 1 649 ? 1.74070 -5.33318 21.94124 1.000 55.05097 649 GLU A C 1
ATOM 4619 O O . GLU A 1 649 ? 1.14499 -5.38013 20.86099 1.000 56.38490 649 GLU A O 1
ATOM 4625 N N . ASP A 1 650 ? 2.29718 -6.41366 22.49865 1.000 58.63007 650 ASP A N 1
ATOM 4626 C CA . ASP A 1 650 ? 2.22130 -7.71916 21.84572 1.000 58.42671 650 ASP A CA 1
ATOM 4627 C C . ASP A 1 650 ? 0.80463 -8.27943 21.88099 1.000 53.02387 650 ASP A C 1
ATOM 4628 O O . ASP A 1 650 ? 0.33677 -8.85227 20.89095 1.000 48.25435 650 ASP A O 1
ATOM 4633 N N . VAL A 1 651 ? 0.11545 -8.15720 23.01854 1.000 53.05304 651 VAL A N 1
ATOM 4634 C CA . VAL A 1 651 ? -1.24603 -8.67738 23.09024 1.000 51.75661 651 VAL A CA 1
ATOM 4635 C C . VAL A 1 651 ? -2.17390 -7.84923 22.20675 1.000 52.22251 651 VAL A C 1
ATOM 4636 O O . VAL A 1 651 ? -3.10486 -8.38282 21.59036 1.000 52.44890 651 VAL A O 1
ATOM 4640 N N . GLU A 1 652 ? -1.91639 -6.54126 22.10670 1.000 52.53136 652 GLU A N 1
ATOM 4641 C CA . GLU A 1 652 ? -2.68389 -5.69483 21.20033 1.000 53.21940 652 GLU A CA 1
ATOM 4642 C C . GLU A 1 652 ? -2.47655 -6.12324 19.75384 1.000 51.63960 652 GLU A C 1
ATOM 4643 O O . GLU A 1 652 ? -3.43655 -6.23720 18.98600 1.000 49.18598 652 GLU A O 1
ATOM 4649 N N . MET A 1 653 ? -1.22035 -6.37116 19.36699 1.000 52.95814 653 MET A N 1
ATOM 4650 C CA . MET A 1 653 ? -0.92904 -6.81549 18.00434 1.000 51.36544 653 MET A CA 1
ATOM 4651 C C . MET A 1 653 ? -1.61111 -8.14370 17.69811 1.000 50.43078 653 MET A C 1
ATOM 4652 O O . MET A 1 653 ? -2.20323 -8.32046 16.62396 1.000 48.67402 653 MET A O 1
ATOM 4657 N N . MET A 1 654 ? -1.54990 -9.08697 18.63720 1.000 48.44714 654 MET A N 1
ATOM 4658 C CA . MET A 1 654 ? -2.16015 -10.39215 18.41067 1.000 43.58958 654 MET A CA 1
ATOM 4659 C C . MET A 1 654 ? -3.68040 -10.29673 18.30741 1.000 41.98686 654 MET A C 1
ATOM 4660 O O . MET A 1 654 ? -4.28668 -10.94644 17.44459 1.000 41.37932 654 MET A O 1
ATOM 4665 N N . GLU A 1 655 ? -4.31694 -9.49329 19.16939 1.000 41.81741 655 GLU A N 1
ATOM 4666 C CA . GLU A 1 655 ? -5.76943 -9.31697 19.06928 1.000 45.12207 655 GLU A CA 1
ATOM 4667 C C . GLU A 1 655 ? -6.16019 -8.54917 17.81138 1.000 43.80961 655 GLU A C 1
ATOM 4668 O O . GLU A 1 655 ? -7.22962 -8.79599 17.24315 1.000 43.14759 655 GLU A O 1
ATOM 4674 N N . LYS A 1 656 ? -5.31372 -7.61797 17.36900 1.000 45.76290 656 LYS A N 1
ATOM 4675 C CA . LYS A 1 656 ? -5.51503 -6.99149 16.06729 1.000 44.54189 656 LYS A CA 1
ATOM 4676 C C . LYS A 1 656 ? -5.47531 -8.03428 14.95385 1.000 48.44995 656 LYS A C 1
ATOM 4677 O O . LYS A 1 656 ? -6.23999 -7.95200 13.98216 1.000 45.05532 656 LYS A O 1
ATOM 4680 N N . GLN A 1 657 ? -4.60489 -9.04357 15.08983 1.000 40.41105 657 GLN A N 1
ATOM 4681 C CA . GLN A 1 657 ? -4.57077 -10.11304 14.10008 1.000 37.73863 657 GLN A CA 1
ATOM 4682 C C . GLN A 1 657 ? -5.81239 -10.99750 14.19359 1.000 38.91296 657 GLN A C 1
ATOM 4683 O O . GLN A 1 657 ? -6.35014 -11.41725 13.16440 1.000 35.93169 657 GLN A O 1
ATOM 4689 N N . ARG A 1 658 ? -6.29467 -11.28546 15.41021 1.000 34.20688 658 ARG A N 1
ATOM 4690 C CA . ARG A 1 658 ? -7.52407 -12.06468 15.52420 1.000 37.01501 658 ARG A CA 1
ATOM 4691 C C . ARG A 1 658 ? -8.70585 -11.33906 14.88421 1.000 37.01888 658 ARG A C 1
ATOM 4692 O O . ARG A 1 658 ? -9.50862 -11.95584 14.17983 1.000 40.48405 658 ARG A O 1
ATOM 4700 N N . GLN A 1 659 ? -8.84695 -10.03637 15.13879 1.000 36.81100 659 GLN A N 1
ATOM 4701 C CA . GLN A 1 659 ? -9.94961 -9.29145 14.53270 1.000 41.80337 659 GLN A CA 1
ATOM 4702 C C . GLN A 1 659 ? -9.85953 -9.34078 13.01467 1.000 38.57164 659 GLN A C 1
ATOM 4703 O O . GLN A 1 659 ? -10.86986 -9.52596 12.32919 1.000 39.56227 659 GLN A O 1
ATOM 4709 N N . ARG A 1 660 ? -8.64576 -9.21234 12.47568 1.000 37.16477 660 ARG A N 1
ATOM 4710 C CA . ARG A 1 660 ? -8.45692 -9.20368 11.02921 1.000 38.59697 660 ARG A CA 1
ATOM 4711 C C . ARG A 1 660 ? -8.77735 -10.55382 10.39854 1.000 41.08754 660 ARG A C 1
ATOM 4712 O O . ARG A 1 660 ? -9.22100 -10.60862 9.24676 1.000 41.68893 660 ARG A O 1
ATOM 4720 N N . LEU A 1 661 ? -8.58834 -11.64981 11.13195 1.000 39.62084 661 LEU A N 1
ATOM 4721 C CA . LEU A 1 661 ? -8.60640 -12.97210 10.52477 1.000 33.17446 661 LEU A CA 1
ATOM 4722 C C . LEU A 1 661 ? -9.80692 -13.83194 10.89686 1.000 35.38922 661 LEU A C 1
ATOM 4723 O O . LEU A 1 661 ? -10.08639 -14.81682 10.19408 1.000 35.29702 661 LEU A O 1
ATOM 4728 N N . GLN A 1 662 ? -10.53297 -13.49965 11.96424 1.000 35.06507 662 GLN A N 1
ATOM 4729 C CA . GLN A 1 662 ? -11.48528 -14.47094 12.49192 1.000 31.63765 662 GLN A CA 1
ATOM 4730 C C . GLN A 1 662 ? -12.75033 -14.60762 11.65514 1.000 38.05799 662 GLN A C 1
ATOM 4731 O O . GLN A 1 662 ? -13.45927 -15.61445 11.79483 1.000 32.55585 662 GLN A O 1
ATOM 4737 N N . GLU A 1 663 ? -13.05865 -13.64559 10.78136 1.000 38.32408 663 GLU A N 1
ATOM 4738 C CA . GLU A 1 663 ? -14.20844 -13.84971 9.90176 1.000 42.77699 663 GLU A CA 1
ATOM 4739 C C . GLU A 1 663 ? -13.90277 -14.89770 8.83889 1.000 34.01278 663 GLU A C 1
ATOM 4740 O O . GLU A 1 663 ? -14.77545 -15.69059 8.46897 1.000 35.81172 663 GLU A O 1
ATOM 4746 N N . ARG A 1 664 ? -12.66884 -14.92406 8.33927 1.000 36.61762 664 ARG A N 1
ATOM 4747 C CA . ARG A 1 664 ? -12.27322 -15.99556 7.42800 1.000 37.17701 664 ARG A CA 1
ATOM 4748 C C . ARG A 1 664 ? -12.04467 -17.30258 8.18227 1.000 35.60876 664 ARG A C 1
ATOM 4749 O O . ARG A 1 664 ? -12.50611 -18.36829 7.75421 1.000 35.70590 664 ARG A O 1
ATOM 4757 N N . TRP A 1 665 ? -11.34503 -17.23943 9.31290 1.000 34.15287 665 TRP A N 1
ATOM 4758 C CA . TRP A 1 665 ? -10.93458 -18.43001 10.06978 1.000 34.20963 665 TRP A CA 1
ATOM 4759 C C . TRP A 1 665 ? -11.69239 -18.46094 11.39564 1.000 28.15758 665 TRP A C 1
ATOM 4760 O O . TRP A 1 665 ? -11.20115 -17.97060 12.41069 1.000 29.80363 665 TRP A O 1
ATOM 4771 N N . GLY A 1 666 ? -12.88979 -19.05731 11.37784 1.000 30.90698 666 GLY A N 1
ATOM 4772 C CA . GLY A 1 666 ? -13.79105 -19.00571 12.52235 1.000 31.41974 666 GLY A CA 1
ATOM 4773 C C . GLY A 1 666 ? -13.27630 -19.70898 13.76835 1.000 37.26720 666 GLY A C 1
ATOM 4774 O O . GLY A 1 666 ? -13.75772 -19.43353 14.87269 1.000 29.15087 666 GLY A O 1
ATOM 4775 N N . LEU A 1 667 ? -12.30061 -20.60705 13.62565 1.000 33.42931 667 LEU A N 1
ATOM 4776 C CA . LEU A 1 667 ? -11.77952 -21.27950 14.81032 1.000 29.65896 667 LEU A CA 1
ATOM 4777 C C . LEU A 1 667 ? -10.96265 -20.33247 15.67889 1.000 31.68323 667 LEU A C 1
ATOM 4778 O O . LEU A 1 667 ? -10.70637 -20.64673 16.84479 1.000 33.32381 667 LEU A O 1
ATOM 4783 N N . LEU A 1 668 ? -10.61327 -19.15181 15.16202 1.000 30.85791 668 LEU A N 1
ATOM 4784 C CA . LEU A 1 668 ? -9.99572 -18.10194 15.96424 1.000 31.11553 668 LEU A CA 1
ATOM 4785 C C . LEU A 1 668 ? -10.94577 -17.43647 16.96470 1.000 33.14372 668 LEU A C 1
ATOM 4786 O O . LEU A 1 668 ? -10.45543 -16.72821 17.85337 1.000 30.96056 668 LEU A O 1
ATOM 4791 N N . ARG A 1 669 ? -12.26461 -17.60090 16.83332 1.000 30.93267 669 ARG A N 1
ATOM 4792 C CA . ARG A 1 669 ? -13.19263 -16.80686 17.64426 1.000 30.17841 669 ARG A CA 1
ATOM 4793 C C . ARG A 1 669 ? -13.21753 -17.29205 19.09243 1.000 32.42574 669 ARG A C 1
ATOM 4794 O O . ARG A 1 669 ? -13.27527 -18.49832 19.35783 1.000 33.95999 669 ARG A O 1
ATOM 4802 N N . CYS A 1 670 ? -13.16539 -16.34634 20.04168 1.000 32.17654 670 CYS A N 1
ATOM 4803 C CA . CYS A 1 670 ? -13.41125 -16.69063 21.44046 1.000 35.97808 670 CYS A CA 1
ATOM 4804 C C . CYS A 1 670 ? -14.48171 -15.79914 22.07342 1.000 42.27817 670 CYS A C 1
ATOM 4805 O O . CYS A 1 670 ? -14.53185 -15.67457 23.30580 1.000 32.61736 670 CYS A O 1
ATOM 4808 N N . THR A 1 671 ? -15.33256 -15.18163 21.25101 1.000 34.77366 671 THR A N 1
ATOM 4809 C CA . THR A 1 671 ? -16.49942 -14.41760 21.68160 1.000 34.42029 671 THR A CA 1
ATOM 4810 C C . THR A 1 671 ? -17.61913 -14.67641 20.68825 1.000 33.84160 671 THR A C 1
ATOM 4811 O O . THR A 1 671 ? -17.37670 -15.07971 19.54625 1.000 38.27117 671 THR A O 1
ATOM 4815 N N . VAL A 1 672 ? -18.85778 -14.42905 21.11476 1.000 31.87965 672 VAL A N 1
ATOM 4816 C CA . VAL A 1 672 ? -19.96366 -14.47930 20.16317 1.000 33.02601 672 VAL A CA 1
ATOM 4817 C C . VAL A 1 672 ? -19.85783 -13.28967 19.21457 1.000 40.49230 672 VAL A C 1
ATOM 4818 O O . VAL A 1 672 ? -19.56137 -12.16539 19.63619 1.000 36.46881 672 VAL A O 1
ATOM 4822 N N . SER A 1 673 ? -20.07043 -13.53266 17.92287 1.000 43.06429 673 SER A N 1
ATOM 4823 C CA . SER A 1 673 ? -20.05100 -12.44042 16.95815 1.000 52.44405 673 SER A CA 1
ATOM 4824 C C . SER A 1 673 ? -21.25324 -11.51805 17.16003 1.000 49.15700 673 SER A C 1
ATOM 4825 O O . SER A 1 673 ? -22.35196 -11.95464 17.51103 1.000 44.60002 673 SER A O 1
ATOM 4828 N N . GLU A 1 674 ? -21.03097 -10.22622 16.93086 1.000 56.29155 674 GLU A N 1
ATOM 4829 C CA . GLU A 1 674 ? -22.11580 -9.25335 16.98643 1.000 62.02783 674 GLU A CA 1
ATOM 4830 C C . GLU A 1 674 ? -23.00759 -9.39960 15.75444 1.000 59.77120 674 GLU A C 1
ATOM 4831 O O . GLU A 1 674 ? -22.53474 -9.27401 14.62032 1.000 64.70990 674 GLU A O 1
ATOM 4833 N N . SER A 1 675 ? -24.29005 -9.68551 15.97273 1.000 57.73702 675 SER A N 1
ATOM 4834 C CA . SER A 1 675 ? -25.24476 -9.68703 14.87396 1.000 62.32310 675 SER A CA 1
ATOM 4835 C C . SER A 1 675 ? -25.48976 -8.25588 14.40390 1.000 63.73439 675 SER A C 1
ATOM 4836 O O . SER A 1 675 ? -25.55745 -7.32396 15.20899 1.000 60.40598 675 SER A O 1
ATOM 4839 N N . TRP A 1 676 ? -25.58298 -8.07527 13.09239 1.000 59.40205 676 TRP A N 1
ATOM 4840 C CA . TRP A 1 676 ? -25.82548 -6.74737 12.53863 1.000 62.21998 676 TRP A CA 1
ATOM 4841 C C . TRP A 1 676 ? -27.24469 -6.29800 12.88380 1.000 60.27967 676 TRP A C 1
ATOM 4842 O O . TRP A 1 676 ? -27.45370 -5.13019 13.22378 1.000 61.54454 676 TRP A O 1
#

Organism: Danio rerio (NCBI:txid7955)

InterPro domains:
  IPR000286 Histone deacetylase HDAC [PR01270] (133-156)
  IPR000286 Histone deacetylase HDAC [PR01270] (167-182)
  IPR000286 Histone deacetylase HDAC [PR01270] (257-267)
  IPR023696 Ureohydrolase domain superfamily [SSF52768] (6-359)
  IPR023696 Ureohydrolase domain superfamily [SSF52768] (495-668)
  IPR023801 Histone deacetylase domain [PF00850] (28-322)
  IPR037138 Histone deacetylase domain superfamily [G3DSA:3.40.800.20] (1-360)

Radius of gyration: 25.17 Å; Cα contacts (8 Å, |Δi|>4): 1409; chains: 1; bounding box: 64×58×74 Å

Foldseek 3Di:
DFAFAEEEDDLLQQPWADDDDDVLQRLDHSVLLVLQVVLCVVQCLNVRHHYDYFDFADPVLLLLFAPPVQLVVLVCLLVDDPVRQQVVQVVEEQEGDGNCQNVQLRRLLRSLQRQLCCCVVSVHLEYEYRGPPFALQAARRGAYNRHRHHNQLSSVSVCCVPVVWQAEEEAEEAQADSVRNCVRCLAPQRYAYEYEHAQLVLPAPVSDPCLALLSQGDDNSRNRYGHQYQNDAAWELLLVLLCCLQPPVLVQQASQGLAYEYADALCCDDPRPRRNYHYALLSLLQVLLLCCLGNLRHYYYYYHHDRPSVSSNSNSNSNSCNNNPWFRDADADHFATDASSLASLLVSLVSSCVPNVLSDDDPPVDDDDRDDRTDQALQAEEEEAQPPDDDDADPSYYYDLDQDPVLLVVLVVCDVPPHHDPVRQSSLLSVLLVQLCCCLVHSHYPEYEGEHADQQVNVVSNVVSDVVNPWQAEEEEEEEDDDHPDDPPPLRYAYEYEYADDDDDDDQSYHYAHAYDDPQRQSLVSSCLSQPVVLQQSNSQTLEYEYEYAPPPPLCVLVSLSSSSSGNSLYYYYYYHDDDPVSSNSNSCSSNPGGHDRDDHDHHDPVSSVSSVVRLVVHCVVRVSSRSHRDDDD

Solvent-accessible surface area: 23613 Å² total; per-residue (Å²): 146,24,79,42,3,2,9,0,42,52,54,35,0,15,129,4,114,31,57,42,128,42,102,140,8,96,41,2,43,20,86,0,0,52,50,0,75,103,18,0,32,97,106,27,1,11,121,104,15,97,90,17,98,25,64,82,2,68,110,91,25,1,52,52,9,2,16,119,134,6,8,70,28,0,111,96,0,57,74,37,82,63,143,87,0,54,63,15,5,155,134,44,83,41,9,5,0,26,65,29,2,21,59,0,2,31,13,0,0,0,0,0,1,36,0,0,20,4,0,15,118,132,82,3,54,1,0,1,0,0,0,0,2,4,0,4,8,0,44,138,63,28,1,16,7,25,0,0,2,3,2,0,0,2,0,0,35,24,0,60,129,68,61,124,20,99,79,0,0,0,0,0,0,2,0,14,1,0,4,4,0,7,74,52,7,37,114,28,53,19,0,0,1,1,0,0,0,25,8,45,128,68,83,30,62,18,66,38,87,58,1,38,68,69,25,16,16,120,57,133,1,31,0,47,4,0,0,0,0,0,19,121,57,28,0,58,15,9,3,0,0,0,0,0,0,2,0,0,0,23,1,0,24,107,13,20,3,51,0,0,0,0,0,0,0,1,0,0,0,23,14,3,79,48,0,87,4,55,0,52,0,22,0,0,0,1,0,0,19,0,0,31,1,7,2,26,3,26,2,0,0,0,0,1,2,0,27,36,66,79,1,0,5,37,0,0,6,7,0,2,14,2,8,37,25,5,19,4,15,79,11,85,82,16,18,72,2,55,94,15,0,3,85,2,0,71,42,0,35,81,51,0,20,93,92,15,75,40,4,94,130,166,104,154,150,107,132,28,108,137,21,158,102,21,117,54,15,98,18,43,0,0,1,12,14,33,114,88,43,99,46,96,50,54,118,59,14,81,74,20,53,134,56,56,86,95,12,49,68,48,10,68,118,18,16,116,143,111,72,176,113,72,81,97,27,42,40,13,7,0,10,0,3,16,1,0,48,72,2,44,82,44,55,34,0,4,0,0,0,0,15,5,70,52,21,55,26,0,0,53,6,0,4,98,34,0,30,107,35,109,1,73,73,0,1,0,1,4,26,6,60,37,134,25,48,23,71,27,102,88,34,78,3,0,7,1,10,14,10,92,61,90,81,104,28,90,92,49,27,51,0,9,0,26,6,134,135,51,80,12,32,24,30,0,7,13,30,0,0,3,8,0,0,0,0,0,1,4,30,10,16,0,7,0,0,0,0,0,8,36,129,120,92,51,144,5,2,3,6,1,0,16,0,0,8,1,7,1,102,3,5,2,0,0,0,5,44,18,90,76,43,110,29,1,86,64,0,6,32,2,0,5,25,33,44,12,86,66,34,26,150,114,74,35,30,102,78,1,45,123,42,1,58,84,14,13,114,67,0,14,161,119,5,9,0,0,32,8,52,58,58,104,109,304